Protein AF-H8GL81-F1 (afdb_monomer)

Nearest PDB structures (foldseek):
  6shm-assembly1_A  TM=5.876E-01  e=6.368E-03  Salegentibacter sp. Hel_I_6
  2o62-assembly2_B  TM=2.786E-01  e=3.727E-03  Nostoc punctiforme PCC 73102
  6tav-assembly1_D  TM=4.389E-01  e=2.339E-01  Homo sapiens
  7de8-assembly1_X  TM=1.654E-01  e=1.663E-01  Neisseria meningitidis
  3wi5-assembly1_A  TM=1.663E-01  e=6.503E-01  Neisseria meningitidis

Radius of gyration: 32.12 Å; Cα contacts (8 Å, |Δi|>4): 1514; chains: 1; bounding box: 89×90×72 Å

Mean predicted aligned error: 13.73 Å

Secondary structure (DSSP, 8-state):
----------------------------------------------------PPPPEETTEEPPB-TTS-B--SSSSTTTHHHHHHHHHHHHHHHTPPBPTTTSSBGGGT-SEE-TTT--B----B-HHHHHHHHHHHHHHHHHHH--THHHHHHHHHHHHHHHHSB--TTSSS-S-B-S-B-TT-SS-SEETHHHHHSSS-EETEE-HHHHHHHHHHHHHHHHHH--HHHHHHHHHHHHHHHHTPPPP-SS--SS-SEEETTT--EEE------HHHHHHHHHHHHHT-S-HHHHHHHHHHHHHHHHHTHHHH---B----SSPP-SS---BBSHHHHHHHHHHHH-GGG-TTHHHHHHHHHHHHHHHHB--BTTB--EEEETTEEEEEHHHHHHHHHHHHHHHHHH--HHHHHHHHHHHHHHGGGB-TTS-B-S-TTT--EEHIIIIIHHHHHHHHHHHH-GGGS-SSS-EEEEESS-EEEEEEETTEEEEEESSSSEEEEEE-SS-EEEEEETTEEEPB-SS-SSSEEEEETTTTEEEEEESS-SEEEEEE---S---S--EEEEEEEEEEEEETTTEEEEEEEEEEEEE-TTSEEEEEEEETTEEEEEEEEEEEETTTEEEEEE-HHHHHHHHHHHHHHHHHHHHTTT--EEEEEEEEEEEEE--PBPPTT-SS-SEEEEEEEEEEEEEETTEEEEEEEEEEEEEEEPP-

InterPro domains:
  IPR008928 Six-hairpin glycosidase superfamily [SSF48208] (212-461)

Foldseek 3Di:
DDDDDDDDDDDDDDDDDDDDDDDDDDDDDDDDDDDDDDDDDDDDDDPPPPPVPPQDDFLNQRFDADPVLFGAASDPDSLALLVLLQVLQVCCVQPPQDQDPLASHRQLLFAQFAQLPPSHGPQDKHQLLLLLLLLLLLLLLVCQFPVPCSSLVVSVVSLVLQQVAAFADQQALQHGFGARIAGGSDSHHQWYCVCPPFQQTFHGQKHALLSSLSNLLSLVQNCLQPVDCSSVVSSLSSLVSLLVQQDQDDQQAARQFGMARGRPRRGPGRDALRDLSSLSSLVVCLVVVHHPNVSSVVRNVSNVVRNCVHCLVPVLNADDHRGHHDDNVRQFRFLPNLLSVLVVCLVCVVVDVCSLVSNVVSLVVQLVQFFDQDSNERFGATTPVGNAGFLLVLLSSLLSLLSSCLVPVDVVSVSNNSSSNSSSSSQADSNNQGAGGRPVNISRSCRRNSRNSSSSLSSCQSPVLSHHQQDKGFSDKPFRWNGWDDDLFFIKTFGSDQWMKIKMQANADWPFKDAPNHTAAEDPDPPDAHKYADPPRSIIMGTGHGHTIMTTGGPPQPQVLVQAAKFWKWKWKKKAWPPQGMDIDIFIWMWHADSSQKIWIWGDDPVDIFIWIFGWDQDNSWWIDTDTDPRNVVSVLVVNVVRSVVSQVVVVKDKAPKDWDPKDKDKDGDTDDPPDSDGQKIKIKMKGWIWIQIVNRTDIIIMMMIMIIGTDGD

pLDDT: mean 88.29, std 18.62, range [24.94, 98.94]

Organism: NCBI:txid686340

Sequence (714 aa):
MNNAEYTLAAPRRPQKIRSRRWRLPRFSRIRTAALILGISQFLLPGLNAVEAAKADKLNGHAVVLDSGKKIIPWTPNPAHGYGEVMARAWDYFLNRVPNDPATGKPAYFSQSYLNPDTQQMANWPHNPAGLYAMLIESALKYYAYSGNLAVMQKVEELAVHQLDNGMTPSDWVWSSVPYASGDAGSLTYRGAAYGDESGRGDGTFYLEPDKVGELGYGWLQLYRFSGNVRYRDAAIHAADVLASKVRTGDSTQSPWPFRVHAQTGQIRENYCAQVVGAIALFDELIRLTLGNTADYRTARQSVWNWTMAFPMQNNVWANYFEDIPIQTDLGNINQLNPMMLARYLMEHPENDANWETHVRGLIDWAEKNFADPQYGANIIREQEEFQHPMGSHTSRYASINAMLYARTGDQVAKEKAYRAFNWATYMARPDGVVIDGPTVNSQWFTDGYGDYIRHFMTGLQAIPEWAPAGETHITGSSSIVKSVSYSAAGVDYVTADAASTEVLRVAFVPSGVSVDGQPLGQRKDLAGPGWTFSQATGVMRIRHDKGTSVKINASTGSGNNGLLGSWNAYSQSKLKVWRLGSRSGANDSTLQFNDDGAFTLTETEPLQTYVYTGHWVLVNGKKLTLELDQAGQSELMRLWTNRLEEVAAEKSLSLDDVNFSGLTFALSRPRIPKNKRVPKTVILKARGWINASANGQEIKRRFAYRNRITFLQG

Structure (mmCIF, N/CA/C/O backbone):
data_AF-H8GL81-F1
#
_entry.id   AF-H8GL81-F1
#
loop_
_atom_site.group_PDB
_atom_site.id
_atom_site.type_symbol
_atom_site.label_atom_id
_atom_site.label_alt_id
_atom_site.label_comp_id
_atom_site.label_asym_id
_atom_site.label_entity_id
_atom_site.label_seq_id
_atom_site.pdbx_PDB_ins_code
_atom_site.Cartn_x
_atom_site.Cartn_y
_atom_site.Cartn_z
_atom_site.occupancy
_atom_site.B_iso_or_equiv
_atom_site.auth_seq_id
_atom_site.auth_comp_id
_atom_site.auth_asym_id
_atom_site.auth_atom_id
_atom_site.pdbx_PDB_model_num
ATOM 1 N N . MET A 1 1 ? 24.663 48.037 -1.172 1.00 29.80 1 MET A N 1
ATOM 2 C CA . MET A 1 1 ? 24.905 49.097 -0.170 1.00 29.80 1 MET A CA 1
ATOM 3 C C . MET A 1 1 ? 23.557 49.570 0.352 1.00 29.80 1 MET A C 1
ATOM 5 O O . MET A 1 1 ? 22.644 49.661 -0.452 1.00 29.80 1 MET A O 1
ATOM 9 N N . ASN A 1 2 ? 23.471 49.778 1.667 1.00 28.22 2 ASN A N 1
ATOM 10 C CA . ASN A 1 2 ? 22.688 50.748 2.456 1.00 28.22 2 ASN A CA 1
ATOM 11 C C . ASN A 1 2 ? 21.500 51.487 1.771 1.00 28.22 2 ASN A C 1
ATOM 13 O O . ASN A 1 2 ? 21.669 52.022 0.684 1.00 28.22 2 ASN A O 1
ATOM 17 N N . ASN A 1 3 ? 20.333 51.689 2.406 1.00 28.88 3 ASN A N 1
ATOM 18 C CA . ASN A 1 3 ? 19.963 51.446 3.813 1.00 28.88 3 ASN A CA 1
ATOM 19 C C . ASN A 1 3 ? 18.425 51.421 4.036 1.00 28.88 3 ASN A C 1
ATOM 21 O O . ASN A 1 3 ? 17.718 52.167 3.371 1.00 28.88 3 ASN A O 1
ATOM 25 N N . ALA A 1 4 ? 17.975 50.588 4.990 1.00 31.34 4 ALA A N 1
ATOM 26 C CA . ALA A 1 4 ? 17.183 50.899 6.207 1.00 31.34 4 ALA A CA 1
ATOM 27 C C . ALA A 1 4 ? 16.002 51.925 6.198 1.00 31.34 4 ALA A C 1
ATOM 29 O O . ALA A 1 4 ? 16.067 52.936 5.513 1.00 31.34 4 ALA A O 1
ATOM 30 N N . GLU A 1 5 ? 14.939 51.832 7.026 1.00 31.36 5 GLU A N 1
ATOM 31 C CA . GLU A 1 5 ? 14.443 50.815 7.997 1.00 31.36 5 GLU A CA 1
ATOM 32 C C . GLU A 1 5 ? 13.048 51.213 8.574 1.00 31.36 5 GLU A C 1
ATOM 34 O O . GLU A 1 5 ? 12.759 52.402 8.631 1.00 31.36 5 GLU A O 1
ATOM 39 N N . TYR A 1 6 ? 12.279 50.230 9.093 1.00 27.55 6 TYR A N 1
ATOM 40 C CA . TYR A 1 6 ? 11.273 50.287 10.201 1.00 27.55 6 TYR A CA 1
ATOM 41 C C . TYR A 1 6 ? 10.149 51.385 10.224 1.00 27.55 6 TYR A C 1
ATOM 43 O O . TYR A 1 6 ? 10.101 52.272 9.386 1.00 27.55 6 TYR A O 1
ATOM 51 N N . THR A 1 7 ? 9.096 51.358 11.071 1.00 28.16 7 THR A N 1
ATOM 52 C CA . THR A 1 7 ? 8.699 50.484 12.210 1.00 28.16 7 THR A CA 1
ATOM 53 C C . THR A 1 7 ? 7.163 50.293 12.293 1.00 28.16 7 THR A C 1
ATOM 55 O O . THR A 1 7 ? 6.392 51.081 11.751 1.00 28.16 7 THR A O 1
ATOM 58 N N . LEU A 1 8 ? 6.702 49.281 13.043 1.00 27.58 8 LEU A N 1
ATOM 59 C CA . LEU A 1 8 ? 5.290 49.029 13.400 1.00 27.58 8 LEU A CA 1
ATOM 60 C C . LEU A 1 8 ? 4.802 49.853 14.611 1.00 27.58 8 LEU A C 1
ATOM 62 O O . LEU A 1 8 ? 5.551 50.015 15.573 1.00 27.58 8 LEU A O 1
ATOM 66 N N . ALA A 1 9 ? 3.512 50.228 14.645 1.00 27.78 9 ALA A N 1
ATOM 67 C CA . ALA A 1 9 ? 2.783 50.547 15.886 1.00 27.78 9 ALA A CA 1
ATOM 68 C C . ALA A 1 9 ? 1.243 50.439 15.754 1.00 27.78 9 ALA A C 1
ATOM 70 O O . ALA A 1 9 ? 0.659 50.796 14.734 1.00 27.78 9 ALA A O 1
ATOM 71 N N . ALA A 1 10 ? 0.583 49.999 16.830 1.00 27.05 10 ALA A N 1
ATOM 72 C CA . ALA A 1 10 ? -0.869 50.019 17.077 1.00 27.05 10 ALA A CA 1
ATOM 73 C C . ALA A 1 10 ? -1.094 49.946 18.614 1.00 27.05 10 ALA A C 1
ATOM 75 O O . ALA A 1 10 ? -0.103 49.822 19.336 1.00 27.05 10 ALA A O 1
ATOM 76 N N . PRO A 1 11 ? -2.325 49.921 19.180 1.00 42.81 11 PRO A N 1
ATOM 77 C CA . PRO A 1 11 ? -3.653 50.301 18.672 1.00 42.81 11 PRO A CA 1
ATOM 78 C C . PRO A 1 11 ? -4.342 51.361 19.583 1.00 42.81 11 PRO A C 1
ATOM 80 O O . PRO A 1 11 ? -3.793 51.728 20.621 1.00 42.81 11 PRO A O 1
ATOM 83 N N . ARG A 1 12 ? -5.601 51.763 19.302 1.00 29.83 12 ARG A N 1
ATOM 84 C CA . ARG A 1 12 ? -6.620 52.090 20.344 1.00 29.83 12 ARG A CA 1
ATOM 85 C C . ARG A 1 12 ? -8.058 52.235 19.801 1.00 29.83 12 ARG A C 1
ATOM 87 O O . ARG A 1 12 ? -8.289 52.508 18.630 1.00 29.83 12 ARG A O 1
ATOM 94 N N . ARG A 1 13 ? -9.023 52.032 20.704 1.00 27.06 13 ARG A N 1
ATOM 95 C CA . ARG A 1 13 ? -10.499 52.170 20.611 1.00 27.06 13 ARG A CA 1
ATOM 96 C C . ARG A 1 13 ? -10.948 53.027 21.822 1.00 27.06 13 ARG A C 1
ATOM 98 O O . ARG A 1 13 ? -10.130 53.186 22.728 1.00 27.06 13 ARG A O 1
ATOM 105 N N . PRO A 1 14 ? -12.240 53.374 22.010 1.00 43.66 14 PRO A N 1
ATOM 106 C CA . PRO A 1 14 ? -13.317 53.725 21.061 1.00 43.66 14 PRO A CA 1
ATOM 107 C C . PRO A 1 14 ? -14.062 55.024 21.496 1.00 43.66 14 PRO A C 1
ATOM 109 O O . PRO A 1 14 ? -13.786 55.541 22.571 1.00 43.66 14 PRO A O 1
ATOM 112 N N . GLN A 1 15 ? -15.121 55.455 20.785 1.00 28.81 15 GLN A N 1
ATOM 113 C CA . GLN A 1 15 ? -16.417 55.802 21.424 1.00 28.81 15 GLN A CA 1
ATOM 114 C C . GLN A 1 15 ? -17.578 55.972 20.417 1.00 28.81 15 GLN A C 1
ATOM 116 O O . GLN A 1 15 ? -17.393 55.845 19.210 1.00 28.81 15 GLN A O 1
ATOM 121 N N . LYS A 1 16 ? -18.803 56.159 20.935 1.00 29.17 16 LYS A N 1
ATOM 122 C CA . LYS A 1 16 ? -20.079 56.284 20.196 1.00 29.17 16 LYS A CA 1
ATOM 123 C C . LYS A 1 16 ? -20.626 57.709 20.324 1.00 29.17 16 LYS A C 1
ATOM 125 O O . LYS A 1 16 ? -20.430 58.301 21.375 1.00 29.17 16 LYS A O 1
ATOM 130 N N . ILE A 1 17 ? -21.489 58.137 19.396 1.00 30.73 17 ILE A N 1
ATOM 131 C CA . ILE A 1 17 ? -22.687 58.961 19.682 1.00 30.73 17 ILE A CA 1
ATOM 132 C C . ILE A 1 17 ? -23.706 58.824 18.528 1.00 30.73 17 ILE A C 1
ATOM 134 O O . ILE A 1 17 ? -23.359 58.408 17.425 1.00 30.73 17 ILE A O 1
ATOM 138 N N . ARG A 1 18 ? -24.990 59.103 18.796 1.00 27.98 18 ARG A N 1
ATOM 139 C CA . ARG A 1 18 ? -26.102 59.138 17.821 1.00 27.98 18 ARG A CA 1
ATOM 140 C C . ARG A 1 18 ? -26.725 60.541 17.818 1.00 27.98 18 ARG A C 1
ATOM 142 O O . ARG A 1 18 ? -26.962 61.052 18.907 1.00 27.98 18 ARG A O 1
ATOM 149 N N . SER A 1 19 ? -27.189 61.054 16.670 1.00 28.28 19 SER A N 1
ATOM 150 C CA . SER A 1 19 ? -28.633 61.298 16.408 1.00 28.28 19 SER A CA 1
ATOM 151 C C . SER A 1 19 ? -28.947 62.195 15.184 1.00 28.28 19 SER A C 1
ATOM 153 O O . SER A 1 19 ? -28.194 63.099 14.873 1.00 28.28 19 SER A O 1
ATOM 155 N N . ARG A 1 20 ? -30.086 61.879 14.525 1.00 30.11 20 ARG A N 1
ATOM 156 C CA . ARG A 1 20 ? -31.193 62.720 13.967 1.00 30.11 20 ARG A CA 1
ATOM 157 C C . ARG A 1 20 ? -30.924 64.097 13.282 1.00 30.11 20 ARG A C 1
ATOM 159 O O . ARG A 1 20 ? -30.090 64.839 13.758 1.00 30.11 20 ARG A O 1
ATOM 166 N N . ARG A 1 21 ? -31.739 64.628 12.335 1.00 28.84 21 ARG A N 1
ATOM 167 C CA . ARG A 1 21 ? -32.839 64.194 11.394 1.00 28.84 21 ARG A CA 1
ATOM 168 C C . ARG A 1 21 ? -33.386 65.482 10.666 1.00 28.84 21 ARG A C 1
ATOM 170 O O . ARG A 1 21 ? -33.030 66.563 11.112 1.00 28.84 21 ARG A O 1
ATOM 177 N N . TRP A 1 22 ? -34.347 65.379 9.714 1.00 24.94 22 TRP A N 1
ATOM 178 C CA . TRP A 1 22 ? -35.174 66.472 9.074 1.00 24.94 22 TRP A CA 1
ATOM 179 C C . TRP A 1 22 ? -34.454 67.296 7.961 1.00 24.94 22 TRP A C 1
ATOM 181 O O . TRP A 1 22 ? -33.250 67.457 8.076 1.00 24.94 22 TRP A O 1
ATOM 191 N N . ARG A 1 23 ? -35.051 67.859 6.873 1.00 25.92 23 ARG A N 1
ATOM 192 C CA . ARG A 1 23 ? -36.365 67.803 6.128 1.00 25.92 23 ARG A CA 1
ATOM 193 C C . ARG A 1 23 ? -36.132 68.350 4.668 1.00 25.92 23 ARG A C 1
ATOM 195 O O . ARG A 1 23 ? -35.189 69.107 4.510 1.00 25.92 23 ARG A O 1
ATOM 202 N N . LEU A 1 24 ? -36.768 67.891 3.563 1.00 27.78 24 LEU A N 1
ATOM 203 C CA . LEU A 1 24 ? -38.090 68.230 2.922 1.00 27.78 24 LEU A CA 1
ATOM 204 C C . LEU A 1 24 ? -38.393 69.730 2.646 1.00 27.78 24 LEU A C 1
ATOM 206 O O . LEU A 1 24 ? -37.902 70.540 3.428 1.00 27.78 24 LEU A O 1
ATOM 210 N N . PRO A 1 25 ? -39.302 70.131 1.700 1.00 46.12 25 PRO A N 1
ATOM 211 C CA . PRO A 1 25 ? -40.122 69.400 0.688 1.00 46.12 25 PRO A CA 1
ATOM 212 C C . PRO A 1 25 ? -39.562 69.619 -0.759 1.00 46.12 25 PRO A C 1
ATOM 214 O O . PRO A 1 25 ? -38.344 69.621 -0.843 1.00 46.12 25 PRO A O 1
ATOM 217 N N . ARG A 1 26 ? -40.213 69.746 -1.948 1.00 30.42 26 ARG A N 1
ATOM 218 C CA . ARG A 1 26 ? -41.570 69.956 -2.581 1.00 30.42 26 ARG A CA 1
ATOM 219 C C . ARG A 1 26 ? -41.546 69.290 -4.004 1.00 30.42 26 ARG A C 1
ATOM 221 O O . ARG A 1 26 ? -40.470 68.866 -4.394 1.00 30.42 26 ARG A O 1
ATOM 228 N N . PHE A 1 27 ? -42.530 69.272 -4.930 1.00 28.19 27 PHE A N 1
ATOM 229 C CA . PHE A 1 27 ? -44.005 69.070 -5.039 1.00 28.19 27 PHE A CA 1
ATOM 230 C C . PHE A 1 27 ? -44.499 69.566 -6.436 1.00 28.19 27 PHE A C 1
ATOM 232 O O . PHE A 1 27 ? -44.427 70.768 -6.672 1.00 28.19 27 PHE A O 1
ATOM 239 N N . SER A 1 28 ? -45.128 68.728 -7.286 1.00 28.92 28 SER A N 1
ATOM 240 C CA . SER A 1 28 ? -46.400 69.075 -7.984 1.00 28.92 28 SER A CA 1
ATOM 241 C C . SER A 1 28 ? -47.115 67.884 -8.685 1.00 28.92 28 SER A C 1
ATOM 243 O O . SER A 1 28 ? -46.506 67.122 -9.419 1.00 28.92 28 SER A O 1
ATOM 245 N N . ARG A 1 29 ? -48.416 67.742 -8.356 1.00 31.89 29 ARG A N 1
ATOM 246 C CA . ARG A 1 29 ? -49.646 67.437 -9.151 1.00 31.89 29 ARG A CA 1
ATOM 247 C C . ARG A 1 29 ? -49.567 66.468 -10.366 1.00 31.89 29 ARG A C 1
ATOM 249 O O . ARG A 1 29 ? -48.838 66.772 -11.292 1.00 31.89 29 ARG A O 1
ATOM 256 N N . ILE A 1 30 ? -50.270 65.320 -10.488 1.00 31.94 30 ILE A N 1
ATOM 257 C CA . ILE A 1 30 ? -51.605 64.767 -10.066 1.00 31.94 30 ILE A CA 1
ATOM 258 C C . ILE A 1 30 ? -52.749 64.968 -11.091 1.00 31.94 30 ILE A C 1
ATOM 260 O O . ILE A 1 30 ? -53.148 66.112 -11.294 1.00 31.94 30 ILE A O 1
ATOM 264 N N . ARG A 1 31 ? -53.329 63.846 -11.591 1.00 32.19 31 ARG A N 1
ATOM 265 C CA . ARG A 1 31 ? -54.757 63.523 -11.938 1.00 32.19 31 ARG A CA 1
ATOM 266 C C . ARG A 1 31 ? -54.814 62.322 -12.926 1.00 32.19 31 ARG A C 1
ATOM 268 O O . ARG A 1 31 ? -53.978 62.290 -13.814 1.00 32.19 31 ARG A O 1
ATOM 275 N N . THR A 1 32 ? -55.724 61.330 -12.899 1.00 31.30 32 THR A N 1
ATOM 276 C CA . THR A 1 32 ? -56.646 60.802 -11.857 1.00 31.30 32 THR A CA 1
ATOM 277 C C . THR A 1 32 ? -57.057 59.352 -12.198 1.00 31.30 32 THR A C 1
ATOM 279 O O . THR A 1 32 ? -57.587 59.134 -13.280 1.00 31.30 32 THR A O 1
ATOM 282 N N . ALA A 1 33 ? -56.929 58.403 -11.262 1.00 28.64 33 ALA A N 1
ATOM 283 C CA . ALA A 1 33 ? -57.778 57.202 -11.113 1.00 28.64 33 ALA A CA 1
ATOM 284 C C . ALA A 1 33 ? -57.480 56.561 -9.738 1.00 28.64 33 ALA A C 1
ATOM 286 O O . ALA A 1 33 ? -56.351 56.654 -9.260 1.00 28.64 33 ALA A O 1
ATOM 287 N N . ALA A 1 34 ? -58.472 55.963 -9.075 1.00 29.00 34 ALA A N 1
ATOM 288 C CA . ALA A 1 34 ? -58.363 55.407 -7.715 1.00 29.00 34 ALA A CA 1
ATOM 289 C C . ALA A 1 34 ? -59.166 54.082 -7.621 1.00 29.00 34 ALA A C 1
ATOM 291 O O . ALA A 1 34 ? -59.902 53.778 -8.553 1.00 29.00 34 ALA A O 1
ATOM 292 N N . LEU A 1 35 ? -59.091 53.245 -6.574 1.00 26.06 35 LEU A N 1
ATOM 293 C CA . LEU A 1 35 ? -58.708 53.474 -5.169 1.00 26.06 35 LEU A CA 1
ATOM 294 C C . LEU A 1 35 ? -58.258 52.143 -4.491 1.00 26.06 35 LEU A C 1
ATOM 296 O O . LEU A 1 35 ? -58.450 51.073 -5.052 1.00 26.06 35 LEU A O 1
ATOM 300 N N . ILE A 1 36 ? -57.776 52.228 -3.239 1.00 29.56 36 ILE A N 1
ATOM 301 C CA . ILE A 1 36 ? -57.609 51.141 -2.235 1.00 29.56 36 ILE A CA 1
ATOM 302 C C . ILE A 1 36 ? -56.294 50.317 -2.289 1.00 29.56 36 ILE A C 1
ATOM 304 O O . ILE A 1 36 ? -56.231 49.210 -2.800 1.00 29.56 36 ILE A O 1
ATOM 308 N N . LEU A 1 37 ? -55.283 50.884 -1.606 1.00 27.91 37 LEU A N 1
ATOM 309 C CA . LEU A 1 37 ? -54.371 50.256 -0.618 1.00 27.91 37 LEU A CA 1
ATOM 310 C C . LEU A 1 37 ? -53.548 48.995 -0.977 1.00 27.91 37 LEU A C 1
ATOM 312 O O . LEU A 1 37 ? -54.093 47.911 -1.135 1.00 27.91 37 LEU A O 1
ATOM 316 N N . GLY A 1 38 ? -52.208 49.096 -0.859 1.00 25.94 38 GLY A N 1
ATOM 317 C CA . GLY A 1 38 ? -51.355 47.907 -0.639 1.00 25.94 38 GLY A CA 1
ATOM 318 C C . GLY A 1 38 ? -49.918 47.890 -1.190 1.00 25.94 38 GLY A C 1
ATOM 319 O O . GLY A 1 38 ? -49.366 46.807 -1.347 1.00 25.94 38 GLY A O 1
ATOM 320 N N . ILE A 1 39 ? -49.288 49.026 -1.524 1.00 31.12 39 ILE A N 1
ATOM 321 C CA . ILE A 1 39 ? -47.970 49.020 -2.200 1.00 31.12 39 ILE A CA 1
ATOM 322 C C . ILE A 1 39 ? -46.843 48.429 -1.332 1.00 31.12 39 ILE A C 1
ATOM 324 O O . ILE A 1 39 ? -46.495 48.984 -0.290 1.00 31.12 39 ILE A O 1
ATOM 328 N N . SER A 1 40 ? -46.171 47.404 -1.866 1.00 26.47 40 SER A N 1
ATOM 329 C CA . SER A 1 40 ? -44.717 47.180 -1.753 1.00 26.47 40 SER A CA 1
ATOM 330 C C . SER A 1 40 ? -44.221 46.281 -2.892 1.00 26.47 40 SER A C 1
ATOM 332 O O . SER A 1 40 ? -44.029 45.082 -2.721 1.00 26.47 40 SER A O 1
ATOM 334 N N . GLN A 1 41 ? -44.003 46.877 -4.069 1.00 30.66 41 GLN A N 1
ATOM 335 C CA . GLN A 1 41 ? -43.059 46.320 -5.049 1.00 30.66 41 GLN A CA 1
ATOM 336 C C . GLN A 1 41 ? -41.636 46.385 -4.447 1.00 30.66 41 GLN A C 1
ATOM 338 O O . GLN A 1 41 ? -41.370 47.214 -3.577 1.00 30.66 41 GLN A O 1
ATOM 343 N N . PHE A 1 42 ? -40.711 45.504 -4.829 1.00 28.45 42 PHE A N 1
ATOM 344 C CA . PHE A 1 42 ? -39.844 45.738 -5.991 1.00 28.45 42 PHE A CA 1
ATOM 345 C C . PHE A 1 42 ? -39.179 44.449 -6.510 1.00 28.45 42 PHE A C 1
ATOM 347 O O . PHE A 1 42 ? -38.998 43.500 -5.757 1.00 28.45 42 PHE A O 1
ATOM 354 N N . LEU A 1 43 ? -38.739 44.499 -7.775 1.00 25.30 43 LEU A N 1
ATOM 355 C CA . LEU A 1 43 ? -37.854 43.537 -8.457 1.00 25.30 43 LEU A CA 1
ATOM 356 C C . LEU A 1 43 ? -38.425 42.128 -8.722 1.00 25.30 43 LEU A C 1
ATOM 358 O O . LEU A 1 43 ? -38.024 41.141 -8.116 1.00 25.30 43 LEU A O 1
ATOM 362 N N . LEU A 1 44 ? -39.238 42.035 -9.779 1.00 39.53 44 LEU A N 1
ATOM 363 C CA . LEU A 1 44 ? -38.974 41.029 -10.817 1.00 39.53 44 LEU A CA 1
ATOM 364 C C . LEU A 1 44 ? -37.921 41.622 -11.767 1.00 39.53 44 LEU A C 1
ATOM 366 O O . LEU A 1 44 ? -38.050 42.785 -12.160 1.00 39.53 44 LEU A O 1
ATOM 370 N N . PRO A 1 45 ? -36.876 40.858 -12.106 1.00 30.80 45 PRO A N 1
ATOM 371 C CA . PRO A 1 45 ? -36.777 40.406 -13.494 1.00 30.80 45 PRO A CA 1
ATOM 372 C C . PRO A 1 45 ? -36.400 38.921 -13.610 1.00 30.80 45 PRO A C 1
ATOM 374 O O . PRO A 1 45 ? -35.725 38.373 -12.746 1.00 30.80 45 PRO A O 1
ATOM 377 N N . GLY A 1 46 ? -36.776 38.306 -14.735 1.00 29.33 46 GLY A N 1
ATOM 378 C CA . GLY A 1 46 ? -36.293 36.984 -15.139 1.00 29.33 46 GLY A CA 1
ATOM 379 C C . GLY A 1 46 ? -36.999 35.803 -14.468 1.00 29.33 46 GLY A C 1
ATOM 380 O O . GLY A 1 46 ? -36.690 35.428 -13.341 1.00 29.33 46 GLY A O 1
ATOM 381 N N . LEU A 1 47 ? -37.852 35.119 -15.236 1.00 41.19 47 LEU A N 1
ATOM 382 C CA . LEU A 1 47 ? -38.076 33.682 -15.058 1.00 41.19 47 LEU A CA 1
ATOM 383 C C . LEU A 1 47 ? -36.828 32.935 -15.554 1.00 41.19 47 LEU A C 1
ATOM 385 O O . LEU A 1 47 ? -36.859 32.255 -16.577 1.00 41.19 47 LEU A O 1
ATOM 389 N N . ASN A 1 48 ? -35.715 33.080 -14.833 1.00 27.69 48 ASN A N 1
ATOM 390 C CA . ASN A 1 48 ? -34.633 32.117 -14.963 1.00 27.69 48 ASN A CA 1
ATOM 391 C C . ASN A 1 48 ? -35.175 30.799 -14.418 1.00 27.69 48 ASN A C 1
ATOM 393 O O . ASN A 1 48 ? -35.566 30.725 -13.250 1.00 27.69 48 ASN A O 1
ATOM 397 N N . ALA A 1 49 ? -35.201 29.764 -15.256 1.00 32.75 49 ALA A N 1
ATOM 398 C CA . ALA A 1 49 ? -35.334 28.413 -14.747 1.00 32.75 49 ALA A CA 1
ATOM 399 C C . ALA A 1 49 ? -34.236 28.212 -13.696 1.00 32.75 49 ALA A C 1
ATOM 401 O O . ALA A 1 49 ? -33.068 28.514 -13.954 1.00 32.75 49 ALA A O 1
ATOM 402 N N . VAL A 1 50 ? -34.602 27.719 -12.511 1.00 32.50 50 VAL A N 1
ATOM 403 C CA . VAL A 1 50 ? -33.605 27.164 -11.596 1.00 32.50 50 VAL A CA 1
ATOM 404 C C . VAL A 1 50 ? -33.186 25.844 -12.219 1.00 32.50 50 VAL A C 1
ATOM 406 O O . VAL A 1 50 ? -33.747 24.792 -11.921 1.00 32.50 50 VAL A O 1
ATOM 409 N N . GLU A 1 51 ? -32.243 25.934 -13.154 1.00 27.70 51 GLU A N 1
ATOM 410 C CA . GLU A 1 51 ? -31.503 24.790 -13.647 1.00 27.70 51 GLU A CA 1
ATOM 411 C C . GLU A 1 51 ? -30.905 24.117 -12.414 1.00 27.70 51 GLU A C 1
ATOM 413 O O . GLU A 1 51 ? -30.065 24.687 -11.712 1.00 27.70 51 GLU A O 1
ATOM 418 N N . ALA A 1 52 ? -31.446 22.946 -12.075 1.00 31.14 52 ALA A N 1
ATOM 419 C CA . ALA A 1 52 ? -30.989 22.172 -10.940 1.00 31.14 52 ALA A CA 1
ATOM 420 C C . ALA A 1 52 ? -29.582 21.692 -11.284 1.00 31.14 52 ALA A C 1
ATOM 422 O O . ALA A 1 52 ? -29.427 20.680 -11.969 1.00 31.14 52 ALA A O 1
ATOM 423 N N . ALA A 1 53 ? -28.584 22.484 -10.876 1.00 31.98 53 ALA A N 1
ATOM 424 C CA . ALA A 1 53 ? -27.185 22.268 -11.200 1.00 31.98 53 ALA A CA 1
ATOM 425 C C . ALA A 1 53 ? -26.854 20.796 -10.963 1.00 31.98 53 ALA A C 1
ATOM 427 O O . ALA A 1 53 ? -26.997 20.303 -9.837 1.00 31.98 53 ALA A O 1
ATOM 428 N N . LYS A 1 54 ? -26.485 20.088 -12.041 1.00 41.62 54 LYS A N 1
ATOM 429 C CA . LYS A 1 54 ? -26.064 18.691 -11.948 1.00 41.62 54 LYS A CA 1
ATOM 430 C C . LYS A 1 54 ? -24.992 18.637 -10.870 1.00 41.62 54 LYS A C 1
ATOM 432 O O . LYS A 1 54 ? -24.007 19.361 -10.971 1.00 41.62 54 LYS A O 1
ATOM 437 N N . ALA A 1 55 ? -25.202 17.816 -9.844 1.00 62.28 55 ALA A N 1
ATOM 438 C CA . ALA A 1 55 ? -24.148 17.557 -8.881 1.00 62.28 55 ALA A CA 1
ATOM 439 C C . ALA A 1 55 ? -22.938 17.036 -9.663 1.00 62.28 55 ALA A C 1
ATOM 441 O O . ALA A 1 55 ? -23.088 16.075 -10.427 1.00 62.28 55 ALA A O 1
ATOM 442 N N . ASP A 1 56 ? -21.792 17.704 -9.505 1.00 85.25 56 ASP A N 1
ATOM 443 C CA . ASP A 1 56 ? -20.544 17.323 -10.162 1.00 85.25 56 ASP A CA 1
ATOM 444 C C . ASP A 1 56 ? -20.299 15.826 -9.970 1.00 85.25 56 ASP A C 1
ATOM 446 O O . ASP A 1 56 ? -20.606 15.264 -8.911 1.00 85.25 56 ASP A O 1
ATOM 450 N N . LYS A 1 57 ? -19.760 15.173 -11.000 1.00 90.88 57 LYS A N 1
ATOM 451 C CA . LYS A 1 57 ? -19.459 13.745 -10.958 1.00 90.88 57 LYS A CA 1
ATOM 452 C C . LYS A 1 57 ? -17.974 13.479 -11.096 1.00 90.88 57 LYS A C 1
ATOM 454 O O . LYS A 1 57 ? -17.308 14.079 -11.931 1.00 90.88 57 LYS A O 1
ATOM 459 N N . LEU A 1 58 ? -17.500 12.513 -10.319 1.00 92.81 58 LEU A N 1
ATOM 460 C CA . LEU A 1 58 ? -16.129 12.019 -10.334 1.00 92.81 58 LEU A CA 1
ATOM 461 C C . LEU A 1 58 ? -16.207 10.486 -10.362 1.00 92.81 58 LEU A C 1
ATOM 463 O O . LEU A 1 58 ? -16.765 9.895 -9.440 1.00 92.81 58 LEU A O 1
ATOM 467 N N . ASN A 1 59 ? -15.755 9.860 -11.459 1.00 92.00 59 ASN A N 1
ATOM 468 C CA . ASN A 1 59 ? -15.943 8.423 -11.742 1.00 92.00 59 ASN A CA 1
ATOM 469 C C . ASN A 1 59 ? -17.406 7.948 -11.559 1.00 92.00 59 ASN A C 1
ATOM 471 O O . ASN A 1 59 ? -17.707 6.982 -10.863 1.00 92.00 59 ASN A O 1
ATOM 475 N N . GLY A 1 60 ? -18.362 8.699 -12.115 1.00 88.12 60 GLY A N 1
ATOM 476 C CA . GLY A 1 60 ? -19.795 8.388 -12.033 1.00 88.12 60 GLY A CA 1
ATOM 477 C C . GLY A 1 60 ? -20.475 8.692 -10.686 1.00 88.12 60 GLY A C 1
ATOM 478 O O . GLY A 1 60 ? -21.681 8.969 -10.685 1.00 88.12 60 GLY A O 1
ATOM 479 N N . HIS A 1 61 ? -19.738 8.718 -9.573 1.00 91.44 61 HIS A N 1
ATOM 480 C CA . HIS A 1 61 ? -20.225 9.125 -8.247 1.00 91.44 61 HIS A CA 1
ATOM 481 C C . HIS A 1 61 ? -20.559 10.616 -8.203 1.00 91.44 61 HIS A C 1
ATOM 483 O O . HIS A 1 61 ? -19.903 11.411 -8.871 1.00 91.44 61 HIS A O 1
ATOM 489 N N . ALA A 1 62 ? -21.541 11.017 -7.393 1.00 91.94 62 ALA A N 1
ATOM 490 C CA . ALA A 1 62 ? -21.798 12.432 -7.117 1.00 91.94 62 ALA A CA 1
ATOM 491 C C . ALA A 1 62 ? -20.786 12.970 -6.089 1.00 91.94 62 ALA A C 1
ATOM 493 O O . ALA A 1 62 ? -20.574 12.344 -5.052 1.00 91.94 62 ALA A O 1
ATOM 494 N N . VAL A 1 63 ? -20.187 14.132 -6.357 1.00 92.06 63 VAL A N 1
ATOM 495 C CA . VAL A 1 63 ? -19.202 14.771 -5.473 1.00 92.06 63 VAL A CA 1
ATOM 496 C C . VAL A 1 63 ? -19.872 15.260 -4.188 1.00 92.06 63 VAL A C 1
ATOM 498 O O . VAL A 1 63 ? -20.770 16.105 -4.208 1.00 92.06 63 VAL A O 1
ATOM 501 N N . VAL A 1 64 ? -19.404 14.744 -3.049 1.00 89.38 64 VAL A N 1
ATOM 502 C CA . VAL A 1 64 ? -19.886 15.110 -1.714 1.00 89.38 64 VAL A CA 1
ATOM 503 C C . VAL A 1 64 ? -18.894 16.069 -1.055 1.00 89.38 64 VAL A C 1
ATOM 505 O O . VAL A 1 64 ? -17.711 15.764 -0.897 1.00 89.38 64 VAL A O 1
ATOM 508 N N . LEU A 1 65 ? -19.391 17.240 -0.649 1.00 88.81 65 LEU A N 1
ATOM 509 C CA . LEU A 1 65 ? -18.608 18.298 -0.007 1.00 88.81 65 LEU A CA 1
ATOM 510 C C . LEU A 1 65 ? -19.121 18.591 1.408 1.00 88.81 65 LEU A C 1
ATOM 512 O O . LEU A 1 65 ? -20.327 18.565 1.662 1.00 88.81 65 LEU A O 1
ATOM 516 N N . ASP A 1 66 ? -18.209 18.944 2.309 1.00 85.56 66 ASP A N 1
ATOM 517 C CA . ASP A 1 66 ? -18.535 19.417 3.654 1.00 85.56 66 ASP A CA 1
ATOM 518 C C . ASP A 1 66 ? -19.038 20.879 3.684 1.00 85.56 66 ASP A C 1
ATOM 520 O O . ASP A 1 66 ? -19.188 21.563 2.664 1.00 85.56 66 ASP A O 1
ATOM 524 N N . SER A 1 67 ? -19.311 21.388 4.889 1.00 86.38 67 SER A N 1
ATOM 525 C CA . SER A 1 67 ? -19.750 22.773 5.111 1.00 86.38 67 SER A CA 1
ATOM 526 C C . SER A 1 67 ? -18.706 23.832 4.729 1.00 86.38 67 SER A C 1
ATOM 528 O O . SER A 1 67 ? -19.080 24.981 4.501 1.00 86.38 67 SER A O 1
ATOM 530 N N . GLY A 1 68 ? -17.427 23.457 4.626 1.00 85.00 68 GLY A N 1
ATOM 531 C CA . GLY A 1 68 ? -16.329 24.276 4.111 1.00 85.00 68 GLY A CA 1
ATOM 532 C C . GLY A 1 68 ? -16.111 24.139 2.600 1.00 85.00 68 GLY A C 1
ATOM 533 O O . GLY A 1 68 ? -15.139 24.691 2.092 1.00 85.00 68 GLY A O 1
ATOM 534 N N . LYS A 1 69 ? -17.000 23.428 1.887 1.00 88.81 69 LYS A N 1
ATOM 535 C CA . LYS A 1 69 ? -16.902 23.103 0.452 1.00 88.81 69 LYS A CA 1
ATOM 536 C C . LYS A 1 69 ? -15.693 22.237 0.081 1.00 88.81 69 LYS A C 1
ATOM 538 O O . LYS A 1 69 ? -15.279 22.237 -1.075 1.00 88.81 69 LYS A O 1
ATOM 543 N N . LYS A 1 70 ? -15.166 21.463 1.035 1.00 91.56 70 LYS A N 1
ATOM 544 C CA . LYS A 1 70 ? -14.079 20.508 0.798 1.00 91.56 70 LYS A CA 1
ATOM 545 C C . LYS A 1 70 ? -14.587 19.076 0.660 1.00 91.56 70 LYS A C 1
ATOM 547 O O . LYS A 1 70 ? -15.558 18.699 1.313 1.00 91.56 70 LYS A O 1
ATOM 552 N N . ILE A 1 71 ? -13.902 18.271 -0.146 1.00 92.88 71 ILE A N 1
ATOM 553 C CA . ILE A 1 71 ? -14.294 16.891 -0.450 1.00 92.88 71 ILE A CA 1
ATOM 554 C C . ILE A 1 71 ? -14.274 15.964 0.774 1.00 92.88 71 ILE A C 1
ATOM 556 O O . ILE A 1 71 ? -13.383 16.030 1.635 1.00 92.88 71 ILE A O 1
ATOM 560 N N . ILE A 1 72 ? -15.281 15.092 0.827 1.00 90.50 72 ILE A N 1
ATOM 561 C CA . ILE A 1 72 ? -15.397 13.935 1.723 1.00 90.50 72 ILE A CA 1
ATOM 562 C C . ILE A 1 72 ? -15.694 12.672 0.884 1.00 90.50 72 ILE A C 1
ATOM 564 O O . ILE A 1 72 ? -16.080 12.818 -0.280 1.00 90.50 72 ILE A O 1
ATOM 568 N N . PRO A 1 73 ? -15.489 11.447 1.409 1.00 84.19 73 PRO A N 1
ATOM 569 C CA . PRO A 1 73 ? -15.698 10.213 0.648 1.00 84.19 73 PRO A CA 1
ATOM 570 C C . PRO A 1 73 ? -17.120 10.098 0.087 1.00 84.19 73 PRO A C 1
ATOM 572 O O . PRO A 1 73 ? -18.079 10.515 0.738 1.00 84.19 73 PRO A O 1
ATOM 575 N N . TRP A 1 74 ? -17.258 9.491 -1.094 1.00 83.81 74 TRP A N 1
ATOM 576 C CA . TRP A 1 74 ? -18.562 9.218 -1.720 1.00 83.81 74 TRP A CA 1
ATOM 577 C C . TRP A 1 74 ? -19.363 8.118 -1.008 1.00 83.81 74 TRP A C 1
ATOM 579 O O . TRP A 1 74 ? -20.582 8.033 -1.156 1.00 83.81 74 TRP A O 1
ATOM 589 N N . THR A 1 75 ? -18.669 7.252 -0.267 1.00 76.25 75 THR A N 1
ATOM 590 C CA . THR A 1 75 ? -19.224 6.074 0.407 1.00 76.25 75 THR A CA 1
ATOM 591 C C . THR A 1 75 ? -20.334 6.459 1.394 1.00 76.25 75 THR A C 1
ATOM 593 O O . THR A 1 75 ? -20.134 7.414 2.153 1.00 76.25 75 THR A O 1
ATOM 596 N N . PRO A 1 76 ? -21.456 5.710 1.476 1.00 62.69 76 PRO A N 1
ATOM 597 C CA . PRO A 1 76 ? -22.619 6.077 2.298 1.00 62.69 76 PRO A CA 1
ATOM 598 C C . PRO A 1 76 ? -22.313 6.355 3.775 1.00 62.69 76 PRO A C 1
ATOM 600 O O . PRO A 1 76 ? -23.010 7.148 4.409 1.00 62.69 76 PRO A O 1
ATOM 603 N N . ASN A 1 77 ? -21.258 5.737 4.315 1.00 64.75 77 ASN A N 1
ATOM 604 C CA . ASN A 1 77 ? -20.707 6.045 5.628 1.00 64.75 77 ASN A CA 1
ATOM 605 C C . ASN A 1 77 ? -19.249 6.543 5.506 1.00 64.75 77 ASN A C 1
ATOM 607 O O . ASN A 1 77 ? -18.317 5.735 5.511 1.00 64.75 77 ASN A O 1
ATOM 611 N N . PRO A 1 78 ? -19.017 7.871 5.461 1.00 59.81 78 PRO A N 1
ATOM 612 C CA . PRO A 1 78 ? -17.678 8.463 5.389 1.00 59.81 78 PRO A CA 1
ATOM 613 C C . PRO A 1 78 ? -16.681 8.024 6.473 1.00 59.81 78 PRO A C 1
ATOM 615 O O . PRO A 1 78 ? -15.482 8.196 6.281 1.00 59.81 78 PRO A O 1
ATOM 618 N N . ALA A 1 79 ? -17.141 7.467 7.602 1.00 60.59 79 ALA A N 1
ATOM 619 C CA . ALA A 1 79 ? -16.272 6.963 8.670 1.00 60.59 79 ALA A CA 1
ATOM 620 C C . ALA A 1 79 ? -15.786 5.512 8.456 1.00 60.59 79 ALA A C 1
ATOM 622 O O . ALA A 1 79 ? -14.999 5.020 9.260 1.00 60.59 79 ALA A O 1
ATOM 623 N N . HIS A 1 80 ? -16.266 4.823 7.412 1.00 69.56 80 HIS A N 1
ATOM 624 C CA . HIS A 1 80 ? -15.834 3.470 7.024 1.00 69.56 80 HIS A CA 1
ATOM 625 C C . HIS A 1 80 ? -15.226 3.433 5.607 1.00 69.56 80 HIS A C 1
ATOM 627 O O . HIS A 1 80 ? -14.617 2.434 5.222 1.00 69.56 80 HIS A O 1
ATOM 633 N N . GLY A 1 81 ? -15.357 4.523 4.839 1.00 75.75 81 GLY A N 1
ATOM 634 C CA . GLY A 1 81 ? -15.150 4.537 3.390 1.00 75.75 81 GLY A CA 1
ATOM 635 C C . GLY A 1 81 ? -13.796 4.033 2.891 1.00 75.75 81 GLY A C 1
ATOM 636 O O . GLY A 1 81 ? -13.739 3.428 1.826 1.00 75.75 81 GLY A O 1
ATOM 637 N N . TYR A 1 82 ? -12.712 4.219 3.652 1.00 93.25 82 TYR A N 1
ATOM 638 C CA . TYR A 1 82 ? -11.392 3.703 3.271 1.00 93.25 82 TYR A CA 1
ATOM 639 C C . TYR A 1 82 ? -11.364 2.166 3.318 1.00 93.25 82 TYR A C 1
ATOM 641 O O . TYR A 1 82 ? -11.050 1.535 2.313 1.00 93.25 82 TYR A O 1
ATOM 649 N N . GLY A 1 83 ? -11.764 1.554 4.439 1.00 89.88 83 GLY A N 1
ATOM 650 C CA . GLY A 1 83 ? -11.836 0.092 4.573 1.00 89.88 83 GLY A CA 1
ATOM 651 C C . GLY A 1 83 ? -12.842 -0.541 3.605 1.00 89.88 83 GLY A C 1
ATOM 652 O O . GLY A 1 83 ? -12.545 -1.565 2.992 1.00 89.88 83 GLY A O 1
ATOM 653 N N . GLU A 1 84 ? -13.988 0.117 3.396 1.00 89.56 84 GLU A N 1
ATOM 654 C CA . GLU A 1 84 ? -15.022 -0.284 2.430 1.00 89.56 84 GLU A CA 1
ATOM 655 C C . GLU A 1 84 ? -14.481 -0.316 0.986 1.00 89.56 84 GLU A C 1
ATOM 657 O O . GLU A 1 84 ? -14.716 -1.274 0.248 1.00 89.56 84 GLU A O 1
ATOM 662 N N . VAL A 1 85 ? -13.711 0.702 0.586 1.00 94.31 85 VAL A N 1
ATOM 663 C CA . VAL A 1 85 ? -13.079 0.783 -0.740 1.00 94.31 85 VAL A CA 1
ATOM 664 C C . VAL A 1 85 ? -11.954 -0.243 -0.906 1.00 94.31 85 VAL A C 1
ATOM 666 O O . VAL A 1 85 ? -11.900 -0.902 -1.944 1.00 94.31 85 VAL A O 1
ATOM 669 N N . MET A 1 86 ? -11.110 -0.454 0.111 1.00 96.75 86 MET A N 1
ATOM 670 C CA . MET A 1 86 ? -10.079 -1.505 0.083 1.00 96.75 86 MET A CA 1
ATOM 671 C C . MET A 1 86 ? -10.691 -2.907 -0.048 1.00 96.75 86 MET A C 1
ATOM 673 O O . MET A 1 86 ? -10.199 -3.726 -0.822 1.00 96.75 86 MET A O 1
ATOM 677 N N . ALA A 1 87 ? -11.787 -3.179 0.669 1.00 95.31 87 ALA A N 1
ATOM 678 C CA . ALA A 1 87 ? -12.494 -4.456 0.592 1.00 95.31 87 ALA A CA 1
ATOM 679 C C . ALA A 1 87 ? -13.102 -4.706 -0.797 1.00 95.31 87 ALA A C 1
ATOM 681 O O . ALA A 1 87 ? -12.987 -5.813 -1.319 1.00 95.31 87 ALA A O 1
ATOM 682 N N . ARG A 1 88 ? -13.692 -3.678 -1.426 1.00 95.50 88 ARG A N 1
ATOM 683 C CA . ARG A 1 88 ? -14.196 -3.772 -2.807 1.00 95.50 88 ARG A CA 1
ATOM 684 C C . ARG A 1 88 ? -13.081 -4.031 -3.821 1.00 95.50 88 ARG A C 1
ATOM 686 O O . ARG A 1 88 ? -13.238 -4.913 -4.660 1.00 95.50 88 ARG A O 1
ATOM 693 N N . ALA A 1 89 ? -11.969 -3.300 -3.731 1.00 98.19 89 ALA A N 1
ATOM 694 C CA . ALA A 1 89 ? -10.833 -3.465 -4.638 1.00 98.19 89 ALA A CA 1
ATOM 695 C C . ALA A 1 89 ? -10.250 -4.890 -4.563 1.00 98.19 89 ALA A C 1
ATOM 697 O O . ALA A 1 89 ? -10.014 -5.518 -5.595 1.00 98.19 89 ALA A O 1
ATOM 698 N N . TRP A 1 90 ? -10.100 -5.443 -3.351 1.00 98.44 90 TRP A N 1
ATOM 699 C CA . TRP A 1 90 ? -9.666 -6.831 -3.168 1.00 98.44 90 TRP A CA 1
ATOM 700 C C . TRP A 1 90 ? -10.696 -7.868 -3.620 1.00 98.44 90 TRP A C 1
ATOM 702 O O . TRP A 1 90 ? -10.297 -8.851 -4.235 1.00 98.44 90 TRP A O 1
ATOM 712 N N . ASP A 1 91 ? -11.995 -7.680 -3.362 1.00 98.19 91 ASP A N 1
ATOM 713 C CA . ASP A 1 91 ? -13.024 -8.610 -3.853 1.00 98.19 91 ASP A CA 1
ATOM 714 C C . ASP A 1 91 ? -13.038 -8.675 -5.386 1.00 98.19 91 ASP A C 1
ATOM 716 O O . ASP A 1 91 ? -13.064 -9.762 -5.962 1.00 98.19 91 ASP A O 1
ATOM 720 N N . TYR A 1 92 ? -12.935 -7.525 -6.059 1.00 98.44 92 TYR A N 1
ATOM 721 C CA . TYR A 1 92 ? -12.801 -7.496 -7.510 1.00 98.44 92 TYR A CA 1
ATOM 722 C C . TYR A 1 92 ? -11.517 -8.204 -7.980 1.00 98.44 92 TYR A C 1
ATOM 724 O O . TYR A 1 92 ? -11.590 -9.100 -8.826 1.00 98.44 92 TYR A O 1
ATOM 732 N N . PHE A 1 93 ? -10.358 -7.873 -7.397 1.00 98.38 93 PHE A N 1
ATOM 733 C CA . PHE A 1 93 ? -9.068 -8.450 -7.795 1.00 98.38 93 PHE A CA 1
ATOM 734 C C . PHE A 1 93 ? -8.991 -9.972 -7.567 1.00 98.38 93 PHE A C 1
ATOM 736 O O . PHE A 1 93 ? -8.417 -10.700 -8.378 1.00 98.38 93 PHE A O 1
ATOM 743 N N . LEU A 1 94 ? -9.590 -10.474 -6.484 1.00 97.81 94 LEU A N 1
ATOM 744 C CA . LEU A 1 94 ? -9.644 -11.905 -6.181 1.00 97.81 94 LEU A CA 1
ATOM 745 C C . LEU A 1 94 ? -10.647 -12.658 -7.065 1.00 97.81 94 LEU A C 1
ATOM 747 O O . LEU A 1 94 ? -10.313 -13.732 -7.566 1.00 97.81 94 LEU A O 1
ATOM 751 N N . ASN A 1 95 ? -11.860 -12.116 -7.234 1.00 96.81 95 ASN A N 1
ATOM 752 C CA . ASN A 1 95 ? -13.035 -12.902 -7.629 1.00 96.81 95 ASN A CA 1
ATOM 753 C C . ASN A 1 95 ? -13.689 -12.479 -8.957 1.00 96.81 95 ASN A C 1
ATOM 755 O O . ASN A 1 95 ? -14.574 -13.191 -9.432 1.00 96.81 95 ASN A O 1
ATOM 759 N N . ARG A 1 96 ? -13.326 -11.323 -9.535 1.00 97.50 96 ARG A N 1
ATOM 760 C CA . ARG A 1 96 ? -14.078 -10.703 -10.651 1.00 97.50 96 ARG A CA 1
ATOM 761 C C . ARG A 1 96 ? -13.247 -10.327 -11.878 1.00 97.50 96 ARG A C 1
ATOM 763 O O . ARG A 1 96 ? -13.838 -10.091 -12.928 1.00 97.50 96 ARG A O 1
ATOM 770 N N . VAL A 1 97 ? -11.917 -10.273 -11.768 1.00 98.25 97 VAL A N 1
ATOM 771 C CA . VAL A 1 97 ? -11.036 -10.005 -12.918 1.00 98.25 97 VAL A CA 1
ATOM 772 C C . VAL A 1 97 ? -11.280 -11.047 -14.018 1.00 98.25 97 VAL A C 1
ATOM 774 O O . VAL A 1 97 ? -11.153 -12.242 -13.739 1.00 98.25 97 VAL A O 1
ATOM 777 N N . PRO A 1 98 ? -11.603 -10.637 -15.259 1.00 98.00 98 PRO A N 1
ATOM 778 C CA . PRO A 1 98 ? -11.795 -11.573 -16.360 1.00 98.00 98 PRO A CA 1
ATOM 779 C C . PRO A 1 98 ? -10.494 -12.302 -16.707 1.00 98.00 98 PRO A C 1
ATOM 781 O O . PRO A 1 98 ? -9.393 -11.758 -16.570 1.00 98.00 98 PRO A O 1
ATOM 784 N N . ASN A 1 99 ? -10.626 -13.522 -17.227 1.00 98.31 99 ASN A N 1
ATOM 785 C CA . ASN A 1 99 ? -9.503 -14.193 -17.869 1.00 98.31 99 ASN A CA 1
ATOM 786 C C . ASN A 1 99 ? -9.174 -13.506 -19.201 1.00 98.31 99 ASN A C 1
ATOM 788 O O . ASN A 1 99 ? -10.073 -13.212 -19.990 1.00 98.31 99 ASN A O 1
ATOM 792 N N . ASP A 1 100 ? -7.887 -13.306 -19.461 1.00 97.81 100 ASP A N 1
ATOM 793 C CA . ASP A 1 100 ? -7.373 -12.911 -20.768 1.00 97.81 100 ASP A CA 1
ATOM 794 C C . ASP A 1 100 ? -7.596 -14.071 -21.766 1.00 97.81 100 ASP A C 1
ATOM 796 O O . ASP A 1 100 ? -7.113 -15.185 -21.523 1.00 97.81 100 ASP A O 1
ATOM 800 N N . PRO A 1 101 ? -8.325 -13.859 -22.882 1.00 96.38 101 PRO A N 1
ATOM 801 C CA . PRO A 1 101 ? -8.563 -14.894 -23.886 1.00 96.38 101 PRO A CA 1
ATOM 802 C C . PRO A 1 101 ? -7.292 -15.477 -24.517 1.00 96.38 101 PRO A C 1
ATOM 804 O O . PRO A 1 101 ? -7.349 -16.593 -25.030 1.00 96.38 101 PRO A O 1
ATOM 807 N N . ALA A 1 102 ? -6.162 -14.759 -24.487 1.00 96.56 102 ALA A N 1
ATOM 808 C CA . ALA A 1 102 ? -4.887 -15.247 -25.013 1.00 96.56 102 ALA A CA 1
ATOM 809 C C . ALA A 1 102 ? -4.222 -16.297 -24.103 1.00 96.56 102 ALA A C 1
ATOM 811 O O . ALA A 1 102 ? -3.502 -17.166 -24.595 1.00 96.56 102 ALA A O 1
ATOM 812 N N . THR A 1 103 ? -4.467 -16.241 -22.788 1.00 97.00 103 THR A N 1
ATOM 813 C CA . THR A 1 103 ? -3.738 -17.043 -21.785 1.00 97.00 103 THR A CA 1
ATOM 814 C C . THR A 1 103 ? -4.620 -17.991 -20.976 1.00 97.00 103 THR A C 1
ATOM 816 O O . THR A 1 103 ? -4.121 -18.947 -20.382 1.00 97.00 103 THR A O 1
ATOM 819 N N . GLY A 1 104 ? -5.929 -17.728 -20.900 1.00 97.69 104 GLY A N 1
ATOM 820 C CA . GLY A 1 104 ? -6.854 -18.442 -20.016 1.00 97.69 104 GLY A CA 1
ATOM 821 C C . GLY A 1 104 ? -6.645 -18.156 -18.520 1.00 97.69 104 GLY A C 1
ATOM 822 O O . GLY A 1 104 ? -7.303 -18.784 -17.689 1.00 97.69 104 GLY A O 1
ATOM 823 N N . LYS A 1 105 ? -5.756 -17.219 -18.166 1.00 98.19 105 LYS A N 1
ATOM 824 C CA . LYS A 1 105 ? -5.483 -16.750 -16.798 1.00 98.19 105 LYS A CA 1
ATOM 825 C C . LYS A 1 105 ? -6.143 -15.385 -16.551 1.00 98.19 105 LYS A C 1
ATOM 827 O O . LYS A 1 105 ? -6.354 -14.651 -17.514 1.00 98.19 105 LYS A O 1
ATOM 832 N N . PRO A 1 106 ? -6.437 -15.003 -15.291 1.00 98.25 106 PRO A N 1
ATOM 833 C CA . PRO A 1 106 ? -6.892 -13.652 -14.954 1.00 98.25 106 PRO A CA 1
ATOM 834 C C . PRO A 1 106 ? -5.953 -12.576 -15.513 1.00 98.25 106 PRO A C 1
ATOM 836 O O . PRO A 1 106 ? -4.736 -12.732 -15.445 1.00 98.25 106 PRO A O 1
ATOM 839 N N . ALA A 1 107 ? -6.495 -11.477 -16.038 1.00 98.12 107 ALA A N 1
ATOM 840 C CA . ALA A 1 107 ? -5.730 -10.515 -16.839 1.00 98.12 107 ALA A CA 1
ATOM 841 C C . ALA A 1 107 ? -4.471 -9.913 -16.168 1.00 98.12 107 ALA A C 1
ATOM 843 O O . ALA A 1 107 ? -3.520 -9.582 -16.866 1.00 98.12 107 ALA A O 1
ATOM 844 N N . TYR A 1 108 ? -4.392 -9.849 -14.832 1.00 97.19 108 TYR A N 1
ATOM 845 C CA . TYR A 1 108 ? -3.188 -9.411 -14.094 1.00 97.19 108 TYR A CA 1
ATOM 846 C C . TYR A 1 108 ? -1.973 -10.369 -14.199 1.00 97.19 108 TYR A C 1
ATOM 848 O O . TYR A 1 108 ? -0.920 -10.126 -13.598 1.00 97.19 108 TYR A O 1
ATOM 856 N N . PHE A 1 109 ? -2.101 -11.470 -14.943 1.00 98.25 109 PHE A N 1
ATOM 857 C CA . PHE A 1 109 ? -0.990 -12.321 -15.380 1.00 98.25 109 PHE A CA 1
ATOM 858 C C . PHE A 1 109 ? -0.401 -11.920 -16.747 1.00 98.25 109 PHE A C 1
ATOM 860 O O . PHE A 1 109 ? 0.651 -12.432 -17.101 1.00 98.25 109 PHE A O 1
ATOM 867 N N . SER A 1 110 ? -1.057 -11.062 -17.537 1.00 97.12 110 SER A N 1
ATOM 868 C CA . SER A 1 110 ? -0.658 -10.840 -18.941 1.00 97.12 110 SER A CA 1
ATOM 869 C C . SER A 1 110 ? -1.002 -9.465 -19.532 1.00 97.12 110 SER A C 1
ATOM 871 O O . SER A 1 110 ? -0.724 -9.223 -20.706 1.00 97.12 110 SER A O 1
ATOM 873 N N . GLN A 1 111 ? -1.602 -8.559 -18.757 1.00 96.69 111 GLN A N 1
ATOM 874 C CA . GLN A 1 111 ? -2.035 -7.226 -19.189 1.00 96.69 111 GLN A CA 1
ATOM 875 C C . GLN A 1 111 ? -1.797 -6.213 -18.062 1.00 96.69 111 GLN A C 1
ATOM 877 O O . GLN A 1 111 ? -2.159 -6.488 -16.917 1.00 96.69 111 GLN A O 1
ATOM 882 N N . SER A 1 112 ? -1.305 -5.012 -18.385 1.00 95.69 112 SER A N 1
ATOM 883 C CA . SER A 1 112 ? -1.203 -3.924 -17.393 1.00 95.69 112 SER A CA 1
ATOM 884 C C . SER A 1 112 ? -2.552 -3.286 -17.045 1.00 95.69 112 SER A C 1
ATOM 886 O O . SER A 1 112 ? -2.742 -2.851 -15.909 1.00 95.69 112 SER A O 1
ATOM 888 N N . TYR A 1 113 ? -3.507 -3.232 -17.984 1.00 96.94 113 TYR A N 1
ATOM 889 C CA . TYR A 1 113 ? -4.813 -2.609 -17.748 1.00 96.94 113 TYR A CA 1
ATOM 890 C C . TYR A 1 113 ? -5.964 -3.193 -18.576 1.00 96.94 113 TYR A C 1
ATOM 892 O O . TYR A 1 113 ? -5.764 -3.835 -19.611 1.00 96.94 113 TYR A O 1
ATOM 900 N N . LEU A 1 114 ? -7.188 -2.938 -18.103 1.00 97.94 114 LEU A N 1
ATOM 901 C CA . LEU A 1 114 ? -8.446 -3.199 -18.811 1.00 97.94 114 LEU A CA 1
ATOM 902 C C . LEU A 1 114 ? -9.194 -1.891 -19.100 1.00 97.94 114 LEU A C 1
ATOM 904 O O . LEU A 1 114 ? -8.995 -0.880 -18.420 1.00 97.94 114 LEU A O 1
ATOM 908 N N . ASN A 1 115 ? -10.134 -1.924 -20.044 1.00 97.31 115 ASN A N 1
ATOM 909 C CA . ASN A 1 115 ? -11.198 -0.921 -20.081 1.00 97.31 115 ASN A CA 1
ATOM 910 C C . ASN A 1 115 ? -12.151 -1.140 -18.881 1.00 97.31 115 ASN A C 1
ATOM 912 O O . ASN A 1 115 ? -12.687 -2.243 -18.750 1.00 97.31 115 ASN A O 1
ATOM 916 N N . PRO A 1 116 ? -12.411 -0.135 -18.020 1.00 95.94 116 PRO A N 1
ATOM 917 C CA . PRO A 1 116 ? -13.186 -0.336 -16.790 1.00 95.94 116 PRO A CA 1
ATOM 918 C C . PRO A 1 116 ? -14.678 -0.604 -17.030 1.00 95.94 116 PRO A C 1
ATOM 920 O O . PRO A 1 116 ? -15.336 -1.186 -16.169 1.00 95.94 116 PRO A O 1
ATOM 923 N N . ASP A 1 117 ? -15.223 -0.183 -18.176 1.00 94.94 117 ASP A N 1
ATOM 924 C CA . ASP A 1 117 ? -16.654 -0.257 -18.492 1.00 94.94 117 ASP A CA 1
ATOM 925 C C . ASP A 1 117 ? -17.018 -1.542 -19.254 1.00 94.94 117 ASP A C 1
ATOM 927 O O . ASP A 1 117 ? -18.091 -2.107 -19.042 1.00 94.94 117 ASP A O 1
ATOM 931 N N . THR A 1 118 ? -16.130 -2.017 -20.136 1.00 96.56 118 THR A N 1
ATOM 932 C CA . THR A 1 118 ? -16.339 -3.213 -20.974 1.00 96.56 118 THR A CA 1
ATOM 933 C C . THR A 1 118 ? -15.528 -4.429 -20.533 1.00 96.56 118 THR A C 1
ATOM 935 O O . THR A 1 118 ? -15.761 -5.520 -21.054 1.00 96.56 118 THR A O 1
ATOM 938 N N . GLN A 1 119 ? -14.582 -4.261 -19.600 1.00 96.69 119 GLN A N 1
ATOM 939 C CA . GLN A 1 119 ? -13.681 -5.309 -19.098 1.00 96.69 119 GLN A CA 1
ATOM 940 C C . GLN A 1 119 ? -12.816 -5.972 -20.193 1.00 96.69 119 GLN A C 1
ATOM 942 O O . GLN A 1 119 ? -12.319 -7.087 -20.039 1.00 96.69 119 GLN A O 1
ATOM 947 N N . GLN A 1 120 ? -12.618 -5.270 -21.314 1.00 96.81 120 GLN A N 1
ATOM 948 C CA . GLN A 1 120 ? -11.780 -5.709 -22.429 1.00 96.81 120 GLN A CA 1
ATOM 949 C C . GLN A 1 120 ? -10.290 -5.482 -22.140 1.00 96.81 120 GLN A C 1
ATOM 951 O O . GLN A 1 120 ? -9.913 -4.476 -21.534 1.00 96.81 120 GLN A O 1
ATOM 956 N N . MET A 1 121 ? -9.454 -6.413 -22.611 1.00 96.25 121 MET A N 1
ATOM 957 C CA . MET A 1 121 ? -7.990 -6.339 -22.535 1.00 96.25 121 MET A CA 1
ATOM 958 C C . MET A 1 121 ? -7.478 -5.140 -23.341 1.00 96.25 121 MET A C 1
ATOM 960 O O . MET A 1 121 ? -7.885 -4.963 -24.489 1.00 96.25 121 MET A O 1
ATOM 964 N N . ALA A 1 122 ? -6.571 -4.343 -22.773 1.00 91.12 122 ALA A N 1
ATOM 965 C CA . ALA A 1 122 ? -6.008 -3.189 -23.473 1.00 91.12 122 ALA A CA 1
ATOM 966 C C . ALA A 1 122 ? -4.919 -3.541 -24.502 1.00 91.12 122 ALA A C 1
ATOM 968 O O . ALA A 1 122 ? -4.620 -2.726 -25.373 1.00 91.12 122 ALA A O 1
ATOM 969 N N . ASN A 1 123 ? -4.332 -4.742 -24.415 1.00 91.25 123 ASN A N 1
ATOM 970 C CA . ASN A 1 123 ? -3.232 -5.196 -25.269 1.00 91.25 123 ASN A CA 1
ATOM 971 C C . ASN A 1 123 ? -1.991 -4.276 -25.200 1.00 91.25 123 ASN A C 1
ATOM 973 O O . ASN A 1 123 ? -1.341 -3.991 -26.208 1.00 91.25 123 ASN A O 1
ATOM 977 N N . TRP A 1 124 ? -1.673 -3.816 -23.987 1.00 93.88 124 TRP A N 1
ATOM 978 C CA . TRP A 1 124 ? -0.478 -3.037 -23.649 1.00 93.88 124 TRP A CA 1
ATOM 979 C C . TRP A 1 124 ? 0.507 -3.907 -22.847 1.00 93.88 124 TRP A C 1
ATOM 981 O O . TRP A 1 124 ? 0.034 -4.734 -22.059 1.00 93.88 124 TRP A O 1
ATOM 991 N N . PRO A 1 125 ? 1.839 -3.747 -23.019 1.00 94.75 125 PRO A N 1
ATOM 992 C CA . PRO A 1 125 ? 2.859 -4.443 -22.232 1.00 94.75 125 PRO A CA 1
ATOM 993 C C . PRO A 1 125 ? 2.534 -4.566 -20.744 1.00 94.75 125 PRO A C 1
ATOM 995 O O . PRO A 1 125 ? 2.079 -3.610 -20.115 1.00 94.75 125 PRO A O 1
ATOM 998 N N . HIS A 1 126 ? 2.771 -5.750 -20.184 1.00 96.44 126 HIS A N 1
ATOM 999 C CA . HIS A 1 126 ? 2.564 -6.036 -18.766 1.00 96.44 126 HIS A CA 1
ATOM 1000 C C . HIS A 1 126 ? 3.783 -5.591 -17.952 1.00 96.44 126 HIS A C 1
ATOM 1002 O O . HIS A 1 126 ? 4.902 -5.836 -18.400 1.00 96.44 126 HIS A O 1
ATOM 1008 N N . ASN A 1 127 ? 3.597 -5.010 -16.760 1.00 96.69 127 ASN A N 1
ATOM 1009 C CA . ASN A 1 127 ? 4.684 -4.633 -15.838 1.00 96.69 127 ASN A CA 1
ATOM 1010 C C . ASN A 1 127 ? 4.663 -5.421 -14.502 1.00 96.69 127 ASN A C 1
ATOM 1012 O O . ASN A 1 127 ? 4.552 -4.849 -13.409 1.00 96.69 127 ASN A O 1
ATOM 1016 N N . PRO A 1 128 ? 4.763 -6.767 -14.563 1.00 97.56 128 PRO A N 1
ATOM 1017 C CA . PRO A 1 128 ? 4.508 -7.657 -13.436 1.00 97.56 128 PRO A CA 1
ATOM 1018 C C . PRO A 1 128 ? 5.435 -7.439 -12.238 1.00 97.56 128 PRO A C 1
ATOM 1020 O O . PRO A 1 128 ? 4.967 -7.583 -11.113 1.00 97.56 128 PRO A O 1
ATOM 1023 N N . ALA A 1 129 ? 6.711 -7.070 -12.413 1.00 98.06 129 ALA A N 1
ATOM 1024 C CA . ALA A 1 129 ? 7.616 -6.982 -11.262 1.00 98.06 129 ALA A CA 1
ATOM 1025 C C . ALA A 1 129 ? 7.228 -5.853 -10.292 1.00 98.06 129 ALA A C 1
ATOM 1027 O O . ALA A 1 129 ? 7.127 -6.085 -9.085 1.00 98.06 129 ALA A O 1
ATOM 1028 N N . GLY A 1 130 ? 6.947 -4.658 -10.826 1.00 97.81 130 GLY A N 1
ATOM 1029 C CA . GLY A 1 130 ? 6.438 -3.528 -10.047 1.00 97.81 130 GLY A CA 1
ATOM 1030 C C . GLY A 1 130 ? 5.057 -3.831 -9.467 1.00 97.81 130 GLY A C 1
ATOM 1031 O O . GLY A 1 130 ? 4.851 -3.714 -8.257 1.00 97.81 130 GLY A O 1
ATOM 1032 N N . LEU A 1 131 ? 4.132 -4.326 -10.300 1.00 98.44 131 LEU A N 1
ATOM 1033 C CA . LEU A 1 131 ? 2.788 -4.713 -9.866 1.00 98.44 131 LEU A CA 1
ATOM 1034 C C . LEU A 1 131 ? 2.819 -5.708 -8.695 1.00 98.44 131 LEU A C 1
ATOM 1036 O O . LEU A 1 131 ? 2.129 -5.509 -7.695 1.00 98.44 131 LEU A O 1
ATOM 1040 N N . TYR A 1 132 ? 3.616 -6.773 -8.791 1.00 98.81 132 TYR A N 1
ATOM 1041 C CA . TYR A 1 132 ? 3.664 -7.831 -7.782 1.00 98.81 132 TYR A CA 1
ATOM 1042 C C . TYR A 1 132 ? 4.371 -7.364 -6.509 1.00 98.81 132 TYR A C 1
ATOM 1044 O O . TYR A 1 132 ? 3.891 -7.678 -5.421 1.00 98.81 132 TYR A O 1
ATOM 1052 N N . ALA A 1 133 ? 5.426 -6.548 -6.604 1.00 98.81 133 ALA A N 1
ATOM 1053 C CA . ALA A 1 133 ? 6.058 -5.934 -5.435 1.00 98.81 133 ALA A CA 1
ATOM 1054 C C . ALA A 1 133 ? 5.059 -5.083 -4.626 1.00 98.81 133 ALA A C 1
ATOM 1056 O O . ALA A 1 133 ? 4.942 -5.236 -3.406 1.00 98.81 133 ALA A O 1
ATOM 1057 N N . MET A 1 134 ? 4.281 -4.234 -5.307 1.00 98.75 134 MET A N 1
ATOM 1058 C CA . MET A 1 134 ? 3.281 -3.383 -4.656 1.00 98.75 134 MET A CA 1
ATOM 1059 C C . MET A 1 134 ? 2.070 -4.179 -4.150 1.00 98.75 134 MET A C 1
ATOM 1061 O O . MET A 1 134 ? 1.591 -3.921 -3.045 1.00 98.75 134 MET A O 1
ATOM 1065 N N . LEU A 1 135 ? 1.602 -5.185 -4.900 1.00 98.88 135 LEU A N 1
ATOM 1066 C CA . LEU A 1 135 ? 0.535 -6.083 -4.449 1.00 98.88 135 LEU A CA 1
ATOM 1067 C C . LEU A 1 135 ? 0.945 -6.879 -3.207 1.00 98.88 135 LEU A C 1
ATOM 1069 O O . LEU A 1 135 ? 0.121 -7.012 -2.307 1.00 98.88 135 LEU A O 1
ATOM 1073 N N . ILE A 1 136 ? 2.189 -7.366 -3.110 1.00 98.94 136 ILE A N 1
ATOM 1074 C CA . ILE A 1 136 ? 2.705 -8.038 -1.904 1.00 98.94 136 ILE A CA 1
ATOM 1075 C C . ILE A 1 136 ? 2.616 -7.100 -0.695 1.00 98.94 136 ILE A C 1
ATOM 1077 O O . ILE A 1 136 ? 2.094 -7.488 0.350 1.00 98.94 136 ILE A O 1
ATOM 1081 N N . GLU A 1 137 ? 3.067 -5.852 -0.835 1.00 98.69 137 GLU A N 1
ATOM 1082 C CA . GLU A 1 137 ? 3.002 -4.861 0.243 1.00 98.69 137 GLU A CA 1
ATOM 1083 C C . GLU A 1 137 ? 1.549 -4.552 0.660 1.00 98.69 137 GLU A C 1
ATOM 1085 O O . GLU A 1 137 ? 1.213 -4.538 1.850 1.00 98.69 137 GLU A O 1
ATOM 1090 N N . SER A 1 138 ? 0.675 -4.363 -0.330 1.00 98.69 138 SER A N 1
ATOM 1091 C CA . SER A 1 138 ? -0.766 -4.163 -0.165 1.00 98.69 138 SER A CA 1
ATOM 1092 C C . SER A 1 138 ? -1.442 -5.348 0.530 1.00 98.69 138 SER A C 1
ATOM 1094 O O . SER A 1 138 ? -2.248 -5.148 1.441 1.00 98.69 138 SER A O 1
ATOM 1096 N N . ALA A 1 139 ? -1.097 -6.578 0.145 1.00 98.88 139 ALA A N 1
ATOM 1097 C CA . ALA A 1 139 ? -1.649 -7.810 0.695 1.00 98.88 139 ALA A CA 1
ATOM 1098 C C . ALA A 1 139 ? -1.212 -8.020 2.146 1.00 98.88 139 ALA A C 1
ATOM 1100 O O . ALA A 1 139 ? -2.059 -8.298 2.986 1.00 98.88 139 ALA A O 1
ATOM 1101 N N . LEU A 1 140 ? 0.065 -7.804 2.477 1.00 98.81 140 LEU A N 1
ATOM 1102 C CA . LEU A 1 140 ? 0.577 -7.941 3.847 1.00 98.81 140 LEU A CA 1
ATOM 1103 C C . LEU A 1 140 ? -0.114 -6.966 4.811 1.00 98.81 140 LEU A C 1
ATOM 1105 O O . LEU A 1 140 ? -0.572 -7.364 5.886 1.00 98.81 140 LEU A O 1
ATOM 1109 N N . LYS A 1 141 ? -0.250 -5.693 4.411 1.00 98.56 141 LYS A N 1
ATOM 1110 C CA . LYS A 1 141 ? -0.943 -4.676 5.219 1.00 98.56 141 LYS A CA 1
ATOM 1111 C C . LYS A 1 141 ? -2.451 -4.945 5.314 1.00 98.56 141 LYS A C 1
ATOM 1113 O O . LYS A 1 141 ? -3.024 -4.827 6.397 1.00 98.56 141 LYS A O 1
ATOM 1118 N N . TYR A 1 142 ? -3.105 -5.329 4.215 1.00 98.69 142 TYR A N 1
ATOM 1119 C CA . TYR A 1 142 ? -4.543 -5.617 4.220 1.00 98.69 142 TYR A CA 1
ATOM 1120 C C . TYR A 1 142 ? -4.887 -6.941 4.922 1.00 98.69 142 TYR A C 1
ATOM 1122 O O . TYR A 1 142 ? -5.935 -7.032 5.561 1.00 98.69 142 TYR A O 1
ATOM 1130 N N . TYR A 1 143 ? -4.011 -7.948 4.881 1.00 98.75 143 TYR A N 1
ATOM 1131 C CA . TYR A 1 143 ? -4.165 -9.192 5.636 1.00 98.75 143 TYR A CA 1
ATOM 1132 C C . TYR A 1 143 ? -4.112 -8.930 7.140 1.00 98.75 143 TYR A C 1
ATOM 1134 O O . TYR A 1 143 ? -5.020 -9.352 7.855 1.00 98.75 143 TYR A O 1
ATOM 1142 N N . ALA A 1 144 ? -3.123 -8.159 7.610 1.00 98.50 144 ALA A N 1
ATOM 1143 C CA . ALA A 1 144 ? -3.064 -7.728 9.005 1.00 98.50 144 ALA A CA 1
ATOM 1144 C C . ALA A 1 144 ? -4.364 -7.019 9.429 1.00 98.50 144 ALA A C 1
ATOM 1146 O O . ALA A 1 144 ? -4.919 -7.334 10.477 1.00 98.50 144 ALA A O 1
ATOM 1147 N N . TYR A 1 145 ? -4.898 -6.130 8.588 1.00 98.38 145 TYR A N 1
ATOM 1148 C CA . TYR A 1 145 ? -6.124 -5.370 8.856 1.00 98.38 145 TYR A CA 1
ATOM 1149 C C . TYR A 1 145 ? -7.422 -6.200 8.834 1.00 98.38 145 TYR A C 1
ATOM 1151 O O . TYR A 1 145 ? -8.294 -5.991 9.675 1.00 98.38 145 TYR A O 1
ATOM 1159 N N . SER A 1 146 ? -7.572 -7.129 7.886 1.00 96.38 146 SER A N 1
ATOM 1160 C CA . SER A 1 146 ? -8.843 -7.825 7.609 1.00 96.38 146 SER A CA 1
ATOM 1161 C C . SER A 1 146 ? -8.904 -9.281 8.080 1.00 96.38 146 SER A C 1
ATOM 1163 O O . SER A 1 146 ? -9.993 -9.824 8.241 1.00 96.38 146 SER A O 1
ATOM 1165 N N . GLY A 1 147 ? -7.757 -9.946 8.243 1.00 94.62 147 GLY A N 1
ATOM 1166 C CA . GLY A 1 147 ? -7.668 -11.399 8.407 1.00 94.62 147 GLY A CA 1
ATOM 1167 C C . GLY A 1 147 ? -7.992 -12.216 7.146 1.00 94.62 147 GLY A C 1
ATOM 1168 O O . GLY A 1 147 ? -7.978 -13.446 7.207 1.00 94.62 147 GLY A O 1
ATOM 1169 N N . ASN A 1 148 ? -8.258 -11.585 5.994 1.00 95.50 148 ASN A N 1
ATOM 1170 C CA . ASN A 1 148 ? -8.581 -12.295 4.753 1.00 95.50 148 ASN A CA 1
ATOM 1171 C C . ASN A 1 148 ? -7.328 -12.931 4.122 1.00 95.50 148 ASN A C 1
ATOM 1173 O O . ASN A 1 148 ? -6.633 -12.300 3.328 1.00 95.50 148 ASN A O 1
ATOM 1177 N N . LEU A 1 149 ? -7.051 -14.196 4.448 1.00 94.50 149 LEU A N 1
ATOM 1178 C CA . LEU A 1 149 ? -5.870 -14.927 3.967 1.00 94.50 149 LEU A CA 1
ATOM 1179 C C . LEU A 1 149 ? -5.796 -15.057 2.430 1.00 94.50 149 LEU A C 1
ATOM 1181 O O . LEU A 1 149 ? -4.703 -15.235 1.891 1.00 94.50 149 LEU A O 1
ATOM 1185 N N . ALA A 1 150 ? -6.916 -14.918 1.711 1.00 97.25 150 ALA A N 1
ATOM 1186 C CA . ALA A 1 150 ? -6.948 -15.054 0.254 1.00 97.25 150 ALA A CA 1
ATOM 1187 C C . ALA A 1 150 ? -6.086 -14.002 -0.472 1.00 97.25 150 ALA A C 1
ATOM 1189 O O . ALA A 1 150 ? -5.529 -14.307 -1.527 1.00 97.25 150 ALA A O 1
ATOM 1190 N N . VAL A 1 151 ? -5.904 -12.797 0.096 1.00 98.56 151 VAL A N 1
ATOM 1191 C CA . VAL A 1 151 ? -5.018 -11.781 -0.512 1.00 98.56 151 VAL A CA 1
ATOM 1192 C C . VAL A 1 151 ? -3.557 -12.230 -0.496 1.00 98.56 151 VAL A C 1
ATOM 1194 O O . VAL A 1 151 ? -2.850 -12.034 -1.479 1.00 98.56 151 VAL A O 1
ATOM 1197 N N . MET A 1 152 ? -3.127 -12.915 0.572 1.00 98.62 152 MET A N 1
ATOM 1198 C CA . MET A 1 152 ? -1.775 -13.471 0.672 1.00 98.62 152 MET A CA 1
ATOM 1199 C C . MET A 1 152 ? -1.583 -14.635 -0.297 1.00 98.62 152 MET A C 1
ATOM 1201 O O . MET A 1 152 ? -0.631 -14.638 -1.071 1.00 98.62 152 MET A O 1
ATOM 1205 N N . GLN A 1 153 ? -2.537 -15.569 -0.335 1.00 98.00 153 GLN A N 1
ATOM 1206 C CA . GLN A 1 153 ? -2.516 -16.700 -1.270 1.00 98.00 153 GLN A CA 1
ATOM 1207 C C . GLN A 1 153 ? -2.433 -16.239 -2.735 1.00 98.00 153 GLN A C 1
ATOM 1209 O O . GLN A 1 153 ? -1.719 -16.842 -3.534 1.00 98.00 153 GLN A O 1
ATOM 1214 N N . LYS A 1 154 ? -3.117 -15.140 -3.086 1.00 98.69 154 LYS A N 1
ATOM 1215 C CA . LYS A 1 154 ? -3.068 -14.554 -4.429 1.00 98.69 154 LYS A CA 1
ATOM 1216 C C . LYS A 1 154 ? -1.701 -13.954 -4.771 1.00 98.69 154 LYS A C 1
ATOM 1218 O O . LYS A 1 154 ? -1.209 -14.191 -5.871 1.00 98.69 154 LYS A O 1
ATOM 1223 N N . VAL A 1 155 ? -1.070 -13.204 -3.865 1.00 98.81 155 VAL A N 1
ATOM 1224 C CA . VAL A 1 155 ? 0.260 -12.632 -4.152 1.00 98.81 155 VAL A CA 1
ATOM 1225 C C . VAL A 1 155 ? 1.373 -13.676 -4.119 1.00 98.81 155 VAL A C 1
ATOM 1227 O O . VAL A 1 155 ? 2.350 -13.529 -4.844 1.00 98.81 155 VAL A O 1
ATOM 1230 N N . GLU A 1 156 ? 1.202 -14.768 -3.371 1.00 98.75 156 GLU A N 1
ATOM 1231 C CA . GLU A 1 156 ? 2.078 -15.938 -3.467 1.00 98.75 156 GLU A CA 1
ATOM 1232 C C . GLU A 1 156 ? 1.940 -16.657 -4.823 1.00 98.75 156 GLU A C 1
ATOM 1234 O O . GLU A 1 156 ? 2.959 -16.999 -5.420 1.00 98.75 156 GLU A O 1
ATOM 1239 N N . GLU A 1 157 ? 0.725 -16.810 -5.378 1.00 98.62 157 GLU A N 1
ATOM 1240 C CA . GLU A 1 157 ? 0.531 -17.344 -6.744 1.00 98.62 157 GLU A CA 1
ATOM 1241 C C . GLU A 1 157 ? 1.281 -16.496 -7.791 1.00 98.62 157 GLU A C 1
ATOM 1243 O O . GLU A 1 157 ? 1.976 -17.038 -8.652 1.00 98.62 157 GLU A O 1
ATOM 1248 N N . LEU A 1 158 ? 1.184 -15.166 -7.694 1.00 98.75 158 LEU A N 1
ATOM 1249 C CA . LEU A 1 158 ? 1.837 -14.227 -8.616 1.00 98.75 158 LEU A CA 1
ATOM 1250 C C . LEU A 1 158 ? 3.365 -14.216 -8.452 1.00 98.75 158 LEU A C 1
ATOM 1252 O O . LEU A 1 158 ? 4.098 -14.262 -9.441 1.00 98.75 158 LEU A O 1
ATOM 1256 N N . ALA A 1 159 ? 3.859 -14.234 -7.211 1.00 98.69 159 ALA A N 1
ATOM 1257 C CA . ALA A 1 159 ? 5.289 -14.291 -6.920 1.00 98.69 159 ALA A CA 1
ATOM 1258 C C . ALA A 1 159 ? 5.935 -15.604 -7.391 1.00 98.69 159 ALA A C 1
ATOM 1260 O O . ALA A 1 159 ? 7.045 -15.574 -7.923 1.00 98.69 159 ALA A O 1
ATOM 1261 N N . VAL A 1 160 ? 5.248 -16.743 -7.239 1.00 98.62 160 VAL A N 1
ATOM 1262 C CA . VAL A 1 160 ? 5.684 -18.029 -7.809 1.00 98.62 160 VAL A CA 1
ATOM 1263 C C . VAL A 1 160 ? 5.659 -17.980 -9.336 1.00 98.62 160 VAL A C 1
ATOM 1265 O O . VAL A 1 160 ? 6.621 -18.412 -9.964 1.00 98.62 160 VAL A O 1
ATOM 1268 N N . HIS A 1 161 ? 4.627 -17.389 -9.947 1.00 98.75 161 HIS A N 1
ATOM 1269 C CA . HIS A 1 161 ? 4.552 -17.280 -11.403 1.00 98.75 161 HIS A CA 1
ATOM 1270 C C . HIS A 1 161 ? 5.717 -16.473 -12.003 1.00 98.75 161 HIS A C 1
ATOM 1272 O O . HIS A 1 161 ? 6.304 -16.931 -12.985 1.00 98.75 161 HIS A O 1
ATOM 1278 N N . GLN A 1 162 ? 6.121 -15.352 -11.387 1.00 98.69 162 GLN A N 1
ATOM 1279 C CA . GLN A 1 162 ? 7.341 -14.633 -11.787 1.00 98.69 162 GL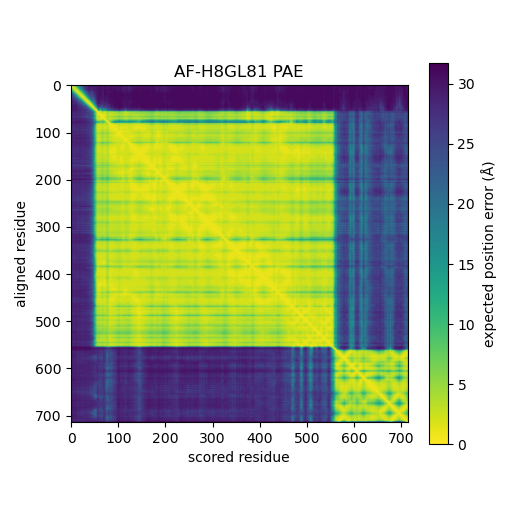N A CA 1
ATOM 1280 C C . GLN A 1 162 ? 8.588 -15.519 -11.644 1.00 98.69 162 GLN A C 1
ATOM 1282 O O . GLN A 1 162 ? 9.381 -15.595 -12.578 1.00 98.69 162 GLN A O 1
ATOM 1287 N N . LEU A 1 163 ? 8.761 -16.210 -10.510 1.00 98.75 163 LEU A N 1
ATOM 1288 C CA . LEU A 1 163 ? 9.925 -17.077 -10.278 1.00 98.75 163 LEU A CA 1
ATOM 1289 C C . LEU A 1 163 ? 10.022 -18.247 -11.269 1.00 98.75 163 LEU A C 1
ATOM 1291 O O . LEU A 1 163 ? 11.124 -18.720 -11.536 1.00 98.75 163 LEU A O 1
ATOM 1295 N N . ASP A 1 164 ? 8.887 -18.715 -11.790 1.00 98.56 164 ASP A N 1
ATOM 1296 C CA . ASP A 1 164 ? 8.816 -19.829 -12.738 1.00 98.56 164 ASP A CA 1
ATOM 1297 C C . ASP A 1 164 ? 8.877 -19.377 -14.216 1.00 98.56 164 ASP A C 1
ATOM 1299 O O . ASP A 1 164 ? 9.280 -20.172 -15.062 1.00 98.56 164 ASP A O 1
ATOM 1303 N N . ASN A 1 165 ? 8.488 -18.133 -14.550 1.00 98.31 165 ASN A N 1
ATOM 1304 C CA . ASN A 1 165 ? 8.265 -17.697 -15.947 1.00 98.31 165 ASN A CA 1
ATOM 1305 C C . ASN A 1 165 ? 8.821 -16.301 -16.310 1.00 98.31 165 ASN A C 1
ATOM 1307 O O . ASN A 1 165 ? 8.658 -15.857 -17.446 1.00 98.31 165 ASN A O 1
ATOM 1311 N N . GLY A 1 166 ? 9.444 -15.582 -15.373 1.00 97.81 166 GLY A N 1
ATOM 1312 C CA . GLY A 1 166 ? 9.822 -14.170 -15.528 1.00 97.81 166 GLY A CA 1
ATOM 1313 C C . GL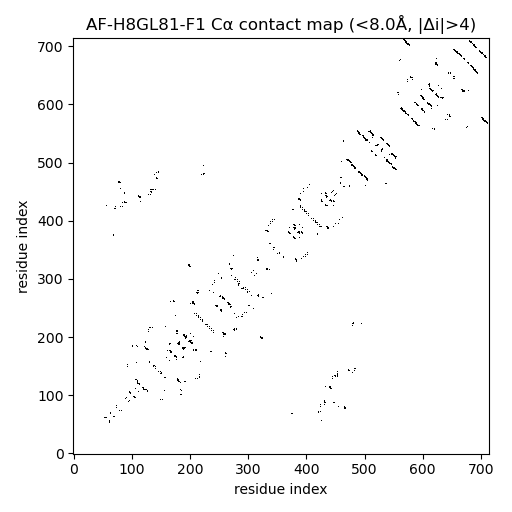Y A 1 166 ? 11.203 -13.818 -14.982 1.00 97.81 166 GLY A C 1
ATOM 1314 O O . GLY A 1 166 ? 11.401 -12.699 -14.506 1.00 97.81 166 GLY A O 1
ATOM 1315 N N . MET A 1 167 ? 12.142 -14.765 -15.023 1.00 98.56 167 MET A N 1
ATOM 1316 C CA . MET A 1 167 ? 13.516 -14.618 -14.529 1.00 98.56 167 MET A CA 1
ATOM 1317 C C . MET A 1 167 ? 14.526 -14.638 -15.684 1.00 98.56 167 MET A C 1
ATOM 1319 O O . MET A 1 167 ? 14.344 -15.362 -16.665 1.00 98.56 167 MET A O 1
ATOM 1323 N N . THR A 1 168 ? 15.616 -13.881 -15.567 1.00 98.62 168 THR A N 1
ATOM 1324 C CA . THR A 1 168 ? 16.727 -13.926 -16.528 1.00 98.62 168 THR A CA 1
ATOM 1325 C C . THR A 1 168 ? 17.513 -15.247 -16.421 1.00 98.62 168 THR A C 1
ATOM 1327 O O . THR A 1 168 ? 17.648 -15.793 -15.322 1.00 98.62 168 THR A O 1
ATOM 1330 N N . PRO A 1 169 ? 18.066 -15.785 -17.527 1.00 98.06 169 PRO A N 1
ATOM 1331 C CA . PRO A 1 169 ? 18.923 -16.974 -17.488 1.00 98.06 169 PRO A CA 1
ATOM 1332 C C . PRO A 1 169 ? 20.150 -16.819 -16.577 1.00 98.06 169 PRO A C 1
ATOM 1334 O O . PRO A 1 169 ? 20.677 -15.722 -16.387 1.00 98.06 169 PRO A O 1
ATOM 1337 N N . SER A 1 170 ? 20.621 -17.927 -16.002 1.00 97.62 170 SER A N 1
ATOM 1338 C CA . SER A 1 170 ? 21.664 -17.926 -14.966 1.00 97.62 170 SER A CA 1
ATOM 1339 C C . SER A 1 170 ? 23.082 -17.621 -15.475 1.00 97.62 170 SER A C 1
ATOM 1341 O O . SER A 1 170 ? 23.965 -17.321 -14.673 1.00 97.62 170 SER A O 1
ATOM 1343 N N . ASP A 1 171 ? 23.301 -17.673 -16.788 1.00 97.69 171 ASP A N 1
ATOM 1344 C CA . ASP A 1 171 ? 24.567 -17.424 -17.487 1.00 97.69 171 ASP A CA 1
ATOM 1345 C C . ASP A 1 171 ? 24.712 -15.982 -18.022 1.00 97.69 171 ASP A C 1
ATOM 1347 O O . ASP A 1 171 ? 25.731 -15.636 -18.620 1.00 97.69 171 ASP A O 1
ATOM 1351 N N . TRP A 1 172 ? 23.703 -15.130 -17.819 1.00 98.31 172 TRP A N 1
ATOM 1352 C CA . TRP A 1 172 ? 23.651 -13.764 -18.354 1.00 98.31 172 TRP A CA 1
ATOM 1353 C C . TRP A 1 172 ? 24.348 -12.730 -17.452 1.00 98.31 172 TRP A C 1
ATOM 1355 O O . TRP A 1 172 ? 24.535 -12.948 -16.256 1.00 98.31 172 TRP A O 1
ATOM 1365 N N . VAL A 1 173 ? 24.716 -11.563 -18.007 1.00 98.25 173 VAL A N 1
ATOM 1366 C CA . VAL A 1 173 ? 25.396 -10.489 -17.248 1.00 98.25 173 VAL A CA 1
ATOM 1367 C C . VAL A 1 173 ? 24.562 -10.010 -16.053 1.00 98.25 173 VAL A C 1
ATOM 1369 O O . VAL A 1 173 ? 25.131 -9.720 -14.998 1.00 98.25 173 VAL A O 1
ATOM 1372 N N . TRP A 1 174 ? 23.237 -9.965 -16.196 1.00 98.44 174 TRP A N 1
ATOM 1373 C CA . TRP A 1 174 ? 22.275 -9.889 -15.096 1.00 98.44 174 TRP A CA 1
ATOM 1374 C C . TRP A 1 174 ? 21.551 -11.234 -14.981 1.00 98.44 174 TRP A C 1
ATOM 1376 O O . TRP A 1 174 ? 20.509 -11.435 -15.603 1.00 98.44 174 TRP A O 1
ATOM 1386 N N . SER A 1 175 ? 22.123 -12.170 -14.229 1.00 98.06 175 SER A N 1
ATOM 1387 C CA . SER A 1 175 ? 21.620 -13.540 -14.093 1.00 98.06 175 SER A CA 1
ATOM 1388 C C . SER A 1 175 ? 20.547 -13.692 -13.014 1.00 98.06 175 SER A C 1
ATOM 1390 O O . SER A 1 175 ? 20.607 -13.016 -11.991 1.00 98.06 175 SER A O 1
ATOM 1392 N N . SER A 1 176 ? 19.592 -14.604 -13.224 1.00 98.31 176 SER A N 1
ATOM 1393 C CA . SER A 1 176 ? 18.545 -15.029 -12.272 1.00 98.31 176 SER A CA 1
ATOM 1394 C C . SER A 1 176 ? 17.819 -13.902 -11.509 1.00 98.31 176 SER A C 1
ATOM 1396 O O . SER A 1 176 ? 17.454 -14.071 -10.345 1.00 98.31 176 SER A O 1
ATOM 1398 N N . VAL A 1 177 ? 17.579 -12.758 -12.156 1.00 98.75 177 VAL A N 1
ATOM 1399 C CA . VAL A 1 177 ? 16.811 -11.611 -11.627 1.00 98.75 177 VAL A CA 1
ATOM 1400 C C . VAL A 1 177 ? 15.484 -11.453 -12.380 1.00 98.75 177 VAL A C 1
ATOM 1402 O O . VAL A 1 177 ? 15.380 -11.933 -13.510 1.00 98.75 177 VAL A O 1
ATOM 1405 N N . PRO A 1 178 ? 14.442 -10.834 -11.792 1.00 98.56 178 PRO A N 1
ATOM 1406 C CA . PRO A 1 178 ? 13.167 -10.674 -12.478 1.00 98.56 178 PRO A CA 1
ATOM 1407 C C . PRO A 1 178 ? 13.277 -9.714 -13.666 1.00 98.56 178 PRO A C 1
ATOM 1409 O O . PRO A 1 178 ? 13.895 -8.653 -13.569 1.00 98.56 178 PRO A O 1
ATOM 1412 N N . TYR A 1 179 ? 12.604 -10.054 -14.763 1.00 98.44 179 TYR A N 1
ATOM 1413 C CA . TYR A 1 179 ? 12.246 -9.077 -15.786 1.00 98.44 179 TYR A CA 1
ATOM 1414 C C . TYR A 1 179 ? 11.154 -8.148 -15.270 1.00 98.44 179 TYR A C 1
ATOM 1416 O O . TYR A 1 179 ? 10.189 -8.605 -14.654 1.00 98.44 179 TYR A O 1
ATOM 1424 N N . ALA A 1 180 ? 11.299 -6.857 -15.559 1.00 97.06 180 ALA A N 1
ATOM 1425 C CA . ALA A 1 180 ? 10.340 -5.851 -15.137 1.00 97.06 180 ALA A CA 1
ATOM 1426 C C . ALA A 1 180 ? 9.023 -5.934 -15.921 1.00 97.06 180 ALA A C 1
ATOM 1428 O O . ALA A 1 180 ? 7.950 -5.989 -15.312 1.00 97.06 180 ALA A O 1
ATOM 1429 N N . SER A 1 181 ? 9.133 -6.042 -17.251 1.00 97.12 181 SER A N 1
ATOM 1430 C CA . SER A 1 181 ? 8.016 -6.105 -18.194 1.00 97.12 181 SER A CA 1
ATOM 1431 C C . SER A 1 181 ? 7.919 -7.419 -18.992 1.00 97.12 181 SER A C 1
ATOM 1433 O O . SER A 1 181 ? 8.839 -8.249 -19.027 1.00 97.12 181 SER A O 1
ATOM 1435 N N . GLY A 1 182 ? 6.771 -7.611 -19.647 1.00 96.50 182 GLY A N 1
ATOM 1436 C CA . GLY A 1 182 ? 6.477 -8.708 -20.569 1.00 96.50 182 GLY A CA 1
ATOM 1437 C C . GLY A 1 182 ? 5.530 -8.288 -21.700 1.00 96.50 182 GLY A C 1
ATOM 1438 O O . GLY A 1 182 ? 4.769 -7.328 -21.570 1.00 96.50 182 GLY A O 1
ATOM 1439 N N . ASP A 1 183 ? 5.568 -9.020 -22.816 1.00 97.12 183 ASP A N 1
ATOM 1440 C CA . ASP A 1 183 ? 4.651 -8.822 -23.948 1.00 97.12 183 ASP A CA 1
ATOM 1441 C C . ASP A 1 183 ? 3.173 -8.961 -23.513 1.00 97.12 183 ASP A C 1
ATOM 1443 O O . ASP A 1 183 ? 2.830 -9.830 -22.707 1.00 97.12 183 ASP A O 1
ATOM 1447 N N . ALA A 1 184 ? 2.282 -8.133 -24.071 1.00 96.12 184 ALA A N 1
ATOM 1448 C CA . ALA A 1 184 ? 0.843 -8.224 -23.806 1.00 96.12 184 ALA A CA 1
ATOM 1449 C C . ALA A 1 184 ? 0.290 -9.599 -24.228 1.00 96.12 184 ALA A C 1
ATOM 1451 O O . ALA A 1 184 ? 0.597 -10.091 -25.315 1.00 96.12 184 ALA A O 1
ATOM 1452 N N . GLY A 1 185 ? -0.524 -10.225 -23.378 1.00 96.94 185 GLY A N 1
ATOM 1453 C CA . GLY A 1 185 ? -1.030 -11.582 -23.611 1.00 96.94 185 GLY A CA 1
ATOM 1454 C C . GLY A 1 185 ? 0.001 -12.698 -23.379 1.00 96.94 185 GLY A C 1
ATOM 1455 O O . GLY A 1 185 ? -0.280 -13.849 -23.706 1.00 96.94 185 GLY A O 1
ATOM 1456 N N . SER A 1 186 ? 1.180 -12.399 -22.819 1.00 97.44 186 SER A N 1
ATOM 1457 C CA . SER A 1 186 ? 2.199 -13.400 -22.475 1.00 97.44 186 SER A CA 1
ATOM 1458 C C . SER A 1 186 ? 2.099 -13.868 -21.019 1.00 97.44 186 SER A C 1
ATOM 1460 O O . SER A 1 186 ? 1.865 -13.069 -20.119 1.00 97.44 186 SER A O 1
ATOM 1462 N N . LEU A 1 187 ? 2.368 -15.160 -20.788 1.00 98.06 187 LEU A N 1
ATOM 1463 C CA . LEU A 1 187 ? 2.658 -15.748 -19.466 1.00 98.06 187 LEU A CA 1
ATOM 1464 C C . LEU A 1 187 ? 4.164 -16.000 -19.258 1.00 98.06 187 LEU A C 1
ATOM 1466 O O . LEU A 1 187 ? 4.561 -16.808 -18.423 1.00 98.06 187 LEU A O 1
ATOM 1470 N N . THR A 1 188 ? 5.019 -15.385 -20.074 1.00 97.69 188 THR A N 1
ATOM 1471 C CA . THR A 1 188 ? 6.480 -15.466 -19.967 1.00 97.69 188 THR A CA 1
ATOM 1472 C C . THR A 1 188 ? 7.059 -14.071 -20.135 1.00 97.69 188 THR A C 1
ATOM 1474 O O . THR A 1 188 ? 6.846 -13.423 -21.165 1.00 97.69 188 THR A O 1
ATOM 1477 N N . TYR A 1 189 ? 7.770 -13.596 -19.117 1.00 97.94 189 TYR A N 1
ATOM 1478 C CA . TYR A 1 189 ? 8.258 -12.220 -19.046 1.00 97.94 189 TYR A CA 1
ATOM 1479 C C . TYR A 1 189 ? 9.738 -12.181 -19.413 1.00 97.94 189 TYR A C 1
ATOM 1481 O O . TYR A 1 189 ? 10.522 -13.009 -18.949 1.00 97.94 189 TYR A O 1
ATOM 1489 N N . ARG A 1 190 ? 10.107 -11.252 -20.297 1.00 96.88 190 ARG A N 1
ATOM 1490 C CA . ARG A 1 190 ? 11.437 -11.189 -20.925 1.00 96.88 190 ARG A CA 1
ATOM 1491 C C . ARG A 1 190 ? 11.794 -9.775 -21.390 1.00 96.88 190 ARG A C 1
ATOM 1493 O O . ARG A 1 190 ? 12.498 -9.627 -22.386 1.00 96.88 190 ARG A O 1
ATOM 1500 N N . GLY A 1 191 ? 11.242 -8.754 -20.735 1.00 96.00 191 GLY A N 1
ATOM 1501 C CA . GLY A 1 191 ? 11.017 -7.453 -21.360 1.00 96.00 191 GLY A CA 1
ATOM 1502 C C . GLY A 1 191 ? 9.838 -7.512 -22.342 1.00 96.00 191 GLY A C 1
ATOM 1503 O O . GLY A 1 191 ? 9.266 -8.584 -22.575 1.00 96.00 191 GLY A O 1
ATOM 1504 N N . ALA A 1 192 ? 9.478 -6.367 -22.920 1.00 95.62 192 ALA A N 1
ATOM 1505 C CA . ALA A 1 192 ? 8.374 -6.238 -23.871 1.00 95.62 192 ALA A CA 1
ATOM 1506 C C . ALA A 1 192 ? 8.854 -5.676 -25.218 1.00 95.62 192 ALA A C 1
ATOM 1508 O O . ALA A 1 192 ? 9.395 -4.569 -25.277 1.00 95.62 192 ALA A O 1
ATOM 1509 N N . ALA A 1 193 ? 8.598 -6.403 -26.308 1.00 96.00 193 ALA A N 1
ATOM 1510 C CA . ALA A 1 193 ? 9.091 -6.082 -27.652 1.00 96.00 193 ALA A CA 1
ATOM 1511 C C . ALA A 1 193 ? 8.545 -4.755 -28.213 1.00 96.00 193 ALA A C 1
ATOM 1513 O O . ALA A 1 193 ? 9.173 -4.123 -29.060 1.00 96.00 193 ALA A O 1
ATOM 1514 N N . TYR A 1 194 ? 7.408 -4.280 -27.692 1.00 94.44 194 TYR A N 1
ATOM 1515 C CA . TYR A 1 194 ? 6.852 -2.957 -28.002 1.00 94.44 194 TYR A CA 1
ATOM 1516 C C . TYR A 1 194 ? 7.867 -1.816 -27.770 1.00 94.44 194 TYR A C 1
ATOM 1518 O O . TYR A 1 194 ? 7.875 -0.832 -28.514 1.00 94.44 194 TYR A O 1
ATOM 1526 N N . GLY A 1 195 ? 8.771 -1.979 -26.798 1.00 93.75 195 GLY A N 1
ATOM 1527 C CA . GLY A 1 195 ? 9.817 -1.010 -26.472 1.00 93.75 195 GLY A CA 1
ATOM 1528 C C . GLY A 1 195 ? 11.062 -1.051 -27.353 1.00 93.75 195 GLY A C 1
ATOM 1529 O O . GLY A 1 195 ? 11.929 -0.196 -27.188 1.00 93.75 195 GLY A O 1
ATOM 1530 N N . ASP A 1 196 ? 11.196 -1.997 -28.287 1.00 94.12 196 ASP A N 1
ATOM 1531 C CA . ASP A 1 196 ? 12.388 -2.065 -29.147 1.00 94.12 196 ASP A CA 1
ATOM 1532 C C . ASP A 1 196 ? 12.388 -1.012 -30.256 1.00 94.12 196 ASP A C 1
ATOM 1534 O O . ASP A 1 196 ? 13.431 -0.422 -30.528 1.00 94.12 196 ASP A O 1
ATOM 1538 N N . GLU A 1 197 ? 11.226 -0.730 -30.849 1.00 89.62 197 GLU A N 1
ATOM 1539 C CA . GLU A 1 197 ? 11.081 0.312 -31.877 1.00 89.62 197 GLU A CA 1
ATOM 1540 C C . GLU A 1 197 ? 10.539 1.635 -31.316 1.00 89.62 197 GLU A C 1
ATOM 1542 O O . GLU A 1 197 ? 10.908 2.704 -31.799 1.00 89.62 197 GLU A O 1
ATOM 1547 N N . SER A 1 198 ? 9.667 1.592 -30.299 1.00 89.50 198 SER A N 1
ATOM 1548 C CA . SER A 1 198 ? 8.974 2.793 -29.799 1.00 89.50 198 SER A CA 1
ATOM 1549 C C . SER A 1 198 ? 9.696 3.526 -28.662 1.00 89.50 198 SER A C 1
ATOM 1551 O O . SER A 1 198 ? 9.383 4.685 -28.386 1.00 89.50 198 SER A O 1
ATOM 1553 N N . GLY A 1 199 ? 10.606 2.844 -27.955 1.00 87.88 199 GLY A N 1
ATOM 1554 C CA . GLY A 1 199 ? 11.189 3.314 -26.693 1.00 87.88 199 GLY A CA 1
ATOM 1555 C C . GLY A 1 199 ? 10.212 3.386 -25.506 1.00 87.88 199 GLY A C 1
ATOM 1556 O O . GLY A 1 199 ? 10.640 3.789 -24.427 1.00 87.88 199 GLY A O 1
ATOM 1557 N N . ARG A 1 200 ? 8.934 3.017 -25.698 1.00 90.88 200 ARG A N 1
ATOM 1558 C CA . ARG A 1 200 ? 7.890 2.889 -24.668 1.00 90.88 200 ARG A CA 1
ATOM 1559 C C . ARG A 1 200 ? 7.776 1.420 -24.254 1.00 90.88 200 ARG A C 1
ATOM 1561 O O . ARG A 1 200 ? 7.589 0.553 -25.103 1.00 90.88 200 ARG A O 1
ATOM 1568 N N . GLY A 1 201 ? 7.866 1.124 -22.965 1.00 89.62 201 GLY A N 1
ATOM 1569 C CA . GLY A 1 201 ? 8.232 -0.204 -22.471 1.00 89.62 201 GLY A CA 1
ATOM 1570 C C . GLY A 1 201 ? 9.722 -0.502 -22.697 1.00 89.62 201 GLY A C 1
ATOM 1571 O O . GLY A 1 201 ? 10.419 0.213 -23.418 1.00 89.62 201 GLY A O 1
ATOM 1572 N N . ASP A 1 202 ? 10.239 -1.554 -22.064 1.00 92.19 202 ASP A N 1
ATOM 1573 C CA . ASP A 1 202 ? 11.697 -1.692 -21.913 1.00 92.19 202 ASP A CA 1
ATOM 1574 C C . ASP A 1 202 ? 12.452 -2.125 -23.167 1.00 92.19 202 ASP A C 1
ATOM 1576 O O . ASP A 1 202 ? 13.629 -1.790 -23.312 1.00 92.19 202 ASP A O 1
ATOM 1580 N N . GLY A 1 203 ? 11.784 -2.852 -24.065 1.00 96.00 203 GLY A N 1
ATOM 1581 C CA . GLY A 1 203 ? 12.410 -3.617 -25.141 1.00 96.00 203 GLY A CA 1
ATOM 1582 C C . GLY A 1 203 ? 12.669 -5.076 -24.753 1.00 96.00 203 GLY A C 1
ATOM 1583 O O . GLY A 1 203 ? 12.662 -5.448 -23.576 1.00 96.00 203 GLY A O 1
ATOM 1584 N N . THR A 1 204 ? 12.908 -5.926 -25.748 1.00 97.25 204 THR A N 1
ATOM 1585 C CA . THR A 1 204 ? 13.181 -7.353 -25.548 1.00 97.25 204 THR A CA 1
ATOM 1586 C C . THR A 1 204 ? 14.515 -7.539 -24.827 1.00 97.25 204 THR A C 1
ATOM 1588 O O . THR A 1 204 ? 15.537 -6.968 -25.200 1.00 97.25 204 THR A O 1
ATOM 1591 N N . PHE A 1 205 ? 14.507 -8.372 -23.790 1.00 97.94 205 PHE A N 1
ATOM 1592 C CA . PHE A 1 205 ? 15.625 -8.676 -22.895 1.00 97.94 205 PHE A CA 1
ATOM 1593 C C . PHE A 1 205 ? 16.173 -7.499 -22.072 1.00 97.94 205 PHE A C 1
ATOM 1595 O O . PHE A 1 205 ? 17.224 -7.650 -21.443 1.00 97.94 205 PHE A O 1
ATOM 1602 N N . TYR A 1 206 ? 15.474 -6.365 -22.007 1.00 97.44 206 TYR A N 1
ATOM 1603 C CA . TYR A 1 206 ? 15.791 -5.288 -21.066 1.00 97.44 206 TYR A CA 1
ATOM 1604 C C . TYR A 1 206 ? 15.136 -5.523 -19.698 1.00 97.44 206 TYR A C 1
ATOM 1606 O O . TYR A 1 206 ? 14.110 -6.194 -19.584 1.00 97.44 206 TYR A O 1
ATOM 1614 N N . LEU A 1 207 ? 15.768 -4.991 -18.651 1.00 95.69 207 LEU A N 1
ATOM 1615 C CA . LEU A 1 207 ? 15.246 -4.961 -17.286 1.00 95.69 207 LEU A CA 1
ATOM 1616 C C . LEU A 1 207 ? 15.466 -3.596 -16.634 1.00 95.69 207 LEU A C 1
ATOM 1618 O O . LEU A 1 207 ? 16.348 -2.832 -17.046 1.00 95.69 207 LEU A O 1
ATOM 1622 N N . GLU A 1 208 ? 14.703 -3.371 -15.568 1.00 97.94 208 GLU A N 1
ATOM 1623 C CA . GLU A 1 208 ? 14.772 -2.209 -14.687 1.00 97.94 208 GLU A CA 1
ATOM 1624 C C . GLU A 1 208 ? 15.373 -2.608 -13.319 1.00 97.94 208 GLU A C 1
ATOM 1626 O O . GLU A 1 208 ? 14.753 -3.375 -12.571 1.00 97.94 208 GLU A O 1
ATOM 1631 N N . PRO A 1 209 ? 16.587 -2.148 -12.956 1.00 98.62 209 PRO A N 1
ATOM 1632 C CA . PRO A 1 209 ? 17.241 -2.526 -11.700 1.00 98.62 209 PRO A CA 1
ATOM 1633 C C . PRO A 1 209 ? 16.498 -2.090 -10.429 1.00 98.62 209 PRO A C 1
ATOM 1635 O O . PRO A 1 209 ? 16.605 -2.761 -9.401 1.00 98.62 209 PRO A O 1
ATOM 1638 N N . ASP A 1 210 ? 15.722 -1.007 -10.467 1.00 98.69 210 ASP A N 1
ATOM 1639 C CA . ASP A 1 210 ? 14.875 -0.603 -9.343 1.00 98.69 210 ASP A CA 1
ATOM 1640 C C . ASP A 1 210 ? 13.759 -1.628 -9.083 1.00 98.69 210 ASP A C 1
ATOM 1642 O O . ASP A 1 210 ? 13.560 -2.022 -7.931 1.00 98.69 210 ASP A O 1
ATOM 1646 N N . LYS A 1 211 ? 13.128 -2.171 -10.135 1.00 98.62 211 LYS A N 1
ATOM 1647 C CA . LYS A 1 211 ? 12.117 -3.237 -10.023 1.00 98.62 211 LYS A CA 1
ATOM 1648 C C . LYS A 1 211 ? 12.711 -4.558 -9.515 1.00 98.62 211 LYS A C 1
ATOM 1650 O O . LYS A 1 211 ? 12.043 -5.280 -8.773 1.00 98.62 211 LYS A O 1
ATOM 1655 N N . VAL A 1 212 ? 13.983 -4.850 -9.824 1.00 98.88 212 VAL A N 1
ATOM 1656 C CA . VAL A 1 212 ? 14.740 -5.963 -9.203 1.00 98.88 212 VAL A CA 1
ATOM 1657 C C . VAL A 1 212 ? 14.853 -5.770 -7.685 1.00 98.88 212 VAL A C 1
ATOM 1659 O O . VAL A 1 212 ? 14.679 -6.728 -6.930 1.00 98.88 212 VAL A O 1
ATOM 1662 N N . GLY A 1 213 ? 15.082 -4.537 -7.223 1.00 98.81 213 GLY A N 1
ATOM 1663 C CA . GLY A 1 213 ? 15.098 -4.196 -5.798 1.00 98.81 213 GLY A CA 1
ATOM 1664 C C . GLY A 1 213 ? 13.716 -4.272 -5.145 1.00 98.81 213 GLY A C 1
ATOM 1665 O O . GLY A 1 213 ? 13.569 -4.884 -4.089 1.00 98.81 213 GLY A O 1
ATOM 1666 N N . GLU A 1 214 ? 12.694 -3.688 -5.778 1.00 98.88 214 GLU A N 1
ATOM 1667 C CA . GLU A 1 214 ? 11.317 -3.670 -5.264 1.00 98.88 214 GLU A CA 1
ATOM 1668 C C . GLU A 1 214 ? 10.729 -5.086 -5.132 1.00 98.88 214 GLU A C 1
ATOM 1670 O O . GLU A 1 214 ? 10.222 -5.436 -4.060 1.00 98.88 214 GLU A O 1
ATOM 1675 N N . LEU A 1 215 ? 10.849 -5.941 -6.157 1.00 98.88 215 LEU A N 1
ATOM 1676 C CA . LEU A 1 215 ? 10.353 -7.318 -6.064 1.00 98.88 215 LEU A CA 1
ATOM 1677 C C . LEU A 1 215 ? 11.258 -8.216 -5.209 1.00 98.88 215 LEU A C 1
ATOM 1679 O O . LEU A 1 215 ? 10.742 -9.069 -4.486 1.00 98.88 215 LEU A O 1
ATOM 1683 N N . GLY A 1 216 ? 12.577 -7.991 -5.204 1.00 98.94 216 GLY A N 1
ATOM 1684 C CA . GLY A 1 216 ? 13.495 -8.665 -4.281 1.00 98.94 216 GLY A CA 1
ATOM 1685 C C . GLY A 1 216 ? 13.105 -8.439 -2.816 1.00 98.94 216 GLY A C 1
ATOM 1686 O O . GLY A 1 216 ? 13.034 -9.390 -2.033 1.00 98.94 216 GLY A O 1
ATOM 1687 N N . TYR A 1 217 ? 12.751 -7.201 -2.455 1.00 98.94 217 TYR A N 1
ATOM 1688 C CA . TYR A 1 217 ? 12.199 -6.878 -1.138 1.00 98.94 217 TYR A CA 1
ATOM 1689 C C . TYR A 1 217 ? 10.836 -7.550 -0.908 1.00 98.94 217 TYR A C 1
ATOM 1691 O O . TYR A 1 217 ? 10.624 -8.153 0.145 1.00 98.94 217 TYR A O 1
ATOM 1699 N N . GLY A 1 218 ? 9.938 -7.533 -1.901 1.00 98.88 218 GLY A N 1
ATOM 1700 C CA . GLY A 1 218 ? 8.651 -8.238 -1.850 1.00 98.88 218 GLY A CA 1
ATOM 1701 C C . GLY A 1 218 ? 8.793 -9.734 -1.535 1.00 98.88 218 GLY A C 1
ATOM 1702 O O . GLY A 1 218 ? 8.154 -10.241 -0.610 1.00 98.88 218 GLY A O 1
ATOM 1703 N N . TRP A 1 219 ? 9.691 -10.439 -2.225 1.00 98.94 219 TRP A N 1
ATOM 1704 C CA . TRP A 1 219 ? 10.013 -11.839 -1.939 1.00 98.94 219 TRP A CA 1
ATOM 1705 C C . TRP A 1 219 ? 10.558 -12.039 -0.518 1.00 98.94 219 TRP A C 1
ATOM 1707 O O . TRP A 1 219 ? 10.135 -12.969 0.172 1.00 98.94 219 TRP A O 1
ATOM 1717 N N . LEU A 1 220 ? 11.424 -11.154 -0.017 1.00 98.94 220 LEU A N 1
ATOM 1718 C CA . LEU A 1 220 ? 11.915 -11.251 1.361 1.00 98.94 220 LEU A CA 1
ATOM 1719 C C . LEU A 1 220 ? 10.779 -11.133 2.395 1.00 98.94 220 LEU A C 1
ATOM 1721 O O . LEU A 1 220 ? 10.770 -11.861 3.392 1.00 98.94 220 LEU A O 1
ATOM 1725 N N . GLN A 1 221 ? 9.775 -10.291 2.132 1.00 98.88 221 GLN A N 1
ATOM 1726 C CA . GLN A 1 221 ? 8.578 -10.212 2.974 1.00 98.88 221 GLN A CA 1
ATOM 1727 C C . GLN A 1 221 ? 7.696 -11.465 2.864 1.00 98.88 221 GLN A C 1
ATOM 1729 O O . GLN A 1 221 ? 7.228 -11.970 3.889 1.00 98.88 221 GLN A O 1
ATOM 1734 N N . LEU A 1 222 ? 7.525 -12.032 1.663 1.00 98.88 222 LEU A N 1
ATOM 1735 C CA . LEU A 1 222 ? 6.831 -13.315 1.496 1.00 98.88 222 LEU A CA 1
ATOM 1736 C C . LEU A 1 222 ? 7.564 -14.473 2.186 1.00 98.88 222 LEU A C 1
ATOM 1738 O O . LEU A 1 222 ? 6.904 -15.364 2.717 1.00 98.88 222 LEU A O 1
ATOM 1742 N N . TYR A 1 223 ? 8.899 -14.462 2.259 1.00 98.88 223 TYR A N 1
ATOM 1743 C CA . TYR A 1 223 ? 9.658 -15.423 3.066 1.00 98.88 223 TYR A CA 1
ATOM 1744 C C . TYR A 1 223 ? 9.379 -15.257 4.568 1.00 98.88 223 TYR A C 1
ATOM 1746 O O . TYR A 1 223 ? 9.106 -16.249 5.246 1.00 98.88 223 TYR A O 1
ATOM 1754 N N . ARG A 1 224 ? 9.369 -14.025 5.100 1.00 98.56 224 ARG A N 1
ATOM 1755 C CA . ARG A 1 224 ? 9.008 -13.766 6.512 1.00 98.56 224 ARG A CA 1
ATOM 1756 C C . ARG A 1 224 ? 7.586 -14.246 6.835 1.00 98.56 224 ARG A C 1
ATOM 1758 O O . ARG A 1 224 ? 7.366 -14.832 7.902 1.00 98.56 224 ARG A O 1
ATOM 1765 N N . PHE A 1 225 ? 6.653 -14.065 5.897 1.00 98.69 225 PHE A N 1
ATOM 1766 C CA . PHE A 1 225 ? 5.267 -14.531 5.987 1.00 98.69 225 PHE A CA 1
ATOM 1767 C C . PHE A 1 225 ? 5.133 -16.066 5.922 1.00 98.69 225 PHE A C 1
ATOM 1769 O O . PHE A 1 225 ? 4.672 -16.692 6.872 1.00 98.69 225 PHE A O 1
ATOM 1776 N N . SER A 1 226 ? 5.565 -16.694 4.831 1.00 97.25 226 SER A N 1
ATOM 1777 C CA . SER A 1 226 ? 5.301 -18.116 4.541 1.00 97.25 226 SER A CA 1
ATOM 1778 C C . SER A 1 226 ? 6.354 -19.080 5.104 1.00 97.25 226 SER A C 1
ATOM 1780 O O . SER A 1 226 ? 6.053 -20.233 5.400 1.00 97.25 226 SER A O 1
ATOM 1782 N N . GLY A 1 227 ? 7.605 -18.631 5.247 1.00 97.00 227 GLY A N 1
ATOM 1783 C CA . GLY A 1 227 ? 8.777 -19.494 5.431 1.00 97.00 227 GLY A CA 1
ATOM 1784 C C . GLY A 1 227 ? 9.290 -20.161 4.143 1.00 97.00 227 GLY A C 1
ATOM 1785 O O . GLY A 1 227 ? 10.262 -20.912 4.203 1.00 97.00 227 GLY A O 1
ATOM 1786 N N . ASN A 1 228 ? 8.682 -19.899 2.979 1.00 97.69 228 ASN A N 1
ATOM 1787 C CA . ASN A 1 228 ? 9.075 -20.500 1.703 1.00 97.69 228 ASN A CA 1
ATOM 1788 C C . ASN A 1 228 ? 10.453 -19.989 1.246 1.00 97.69 228 ASN A C 1
ATOM 1790 O O . ASN A 1 228 ? 10.622 -18.832 0.853 1.00 97.69 228 ASN A O 1
ATOM 1794 N N . VAL A 1 229 ? 11.442 -20.885 1.272 1.00 98.44 229 VAL A N 1
ATOM 1795 C CA . VAL A 1 229 ? 12.841 -20.575 0.949 1.00 98.44 229 VAL A CA 1
ATOM 1796 C C . VAL A 1 229 ? 13.062 -20.134 -0.499 1.00 98.44 229 VAL A C 1
ATOM 1798 O O . VAL A 1 229 ? 14.015 -19.400 -0.737 1.00 98.44 229 VAL A O 1
ATOM 1801 N N . ARG A 1 230 ? 12.163 -20.460 -1.448 1.00 98.38 230 ARG A N 1
ATOM 1802 C CA . ARG A 1 230 ? 12.268 -19.959 -2.834 1.00 98.38 230 ARG A CA 1
ATOM 1803 C C . ARG A 1 230 ? 12.323 -18.430 -2.881 1.00 98.38 230 ARG A C 1
ATOM 1805 O O . ARG A 1 230 ? 13.127 -17.876 -3.622 1.00 98.38 230 ARG A O 1
ATOM 1812 N N . TYR A 1 231 ? 11.505 -17.757 -2.068 1.00 98.81 231 TYR A N 1
ATOM 1813 C CA . TYR A 1 231 ? 11.494 -16.297 -2.011 1.00 98.81 231 TYR A CA 1
ATOM 1814 C C . TYR A 1 231 ? 12.746 -15.739 -1.312 1.00 98.81 231 TYR A C 1
ATOM 1816 O O . TYR A 1 231 ? 13.291 -14.730 -1.748 1.00 98.81 231 TYR A O 1
ATOM 1824 N N . ARG A 1 232 ? 13.245 -16.411 -0.261 1.00 98.81 232 ARG A N 1
ATOM 1825 C CA . ARG A 1 232 ? 14.507 -16.043 0.412 1.00 98.81 232 ARG A CA 1
ATOM 1826 C C . ARG A 1 232 ? 15.673 -16.059 -0.570 1.00 98.81 232 ARG A C 1
ATOM 1828 O O . ARG A 1 232 ? 16.444 -15.108 -0.620 1.00 98.81 232 ARG A O 1
ATOM 1835 N N . ASP A 1 233 ? 15.794 -17.143 -1.325 1.00 98.81 233 ASP A N 1
ATOM 1836 C CA . ASP A 1 233 ? 16.942 -17.383 -2.196 1.00 98.81 233 ASP A CA 1
ATOM 1837 C C . ASP A 1 233 ? 16.907 -16.450 -3.416 1.00 98.81 233 ASP A C 1
ATOM 1839 O O . ASP A 1 233 ? 17.939 -15.901 -3.794 1.00 98.81 233 ASP A O 1
ATOM 1843 N N . ALA A 1 234 ? 15.715 -16.151 -3.945 1.00 98.88 234 ALA A N 1
ATOM 1844 C CA . ALA A 1 234 ? 15.531 -15.121 -4.966 1.00 98.88 234 ALA A CA 1
ATOM 1845 C C . ALA A 1 234 ? 15.828 -13.696 -4.455 1.00 98.88 234 ALA A C 1
ATOM 1847 O O . ALA A 1 234 ? 16.445 -12.909 -5.169 1.00 98.88 234 ALA A O 1
ATOM 1848 N N . ALA A 1 235 ? 15.441 -13.361 -3.217 1.00 98.94 235 ALA A N 1
ATOM 1849 C CA . ALA A 1 235 ? 15.743 -12.063 -2.608 1.00 98.94 235 ALA A CA 1
ATOM 1850 C C . ALA A 1 235 ? 17.248 -11.869 -2.341 1.00 98.94 235 ALA A C 1
ATOM 1852 O O . ALA A 1 235 ? 17.785 -10.794 -2.606 1.00 98.94 235 ALA A O 1
ATOM 1853 N N . ILE A 1 236 ? 17.936 -12.915 -1.863 1.00 98.94 236 ILE A N 1
ATOM 1854 C CA . ILE A 1 236 ? 19.400 -12.928 -1.703 1.00 98.94 236 ILE A CA 1
ATOM 1855 C C . ILE A 1 236 ? 20.078 -12.760 -3.066 1.00 98.94 236 ILE A C 1
ATOM 1857 O O . ILE A 1 236 ? 20.920 -11.879 -3.212 1.00 98.94 236 ILE A O 1
ATOM 1861 N N . HIS A 1 237 ? 19.671 -13.526 -4.085 1.00 98.81 237 HIS A N 1
ATOM 1862 C CA . HIS A 1 237 ? 20.273 -13.431 -5.419 1.00 98.81 237 HIS A CA 1
ATOM 1863 C C . HIS A 1 237 ? 20.045 -12.056 -6.070 1.00 98.81 237 HIS A C 1
ATOM 1865 O O . HIS A 1 237 ? 20.968 -11.487 -6.650 1.00 98.81 237 HIS A O 1
ATOM 1871 N N . ALA A 1 238 ? 18.851 -11.471 -5.921 1.00 98.94 238 ALA A N 1
ATOM 1872 C CA . ALA A 1 238 ? 18.574 -10.105 -6.368 1.00 98.94 238 ALA A CA 1
ATOM 1873 C C . ALA A 1 238 ? 19.499 -9.078 -5.687 1.00 98.94 238 ALA A C 1
ATOM 1875 O O . ALA A 1 238 ? 20.029 -8.192 -6.359 1.00 98.94 238 ALA A O 1
ATOM 1876 N N . ALA A 1 239 ? 19.748 -9.223 -4.382 1.00 98.94 239 ALA A N 1
ATOM 1877 C CA . ALA A 1 239 ? 20.674 -8.371 -3.640 1.00 98.94 239 ALA A CA 1
ATOM 1878 C C . ALA A 1 239 ? 22.144 -8.587 -4.047 1.00 98.94 239 ALA A C 1
ATOM 1880 O O . ALA A 1 239 ? 22.865 -7.608 -4.229 1.00 98.94 239 ALA A O 1
ATOM 1881 N N . ASP A 1 240 ? 22.587 -9.832 -4.242 1.00 98.94 240 ASP A N 1
ATOM 1882 C CA . ASP A 1 240 ? 23.943 -10.157 -4.709 1.00 98.94 240 ASP A CA 1
ATOM 1883 C C . ASP A 1 240 ? 24.210 -9.554 -6.096 1.00 98.94 240 ASP A C 1
ATOM 1885 O O . ASP A 1 240 ? 25.234 -8.894 -6.307 1.00 98.94 240 ASP A O 1
ATOM 1889 N N . VAL A 1 241 ? 23.259 -9.694 -7.029 1.00 98.88 241 VAL A N 1
ATOM 1890 C CA . VAL A 1 241 ? 23.353 -9.061 -8.350 1.00 98.88 241 VAL A CA 1
ATOM 1891 C C . VAL A 1 241 ? 23.368 -7.543 -8.206 1.00 98.88 241 VAL A C 1
ATOM 1893 O O . VAL A 1 241 ? 24.321 -6.927 -8.679 1.00 98.88 241 VAL A O 1
ATOM 1896 N N . LEU A 1 242 ? 22.405 -6.927 -7.513 1.00 98.88 242 LEU A N 1
ATOM 1897 C CA . LEU A 1 242 ? 22.371 -5.470 -7.329 1.00 98.88 242 LEU A CA 1
ATOM 1898 C C . LEU A 1 242 ? 23.675 -4.930 -6.727 1.00 98.88 242 LEU A C 1
ATOM 1900 O O . LEU A 1 242 ? 24.250 -3.993 -7.281 1.00 98.88 242 LEU A O 1
ATOM 1904 N N . ALA A 1 243 ? 24.194 -5.545 -5.661 1.00 98.88 243 ALA A N 1
ATOM 1905 C CA . ALA A 1 243 ? 25.459 -5.151 -5.044 1.00 98.88 243 ALA A CA 1
ATOM 1906 C C . ALA A 1 243 ? 26.635 -5.247 -6.034 1.00 98.88 243 ALA A C 1
ATOM 1908 O O . ALA A 1 243 ? 27.428 -4.311 -6.132 1.00 98.88 243 ALA A O 1
ATOM 1909 N N . SER A 1 244 ? 26.696 -6.313 -6.844 1.00 98.56 244 SER A N 1
ATOM 1910 C CA . SER A 1 244 ? 27.732 -6.494 -7.876 1.00 98.56 244 SER A CA 1
ATOM 1911 C C . SER A 1 244 ? 27.675 -5.484 -9.034 1.00 98.56 244 SER A C 1
ATOM 1913 O O . SER A 1 244 ? 28.652 -5.354 -9.774 1.00 98.56 244 SER A O 1
ATOM 1915 N N . LYS A 1 245 ? 26.543 -4.786 -9.227 1.00 98.31 245 LYS A N 1
ATOM 1916 C CA . LYS A 1 245 ? 26.324 -3.826 -10.329 1.00 98.31 245 LYS A CA 1
ATOM 1917 C C . LYS A 1 245 ? 26.319 -2.356 -9.894 1.00 98.31 245 LYS A C 1
ATOM 1919 O O . LYS A 1 245 ? 26.057 -1.497 -10.735 1.00 98.31 245 LYS A O 1
ATOM 1924 N N . VAL A 1 246 ? 26.600 -2.044 -8.625 1.00 98.06 246 VAL A N 1
ATOM 1925 C CA . VAL A 1 246 ? 26.692 -0.651 -8.148 1.00 98.06 246 VAL A CA 1
ATOM 1926 C C . VAL A 1 246 ? 27.840 0.079 -8.850 1.00 98.06 246 VAL A C 1
ATOM 1928 O O . VAL A 1 246 ? 29.011 -0.250 -8.669 1.00 98.06 246 VAL A O 1
ATOM 1931 N N . ARG A 1 247 ? 27.505 1.117 -9.617 1.00 97.12 247 ARG A N 1
ATOM 1932 C CA . ARG A 1 247 ? 28.457 2.072 -10.200 1.00 97.12 247 ARG A CA 1
ATOM 1933 C C . ARG A 1 247 ? 28.676 3.263 -9.267 1.00 97.12 247 ARG A C 1
ATOM 1935 O O . ARG A 1 247 ? 27.812 3.606 -8.460 1.00 97.12 247 ARG A O 1
ATOM 1942 N N . THR A 1 248 ? 29.788 3.970 -9.455 1.00 96.56 248 THR A N 1
ATOM 1943 C CA . THR A 1 248 ? 29.907 5.360 -8.993 1.00 96.56 248 THR A CA 1
ATOM 1944 C C . THR A 1 248 ? 28.918 6.220 -9.780 1.00 96.56 248 THR A C 1
ATOM 1946 O O . THR A 1 248 ? 29.026 6.315 -11.003 1.00 96.56 248 THR A O 1
ATOM 1949 N N . GLY A 1 249 ? 27.949 6.821 -9.093 1.00 96.81 249 GLY A N 1
ATOM 1950 C CA . GLY A 1 249 ? 27.002 7.754 -9.698 1.00 96.81 249 GLY A CA 1
ATOM 1951 C C . GLY A 1 249 ? 27.442 9.217 -9.588 1.00 96.81 249 GLY A C 1
ATOM 1952 O O . GLY A 1 249 ? 28.237 9.577 -8.718 1.00 96.81 249 GLY A O 1
ATOM 1953 N N . ASP A 1 250 ? 26.866 10.055 -10.441 1.00 97.56 250 ASP A N 1
ATOM 1954 C CA . ASP A 1 250 ? 26.997 11.511 -10.473 1.00 97.56 250 ASP A CA 1
ATOM 1955 C C . ASP A 1 250 ? 25.621 12.166 -10.758 1.00 97.56 250 ASP A C 1
ATOM 1957 O O . ASP A 1 250 ? 24.574 11.568 -10.497 1.00 97.56 250 ASP A O 1
ATOM 1961 N N . SER A 1 251 ? 25.590 13.403 -11.261 1.00 96.75 251 SER A N 1
ATOM 1962 C CA . SER A 1 251 ? 24.350 14.126 -11.575 1.00 96.75 251 SER A CA 1
ATOM 1963 C C . SER A 1 251 ? 23.587 13.614 -12.804 1.00 96.75 251 SER A C 1
ATOM 1965 O O . SER A 1 251 ? 22.428 13.987 -12.961 1.00 96.75 251 SER A O 1
ATOM 1967 N N . THR A 1 252 ? 24.209 12.812 -13.674 1.00 95.88 252 THR A N 1
ATOM 1968 C CA . THR A 1 252 ? 23.612 12.262 -14.909 1.00 95.88 252 THR A CA 1
ATOM 1969 C C . THR A 1 252 ? 23.744 10.738 -15.035 1.00 95.88 252 THR A C 1
ATOM 1971 O O . THR A 1 252 ? 23.104 10.137 -15.898 1.00 95.88 252 THR A O 1
ATOM 1974 N N . GLN A 1 253 ? 24.488 10.087 -14.137 1.00 96.69 253 GLN A N 1
ATOM 1975 C CA . GLN A 1 253 ? 24.576 8.634 -13.990 1.00 96.69 253 GLN A CA 1
ATOM 1976 C C . GLN A 1 253 ? 24.157 8.199 -12.576 1.00 96.69 253 GLN A C 1
ATOM 1978 O O . GLN A 1 253 ? 24.780 8.597 -11.597 1.00 96.69 253 GLN A O 1
ATOM 1983 N N . SER A 1 254 ? 23.159 7.323 -12.440 1.00 98.19 254 SER A N 1
ATOM 1984 C CA . SER A 1 254 ? 22.785 6.723 -11.144 1.00 98.19 254 SER A CA 1
ATOM 1985 C C . SER A 1 254 ? 23.559 5.420 -10.859 1.00 98.19 254 SER A C 1
ATOM 1987 O O . SER A 1 254 ? 24.080 4.798 -11.793 1.00 98.19 254 SER A O 1
ATOM 1989 N N . PRO A 1 255 ? 23.640 4.952 -9.595 1.00 98.50 255 PRO A N 1
ATOM 1990 C CA . PRO A 1 255 ? 24.369 3.738 -9.218 1.00 98.50 255 PRO A CA 1
ATOM 1991 C C . PRO A 1 255 ? 24.001 2.507 -10.055 1.00 98.50 255 PRO A C 1
ATOM 1993 O O . PRO A 1 255 ? 24.891 1.804 -10.529 1.00 98.50 255 PRO A O 1
ATOM 1996 N N . TRP A 1 256 ? 22.714 2.317 -10.345 1.00 98.56 256 TRP A N 1
ATOM 1997 C CA . TRP A 1 256 ? 22.229 1.410 -11.388 1.00 98.56 256 TRP A CA 1
ATOM 1998 C C . TRP A 1 256 ? 21.527 2.219 -12.484 1.00 98.56 256 TRP A C 1
ATOM 2000 O O . TRP A 1 256 ? 20.937 3.245 -12.153 1.00 98.56 256 TRP A O 1
ATOM 2010 N N . PRO A 1 257 ? 21.595 1.816 -13.765 1.00 97.62 257 PRO A N 1
ATOM 2011 C CA . PRO A 1 257 ? 20.827 2.450 -14.845 1.00 97.62 257 PRO A CA 1
ATOM 2012 C C . PRO A 1 257 ? 19.312 2.306 -14.634 1.00 97.62 257 PRO A C 1
ATOM 2014 O O . PRO A 1 257 ? 18.892 1.491 -13.822 1.00 97.62 257 PRO A O 1
ATOM 2017 N N . PHE A 1 258 ? 18.504 3.041 -15.405 1.00 97.50 258 PHE A N 1
ATOM 2018 C CA . PHE A 1 258 ? 17.060 2.788 -15.487 1.00 97.50 258 PHE A CA 1
ATOM 2019 C C . PHE A 1 258 ? 16.773 1.544 -16.326 1.00 97.50 258 PHE A C 1
ATOM 2021 O O . PHE A 1 258 ? 16.163 0.608 -15.836 1.00 97.50 258 PHE A O 1
ATOM 2028 N N . ARG A 1 259 ? 17.305 1.479 -17.554 1.00 96.88 259 ARG A N 1
ATOM 2029 C CA . ARG A 1 259 ? 17.144 0.315 -18.439 1.00 96.88 259 ARG A CA 1
ATOM 2030 C C . ARG A 1 259 ? 18.475 -0.278 -18.866 1.00 96.88 259 ARG A C 1
ATOM 2032 O O . ARG A 1 259 ? 19.371 0.441 -19.323 1.00 96.88 259 ARG A O 1
ATOM 2039 N N . VAL A 1 260 ? 18.589 -1.602 -18.780 1.00 97.75 260 VAL A N 1
ATOM 2040 C CA . VAL A 1 260 ? 19.787 -2.359 -19.174 1.00 97.75 260 VAL A CA 1
ATOM 2041 C C . VAL A 1 260 ? 19.431 -3.716 -19.781 1.00 97.75 260 VAL A C 1
ATOM 2043 O O . VAL A 1 260 ? 18.552 -4.417 -19.290 1.00 97.75 260 VAL A O 1
ATOM 2046 N N . HIS A 1 261 ? 20.118 -4.098 -20.857 1.00 98.25 261 HIS A N 1
ATOM 2047 C CA . HIS A 1 261 ? 19.945 -5.389 -21.515 1.00 98.25 261 HIS A CA 1
ATOM 2048 C C . HIS A 1 261 ? 20.533 -6.496 -20.632 1.00 98.25 261 HIS A C 1
ATOM 2050 O O . HIS A 1 261 ? 21.739 -6.527 -20.376 1.00 98.25 261 HIS A O 1
ATOM 2056 N N . ALA A 1 262 ? 19.704 -7.445 -20.204 1.00 98.38 262 ALA A N 1
ATOM 2057 C CA . ALA A 1 262 ? 20.058 -8.460 -19.218 1.00 98.38 262 ALA A CA 1
ATOM 2058 C C . ALA A 1 262 ? 21.232 -9.352 -19.664 1.00 98.38 262 ALA A C 1
ATOM 2060 O O . ALA A 1 262 ? 22.172 -9.574 -18.899 1.00 98.38 262 ALA A O 1
ATOM 2061 N N . GLN A 1 263 ? 21.211 -9.819 -20.921 1.00 98.50 263 GLN A N 1
ATOM 2062 C CA . GLN A 1 263 ? 22.265 -10.677 -21.475 1.00 98.50 263 GLN A CA 1
ATOM 2063 C C . GLN A 1 263 ? 23.626 -9.983 -21.589 1.00 98.50 263 GLN A C 1
ATOM 2065 O O . GLN A 1 263 ? 24.630 -10.550 -21.169 1.00 98.50 263 GLN A O 1
ATOM 2070 N N . THR A 1 264 ? 23.669 -8.782 -22.175 1.00 98.38 264 THR A N 1
ATOM 2071 C CA . THR A 1 264 ? 24.915 -8.115 -22.595 1.00 98.38 264 THR A CA 1
ATOM 2072 C C . THR A 1 264 ? 25.427 -7.077 -21.599 1.00 98.38 264 THR A C 1
ATOM 2074 O O . THR A 1 264 ? 26.584 -6.672 -21.679 1.00 98.38 264 THR A O 1
ATOM 2077 N N . GLY A 1 265 ? 24.578 -6.610 -20.679 1.00 98.00 265 GLY A N 1
ATOM 2078 C CA . GLY A 1 265 ? 24.860 -5.457 -19.824 1.00 98.00 265 GLY A CA 1
ATOM 2079 C C . GLY A 1 265 ? 24.790 -4.105 -20.544 1.00 98.00 265 GLY A C 1
ATOM 2080 O O . GLY A 1 265 ? 25.161 -3.096 -19.944 1.00 98.00 265 GLY A O 1
ATOM 2081 N N . GLN A 1 266 ? 24.331 -4.049 -21.802 1.00 97.88 266 GLN A N 1
ATOM 2082 C CA . GLN A 1 266 ? 24.205 -2.793 -22.546 1.00 97.88 266 GLN A CA 1
ATOM 2083 C C . GLN A 1 266 ? 23.171 -1.873 -21.887 1.00 97.88 266 GLN A C 1
ATOM 2085 O O . GLN A 1 266 ? 21.990 -2.203 -21.805 1.00 97.88 266 GLN A O 1
ATOM 2090 N N . ILE A 1 267 ? 23.614 -0.700 -21.444 1.00 96.94 267 ILE A N 1
ATOM 2091 C CA . ILE A 1 267 ? 22.746 0.316 -20.846 1.00 96.94 267 ILE A CA 1
ATOM 2092 C C . ILE A 1 267 ? 21.995 1.066 -21.951 1.00 96.94 267 ILE A C 1
ATOM 2094 O O . ILE A 1 267 ? 22.598 1.479 -22.942 1.00 96.94 267 ILE A O 1
ATOM 2098 N N . ARG A 1 268 ? 20.685 1.240 -21.755 1.00 94.69 268 ARG A N 1
ATOM 2099 C CA . ARG A 1 268 ? 19.778 2.015 -22.614 1.00 94.69 268 ARG A CA 1
ATOM 2100 C C . ARG A 1 268 ? 19.530 3.403 -22.014 1.00 94.69 268 ARG A C 1
ATOM 2102 O O . ARG A 1 268 ? 19.703 4.393 -22.714 1.00 94.69 268 ARG A O 1
ATOM 2109 N N . GLU A 1 269 ? 19.273 3.485 -20.706 1.00 96.00 269 GLU A N 1
ATOM 2110 C CA . GLU A 1 269 ? 19.090 4.752 -19.975 1.00 96.00 269 GLU A CA 1
ATOM 2111 C C . GLU A 1 269 ? 19.918 4.781 -18.686 1.00 96.00 269 GLU A C 1
ATOM 2113 O O . GLU A 1 269 ? 19.817 3.895 -17.840 1.00 96.00 269 GLU A O 1
ATOM 2118 N N . ASN A 1 270 ? 20.765 5.803 -18.532 1.00 96.00 270 ASN A N 1
ATOM 2119 C CA . ASN A 1 270 ? 21.838 5.823 -17.529 1.00 96.00 270 ASN A CA 1
ATOM 2120 C C . ASN A 1 270 ? 21.423 6.229 -16.108 1.00 96.00 270 ASN A C 1
ATOM 2122 O O . ASN A 1 270 ? 22.242 6.072 -15.195 1.00 96.00 270 ASN A O 1
ATOM 2126 N N . TYR A 1 271 ? 20.207 6.750 -15.933 1.00 97.88 271 TYR A N 1
ATOM 2127 C CA . TYR A 1 271 ? 19.760 7.430 -14.720 1.00 97.88 271 TYR A CA 1
ATOM 2128 C C . TYR A 1 271 ? 18.379 6.945 -14.265 1.00 97.88 271 TYR A C 1
ATOM 2130 O O . TYR A 1 271 ? 17.436 7.030 -15.043 1.00 97.88 271 TYR A O 1
ATOM 2138 N N . CYS A 1 272 ? 18.245 6.529 -13.008 1.00 97.38 272 CYS A N 1
ATOM 2139 C CA . CYS A 1 272 ? 16.983 6.350 -12.293 1.00 97.38 272 CYS A CA 1
ATOM 2140 C C . CYS A 1 272 ? 17.133 6.923 -10.878 1.00 97.38 272 CYS A C 1
ATOM 2142 O O . CYS A 1 272 ? 18.126 6.638 -10.202 1.00 97.38 272 CYS A O 1
ATOM 2144 N N . ALA A 1 273 ? 16.163 7.719 -10.422 1.00 98.12 273 ALA A N 1
ATOM 2145 C CA . ALA A 1 273 ? 16.135 8.212 -9.045 1.00 98.12 273 ALA A CA 1
ATOM 2146 C C . ALA A 1 273 ? 15.479 7.233 -8.050 1.00 98.12 273 ALA A C 1
ATOM 2148 O O . ALA A 1 273 ? 15.643 7.422 -6.841 1.00 98.12 273 ALA A O 1
ATOM 2149 N N . GLN A 1 274 ? 14.782 6.181 -8.509 1.00 98.00 274 GLN A N 1
ATOM 2150 C CA . GLN A 1 274 ? 14.273 5.150 -7.603 1.00 98.00 274 GLN A CA 1
ATOM 2151 C C . GLN A 1 274 ? 15.412 4.252 -7.115 1.00 98.00 274 GLN A C 1
ATOM 2153 O O . GLN A 1 274 ? 16.064 3.541 -7.875 1.00 98.00 274 GLN A O 1
ATOM 2158 N N . VAL A 1 275 ? 15.605 4.244 -5.801 1.00 98.19 275 VAL A N 1
ATOM 2159 C CA . VAL A 1 275 ? 16.590 3.399 -5.107 1.00 98.19 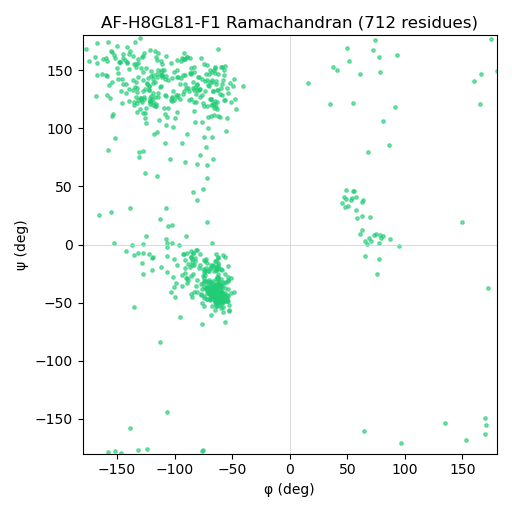275 VAL A CA 1
ATOM 2160 C C . VAL A 1 275 ? 16.016 2.726 -3.858 1.00 98.19 275 VAL A C 1
ATOM 2162 O O . VAL A 1 275 ? 16.665 1.864 -3.264 1.00 98.19 275 VAL A O 1
ATOM 2165 N N . VAL A 1 276 ? 14.801 3.102 -3.441 1.00 98.50 276 VAL A N 1
ATOM 2166 C CA . VAL A 1 276 ? 14.254 2.763 -2.118 1.00 98.50 276 VAL A CA 1
ATOM 2167 C C . VAL A 1 276 ? 14.017 1.261 -1.962 1.00 98.50 276 VAL A C 1
ATOM 2169 O O . VAL A 1 276 ? 14.353 0.711 -0.916 1.00 98.50 276 VAL A O 1
ATOM 2172 N N . GLY A 1 277 ? 13.522 0.576 -3.001 1.00 98.50 277 GLY A N 1
ATOM 2173 C CA . GLY A 1 277 ? 13.322 -0.880 -2.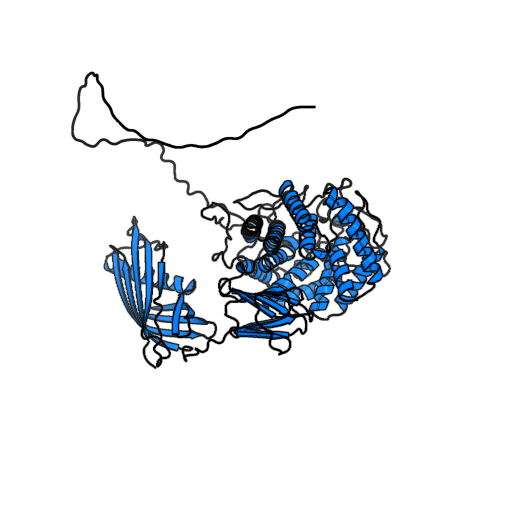975 1.00 98.50 277 GLY A CA 1
ATOM 2174 C C . GLY A 1 277 ? 14.620 -1.656 -2.726 1.00 98.50 277 GLY A C 1
ATOM 2175 O O . GLY A 1 277 ? 14.674 -2.514 -1.848 1.00 98.50 277 GLY A O 1
ATOM 2176 N N . ALA A 1 278 ? 15.697 -1.298 -3.432 1.00 98.81 278 ALA A N 1
ATOM 2177 C CA . ALA A 1 278 ? 17.008 -1.923 -3.261 1.00 98.81 278 ALA A CA 1
ATOM 2178 C C . ALA A 1 278 ? 17.651 -1.592 -1.900 1.00 98.81 278 ALA A C 1
ATOM 2180 O O . ALA A 1 278 ? 18.255 -2.465 -1.278 1.00 98.81 278 ALA A O 1
ATOM 2181 N N . ILE A 1 279 ? 17.488 -0.360 -1.397 1.00 98.81 279 ILE A N 1
ATOM 2182 C CA . ILE A 1 279 ? 17.936 0.016 -0.046 1.00 98.81 279 ILE A CA 1
ATOM 2183 C C . ILE A 1 279 ? 17.201 -0.813 1.018 1.00 98.81 279 ILE A C 1
ATOM 2185 O O . ILE A 1 279 ? 17.855 -1.400 1.876 1.00 98.81 279 ILE A O 1
ATOM 2189 N N . ALA A 1 280 ? 15.871 -0.920 0.935 1.00 98.81 280 ALA A N 1
ATOM 2190 C CA . ALA A 1 280 ? 15.064 -1.685 1.885 1.00 98.81 280 ALA A CA 1
ATOM 2191 C C . ALA A 1 280 ? 15.373 -3.196 1.844 1.00 98.81 280 ALA A C 1
ATOM 2193 O O . ALA A 1 280 ? 15.428 -3.843 2.891 1.00 98.81 280 ALA A O 1
ATOM 2194 N N . LEU A 1 281 ? 15.647 -3.748 0.653 1.00 98.94 281 LEU A N 1
ATOM 2195 C CA . LEU A 1 281 ? 16.153 -5.112 0.482 1.00 98.94 281 LEU A CA 1
ATOM 2196 C C . LEU A 1 281 ? 17.486 -5.318 1.216 1.00 98.94 281 LEU A C 1
ATOM 2198 O O . LEU A 1 281 ? 17.614 -6.265 1.993 1.00 98.94 281 LEU A O 1
ATOM 2202 N N . PHE A 1 282 ? 18.462 -4.428 1.011 1.00 98.94 282 PHE A N 1
ATOM 2203 C CA . PHE A 1 282 ? 19.748 -4.517 1.702 1.00 98.94 282 PHE A CA 1
ATOM 2204 C C . PHE A 1 282 ? 19.600 -4.370 3.218 1.00 98.94 282 PHE A C 1
ATOM 2206 O O . PHE A 1 282 ? 20.111 -5.218 3.946 1.00 98.94 282 PHE A O 1
ATOM 2213 N N . ASP A 1 283 ? 18.897 -3.342 3.701 1.00 98.81 283 ASP A N 1
ATOM 2214 C CA . ASP A 1 283 ? 18.730 -3.075 5.134 1.00 98.81 283 ASP A CA 1
ATOM 2215 C C . ASP A 1 283 ? 18.081 -4.273 5.859 1.00 98.81 283 ASP A C 1
ATOM 2217 O O . ASP A 1 283 ? 18.561 -4.691 6.916 1.00 98.81 283 ASP A O 1
ATOM 2221 N N . GLU A 1 284 ? 17.054 -4.896 5.268 1.00 98.75 284 GLU A N 1
ATOM 2222 C CA . GLU A 1 284 ? 16.378 -6.061 5.853 1.00 98.75 284 GLU A CA 1
ATOM 2223 C C . GLU A 1 284 ? 17.227 -7.346 5.775 1.00 98.75 284 GLU A C 1
ATOM 2225 O O . GLU A 1 284 ? 17.278 -8.096 6.753 1.00 98.75 284 GLU A O 1
ATOM 2230 N N . LEU A 1 285 ? 17.967 -7.596 4.684 1.00 98.94 285 LEU A N 1
ATOM 2231 C CA . LEU A 1 285 ? 18.922 -8.719 4.620 1.00 98.94 285 LEU A CA 1
ATOM 2232 C C . LEU A 1 285 ? 20.071 -8.553 5.627 1.00 98.94 285 LEU A C 1
ATOM 2234 O O . LEU A 1 285 ? 20.463 -9.518 6.288 1.00 98.94 285 LEU A O 1
ATOM 2238 N N . ILE A 1 286 ? 20.575 -7.326 5.799 1.00 98.88 286 ILE A N 1
ATOM 2239 C 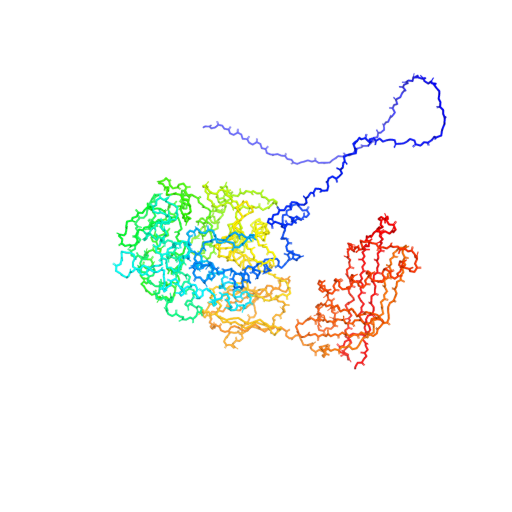CA . ILE A 1 286 ? 21.587 -6.979 6.806 1.00 98.88 286 ILE A CA 1
ATOM 2240 C C . ILE A 1 286 ? 21.035 -7.210 8.219 1.00 98.88 286 ILE A C 1
ATOM 2242 O O . ILE A 1 286 ? 21.730 -7.807 9.044 1.00 98.88 286 ILE A O 1
ATOM 2246 N N . ARG A 1 287 ? 19.790 -6.794 8.496 1.00 98.06 287 ARG A N 1
ATOM 2247 C CA . ARG A 1 287 ? 19.113 -6.997 9.790 1.00 98.06 287 ARG A CA 1
ATOM 2248 C C . ARG A 1 287 ? 18.899 -8.479 10.104 1.00 98.06 287 ARG A C 1
ATOM 2250 O O . ARG A 1 287 ? 19.142 -8.907 11.230 1.00 98.06 287 ARG A O 1
ATOM 2257 N N . LEU A 1 288 ? 18.479 -9.265 9.113 1.00 98.25 288 LEU A N 1
ATOM 2258 C CA . LEU A 1 288 ? 18.252 -10.709 9.238 1.00 98.25 288 LEU A CA 1
ATOM 2259 C C . LEU A 1 288 ? 19.548 -11.542 9.200 1.00 98.25 288 LEU A C 1
ATOM 2261 O O . LEU A 1 288 ? 19.504 -12.738 9.474 1.00 98.25 288 LEU A O 1
ATOM 2265 N N . THR A 1 289 ? 20.698 -10.928 8.894 1.00 98.44 289 THR A N 1
ATOM 2266 C CA . THR A 1 289 ? 21.991 -11.609 8.681 1.00 98.44 289 THR A CA 1
ATOM 2267 C C . THR A 1 289 ? 21.905 -12.695 7.593 1.00 98.44 289 THR A C 1
ATOM 2269 O O . THR A 1 289 ? 22.365 -13.823 7.761 1.00 98.44 289 THR A O 1
ATOM 2272 N N . LEU A 1 290 ? 21.283 -12.347 6.464 1.00 98.56 290 LEU A N 1
ATOM 2273 C CA . LEU A 1 290 ? 21.111 -13.209 5.292 1.00 98.56 290 LEU A CA 1
ATOM 2274 C C . LEU A 1 290 ? 21.955 -12.703 4.117 1.00 98.56 290 LEU A C 1
ATOM 2276 O O . LEU A 1 290 ? 22.084 -11.498 3.922 1.00 98.56 290 LEU A O 1
ATOM 2280 N N . GLY A 1 291 ? 22.498 -13.628 3.321 1.00 98.38 291 GLY A N 1
ATOM 2281 C CA . GLY A 1 291 ? 23.309 -13.301 2.145 1.00 98.38 291 GLY A CA 1
ATOM 2282 C C . GLY A 1 291 ? 24.626 -12.580 2.469 1.00 98.38 291 GLY A C 1
ATOM 2283 O O . GLY A 1 291 ? 25.135 -12.625 3.595 1.00 98.38 291 GLY A O 1
ATOM 2284 N N . ASN A 1 292 ? 25.199 -11.908 1.472 1.00 98.38 292 ASN A N 1
ATOM 2285 C CA . ASN A 1 292 ? 26.473 -11.201 1.581 1.00 98.38 292 ASN A CA 1
ATOM 2286 C C . ASN A 1 292 ? 26.329 -9.815 2.250 1.00 98.38 292 ASN A C 1
ATOM 2288 O O . ASN A 1 292 ? 26.513 -8.760 1.643 1.00 98.38 292 ASN A O 1
ATOM 2292 N N . THR A 1 293 ? 26.032 -9.810 3.553 1.00 98.69 293 THR A N 1
ATOM 2293 C CA . THR A 1 293 ? 25.802 -8.569 4.324 1.00 98.69 293 THR A CA 1
ATOM 2294 C C . THR A 1 293 ? 27.001 -7.611 4.409 1.00 98.69 293 THR A C 1
ATOM 2296 O O . THR A 1 293 ? 26.841 -6.485 4.882 1.00 98.69 293 THR A O 1
ATOM 2299 N N . ALA A 1 294 ? 28.205 -8.017 3.994 1.00 98.69 294 ALA A N 1
ATOM 2300 C CA . ALA A 1 294 ? 29.353 -7.116 3.881 1.00 98.69 294 ALA A CA 1
ATOM 2301 C C . ALA A 1 294 ? 29.232 -6.238 2.625 1.00 98.69 294 ALA A C 1
ATOM 2303 O O . ALA A 1 294 ? 29.276 -5.007 2.718 1.00 98.69 294 ALA A O 1
ATOM 2304 N N . ASP A 1 295 ? 28.974 -6.860 1.476 1.00 98.75 295 ASP A N 1
ATOM 2305 C CA . ASP A 1 295 ? 28.824 -6.144 0.210 1.00 98.75 295 ASP A CA 1
ATOM 2306 C C . ASP A 1 295 ? 27.493 -5.384 0.154 1.00 98.75 295 ASP A C 1
ATOM 2308 O O . ASP A 1 295 ? 27.465 -4.259 -0.341 1.00 98.75 295 ASP A O 1
ATOM 2312 N N . TYR A 1 296 ? 26.423 -5.895 0.779 1.00 98.81 296 TYR A N 1
ATOM 2313 C CA . TYR A 1 296 ? 25.152 -5.162 0.903 1.00 98.81 296 TYR A CA 1
ATOM 2314 C C . TYR A 1 296 ? 25.312 -3.846 1.674 1.00 98.81 296 TYR A C 1
ATOM 2316 O O . TYR A 1 296 ? 24.753 -2.832 1.264 1.00 98.81 296 TYR A O 1
ATOM 2324 N N . ARG A 1 297 ? 26.107 -3.816 2.759 1.00 98.81 297 ARG A N 1
ATOM 2325 C CA . ARG A 1 297 ? 26.405 -2.566 3.491 1.00 98.81 297 ARG A CA 1
ATOM 2326 C C . ARG A 1 297 ? 27.158 -1.578 2.602 1.00 98.81 297 ARG A C 1
ATOM 2328 O O . ARG A 1 297 ? 26.815 -0.399 2.573 1.00 98.81 297 ARG A O 1
ATOM 2335 N N . THR A 1 298 ? 28.147 -2.064 1.853 1.00 98.75 298 THR A N 1
ATOM 2336 C CA . THR A 1 298 ? 28.951 -1.254 0.925 1.00 98.75 298 THR A CA 1
ATOM 2337 C C . THR A 1 298 ? 28.087 -0.663 -0.194 1.00 98.75 298 THR A C 1
ATOM 2339 O O . THR A 1 298 ? 28.120 0.546 -0.432 1.00 98.75 298 THR A O 1
ATOM 2342 N N . ALA A 1 299 ? 27.244 -1.489 -0.820 1.00 98.81 299 ALA A N 1
ATOM 2343 C CA . ALA A 1 299 ? 26.279 -1.086 -1.837 1.00 98.81 299 ALA A CA 1
ATOM 2344 C C . ALA A 1 299 ? 25.275 -0.058 -1.292 1.00 98.81 299 ALA A C 1
ATOM 2346 O O . ALA A 1 299 ? 25.176 1.053 -1.816 1.00 98.81 299 ALA A O 1
ATOM 2347 N N . ARG A 1 300 ? 24.588 -0.382 -0.188 1.00 98.69 300 ARG A N 1
ATOM 2348 C CA . ARG A 1 300 ? 23.573 0.473 0.447 1.00 98.69 300 ARG A CA 1
ATOM 2349 C C . ARG A 1 300 ? 24.132 1.824 0.894 1.00 98.69 300 ARG A C 1
ATOM 2351 O O . ARG A 1 300 ? 23.424 2.824 0.778 1.00 98.69 300 ARG A O 1
ATOM 2358 N N . GLN A 1 301 ? 25.380 1.881 1.367 1.00 98.62 301 GLN A N 1
ATOM 2359 C CA . GLN A 1 301 ? 26.049 3.137 1.725 1.00 98.62 301 GLN A CA 1
ATOM 2360 C C . GLN A 1 301 ? 26.433 3.963 0.489 1.00 98.62 301 GLN A C 1
ATOM 2362 O O . GLN A 1 301 ? 26.232 5.176 0.489 1.00 98.62 301 GLN A O 1
ATOM 2367 N N . SER A 1 302 ? 26.951 3.332 -0.570 1.00 98.56 302 SER A N 1
ATOM 2368 C CA . SER A 1 302 ? 27.299 4.020 -1.823 1.00 98.56 302 SER A CA 1
ATOM 2369 C C . SER A 1 302 ? 26.066 4.667 -2.470 1.00 98.56 302 SER A C 1
ATOM 2371 O O . SER A 1 302 ? 26.068 5.857 -2.791 1.00 98.56 302 SER A O 1
ATOM 2373 N N . VAL A 1 303 ? 24.965 3.912 -2.550 1.00 98.69 303 VAL A N 1
ATOM 2374 C CA . VAL A 1 303 ? 23.673 4.381 -3.072 1.00 98.69 303 VAL A CA 1
ATOM 2375 C C . VAL A 1 303 ? 23.082 5.493 -2.193 1.00 98.69 303 VAL A C 1
ATOM 2377 O O . VAL A 1 303 ? 22.570 6.476 -2.726 1.00 98.69 303 VAL A O 1
ATOM 2380 N N . TRP A 1 304 ? 23.214 5.415 -0.861 1.00 98.69 304 TRP A N 1
ATOM 2381 C CA . TRP A 1 304 ? 22.809 6.507 0.042 1.00 98.69 304 TRP A CA 1
ATOM 2382 C C . TRP A 1 304 ? 23.580 7.794 -0.221 1.00 98.69 304 TRP A C 1
ATOM 2384 O O . TRP A 1 304 ? 22.979 8.852 -0.390 1.00 98.69 304 TRP A O 1
ATOM 2394 N N . ASN A 1 305 ? 24.908 7.692 -0.292 1.00 98.62 305 ASN A N 1
ATOM 2395 C CA . ASN A 1 305 ? 25.786 8.836 -0.496 1.00 98.62 305 ASN A CA 1
ATOM 2396 C C . ASN A 1 305 ? 25.460 9.534 -1.821 1.00 98.62 305 ASN A C 1
ATOM 2398 O O . ASN A 1 305 ? 25.374 10.757 -1.851 1.00 98.62 305 ASN A O 1
ATOM 2402 N N . TRP A 1 306 ? 25.206 8.767 -2.886 1.00 98.75 306 TRP A N 1
ATOM 2403 C CA . TRP A 1 306 ? 24.727 9.310 -4.156 1.00 98.75 306 TRP A CA 1
ATOM 2404 C C . TRP A 1 306 ? 23.360 9.999 -4.018 1.00 98.75 306 TRP A C 1
ATOM 2406 O O . TRP A 1 306 ? 23.216 11.147 -4.430 1.00 98.75 306 TRP A O 1
ATOM 2416 N N . THR A 1 307 ? 22.382 9.345 -3.384 1.00 98.56 307 THR A N 1
ATOM 2417 C CA . THR A 1 307 ? 21.015 9.878 -3.215 1.00 98.56 307 THR A CA 1
ATOM 2418 C C . THR A 1 307 ? 21.023 11.221 -2.480 1.00 98.56 307 THR A C 1
ATOM 2420 O O . THR A 1 307 ? 20.390 12.183 -2.917 1.00 98.56 307 THR A O 1
ATOM 2423 N N . MET A 1 308 ? 21.797 11.313 -1.394 1.00 98.25 308 MET A N 1
ATOM 2424 C CA . MET A 1 308 ? 21.925 12.529 -0.589 1.00 98.25 308 MET A CA 1
ATOM 2425 C C . MET A 1 308 ? 22.772 13.619 -1.267 1.00 98.25 308 MET A C 1
ATOM 2427 O O . MET A 1 308 ? 22.581 14.796 -0.960 1.00 98.25 308 MET A O 1
ATOM 2431 N N . ALA A 1 309 ? 23.684 13.261 -2.180 1.00 98.50 309 ALA A N 1
ATOM 2432 C CA . ALA A 1 309 ? 24.553 14.204 -2.892 1.00 98.50 309 ALA A CA 1
ATOM 2433 C C . ALA A 1 309 ? 23.964 14.741 -4.208 1.00 98.50 309 ALA A C 1
ATOM 2435 O O . ALA A 1 309 ? 24.299 15.861 -4.592 1.00 98.50 309 ALA A O 1
ATOM 2436 N N . PHE A 1 310 ? 23.106 13.975 -4.894 1.00 98.62 310 PHE A N 1
ATOM 2437 C CA . PHE A 1 310 ? 22.579 14.332 -6.215 1.00 98.62 310 PHE A CA 1
ATOM 2438 C C . PHE A 1 310 ? 21.073 14.639 -6.198 1.00 98.62 310 PHE A C 1
ATOM 2440 O O . PHE A 1 310 ? 20.766 15.826 -6.068 1.00 98.62 310 PHE A O 1
ATOM 2447 N N . PRO A 1 311 ? 20.123 13.678 -6.270 1.00 98.00 311 PRO A N 1
ATOM 2448 C CA . PRO A 1 311 ? 18.698 14.006 -6.390 1.00 98.00 311 PRO A CA 1
ATOM 2449 C C . PRO A 1 311 ? 18.160 14.826 -5.204 1.00 98.00 311 PRO A C 1
ATOM 2451 O O . PRO A 1 311 ? 17.399 15.766 -5.417 1.00 98.00 311 PRO A O 1
ATOM 2454 N N . MET A 1 312 ? 18.647 14.601 -3.975 1.00 98.19 312 MET A N 1
ATOM 2455 C CA . MET A 1 312 ? 18.308 15.447 -2.814 1.00 98.19 312 MET A CA 1
ATOM 2456 C C . MET A 1 312 ? 18.792 16.906 -2.909 1.00 98.19 312 MET A C 1
ATOM 2458 O O . MET A 1 312 ? 18.266 17.759 -2.198 1.00 98.19 312 MET A O 1
ATOM 2462 N N . GLN A 1 313 ? 19.785 17.205 -3.754 1.00 98.00 313 GLN A N 1
ATOM 2463 C CA . GLN A 1 313 ? 20.358 18.550 -3.915 1.00 98.00 313 GLN A CA 1
ATOM 2464 C C . GLN A 1 313 ? 19.859 19.246 -5.189 1.00 98.00 313 GLN A C 1
ATOM 2466 O O . GLN A 1 313 ? 19.569 20.441 -5.171 1.00 98.00 313 GLN A O 1
ATOM 2471 N N . ASN A 1 314 ? 19.752 18.510 -6.302 1.00 97.50 314 ASN A N 1
ATOM 2472 C CA . ASN A 1 314 ? 19.384 19.052 -7.614 1.00 97.50 314 ASN A CA 1
ATOM 2473 C C . ASN A 1 314 ? 17.908 18.823 -7.999 1.00 97.50 314 ASN A C 1
ATOM 2475 O O . ASN A 1 314 ? 17.429 19.467 -8.927 1.00 97.50 314 ASN A O 1
ATOM 2479 N N . ASN A 1 315 ? 17.182 17.968 -7.269 1.00 97.56 315 ASN A N 1
ATOM 2480 C CA . ASN A 1 315 ? 15.802 17.552 -7.541 1.00 97.56 315 ASN A CA 1
ATOM 2481 C C . ASN A 1 315 ? 15.564 16.910 -8.923 1.00 97.56 315 ASN A C 1
ATOM 2483 O O . ASN A 1 315 ? 14.459 16.986 -9.462 1.00 97.56 315 ASN A O 1
ATOM 2487 N N . VAL A 1 316 ? 16.575 16.241 -9.486 1.00 97.69 316 VAL A N 1
ATOM 2488 C CA . VAL A 1 316 ? 16.429 15.412 -10.693 1.00 97.69 316 VAL A CA 1
ATOM 2489 C C . VAL A 1 316 ? 15.787 14.078 -10.301 1.00 97.69 316 VAL A C 1
ATOM 2491 O O . VAL A 1 316 ? 16.436 13.048 -10.157 1.00 97.69 316 VAL A O 1
ATOM 2494 N N . TRP A 1 317 ? 14.475 14.103 -10.087 1.00 97.94 317 TRP A N 1
ATOM 2495 C CA . TRP A 1 317 ? 13.673 12.941 -9.695 1.00 97.94 317 TRP A CA 1
ATOM 2496 C C . TRP A 1 317 ? 13.243 12.097 -10.911 1.00 97.94 317 TRP A C 1
ATOM 2498 O O . TRP A 1 317 ? 12.081 11.709 -11.036 1.00 97.94 317 TRP A O 1
ATOM 2508 N N . ALA A 1 318 ? 14.190 11.849 -11.821 1.00 97.12 318 ALA A N 1
ATOM 2509 C CA . ALA A 1 318 ? 13.946 11.323 -13.162 1.00 97.12 318 ALA A CA 1
ATOM 2510 C C . ALA A 1 318 ? 13.894 9.788 -13.247 1.00 97.12 318 ALA A C 1
ATOM 2512 O O . ALA A 1 318 ? 14.652 9.092 -12.563 1.00 97.12 318 ALA A O 1
ATOM 2513 N N . ASN A 1 319 ? 13.064 9.309 -14.180 1.00 96.25 319 ASN A N 1
ATOM 2514 C CA . ASN A 1 319 ? 12.767 7.915 -14.519 1.00 96.25 319 ASN A CA 1
ATOM 2515 C C . ASN A 1 319 ? 12.162 7.083 -13.374 1.00 96.25 319 ASN A C 1
ATOM 2517 O O . ASN A 1 319 ? 12.439 7.302 -12.198 1.00 96.25 319 ASN A O 1
ATOM 2521 N N . TYR A 1 320 ? 11.296 6.144 -13.752 1.00 95.81 320 TYR A N 1
ATOM 2522 C CA . TYR A 1 320 ? 10.749 5.018 -12.973 1.00 95.81 320 TYR A CA 1
ATOM 2523 C C . TYR A 1 320 ? 9.645 4.349 -13.800 1.00 95.81 320 TYR A C 1
ATOM 2525 O O . TYR A 1 320 ? 9.489 3.134 -13.759 1.00 95.81 320 TYR A O 1
ATOM 2533 N N . PHE A 1 321 ? 8.875 5.167 -14.519 1.00 94.75 321 PHE A N 1
ATOM 2534 C CA . PHE A 1 321 ? 7.820 4.737 -15.422 1.00 94.75 321 PHE A CA 1
ATOM 2535 C C . PHE A 1 321 ? 8.381 4.519 -16.822 1.00 94.75 321 PHE A C 1
ATOM 2537 O O . PHE A 1 321 ? 9.168 5.319 -17.341 1.00 94.75 321 PHE A O 1
ATOM 2544 N N . GLU A 1 322 ? 7.979 3.402 -17.407 1.00 91.50 322 GLU A N 1
ATOM 2545 C CA . GLU A 1 322 ? 8.468 2.871 -18.666 1.00 91.50 322 GLU A CA 1
ATOM 2546 C C . GLU A 1 322 ? 7.625 3.312 -19.880 1.00 91.50 322 GLU A C 1
ATOM 2548 O O . GLU A 1 322 ? 7.999 3.050 -21.021 1.00 91.50 322 GLU A O 1
ATOM 2553 N N . ASP A 1 323 ? 6.481 3.958 -19.667 1.00 87.81 323 ASP A N 1
ATOM 2554 C CA . ASP A 1 323 ? 5.414 4.168 -20.655 1.00 87.81 323 ASP A CA 1
ATOM 2555 C C . ASP A 1 323 ? 5.703 5.251 -21.716 1.00 87.81 323 ASP A C 1
ATOM 2557 O O . ASP A 1 323 ? 5.103 5.234 -22.803 1.00 87.81 323 ASP A O 1
ATOM 2561 N N . ILE A 1 324 ? 6.625 6.177 -21.434 1.00 90.81 324 ILE A N 1
ATOM 2562 C CA . ILE A 1 324 ? 7.064 7.236 -22.355 1.00 90.81 324 ILE A CA 1
ATOM 2563 C C . ILE A 1 324 ? 8.303 6.828 -23.179 1.00 90.81 324 ILE A C 1
ATOM 2565 O O . ILE A 1 324 ? 9.013 5.895 -22.802 1.00 90.81 324 ILE A O 1
ATOM 2569 N N . PRO A 1 325 ? 8.577 7.481 -24.330 1.00 91.06 325 PRO A N 1
ATOM 2570 C CA . PRO A 1 325 ? 9.771 7.200 -25.121 1.00 91.06 325 PRO A CA 1
ATOM 2571 C C . PRO A 1 325 ? 11.042 7.598 -24.364 1.00 91.06 325 PRO A C 1
ATOM 2573 O O . PRO A 1 325 ? 11.031 8.567 -23.611 1.00 91.06 325 PRO A O 1
ATOM 2576 N N . ILE A 1 326 ? 12.144 6.896 -24.634 1.00 91.00 326 ILE A N 1
ATOM 2577 C CA . ILE A 1 326 ? 13.477 7.145 -24.058 1.00 91.00 326 ILE A CA 1
ATOM 2578 C C . ILE A 1 326 ? 13.863 8.635 -24.124 1.00 91.00 326 ILE A C 1
ATOM 2580 O O . ILE A 1 326 ? 13.919 9.215 -25.212 1.00 91.00 326 ILE A O 1
ATOM 2584 N N . GLN A 1 327 ? 14.213 9.225 -22.976 1.00 87.75 327 GLN A N 1
ATOM 2585 C CA . GLN A 1 327 ? 14.652 10.623 -22.865 1.00 87.75 327 GLN A CA 1
ATOM 2586 C C . GLN A 1 327 ? 16.118 10.735 -22.419 1.00 87.75 327 GLN A C 1
ATOM 2588 O O . GLN A 1 327 ? 16.535 10.180 -21.403 1.00 87.75 327 GLN A O 1
ATOM 2593 N N . THR A 1 328 ? 16.922 11.481 -23.182 1.00 84.81 328 THR A N 1
ATOM 2594 C CA . THR A 1 328 ? 18.375 11.632 -22.954 1.00 84.81 328 THR A CA 1
ATOM 2595 C C . THR A 1 328 ? 18.759 12.821 -22.070 1.00 84.81 328 THR A C 1
ATOM 2597 O O . THR A 1 328 ? 19.928 12.971 -21.725 1.00 84.81 328 THR A O 1
ATOM 2600 N N . ASP A 1 329 ? 17.802 13.684 -21.738 1.00 87.94 329 ASP A N 1
ATOM 2601 C CA . ASP A 1 329 ? 17.957 14.934 -20.980 1.00 87.94 329 ASP A CA 1
ATOM 2602 C C . ASP A 1 329 ? 17.417 14.854 -19.540 1.00 87.94 329 ASP A C 1
ATOM 2604 O O . ASP A 1 329 ? 17.536 15.820 -18.788 1.00 87.94 329 ASP A O 1
ATOM 2608 N N . LEU A 1 330 ? 16.903 13.683 -19.144 1.00 91.56 330 LEU A N 1
ATOM 2609 C CA . LEU A 1 330 ? 16.288 13.391 -17.844 1.00 91.56 330 LEU A CA 1
ATOM 2610 C C . LEU A 1 330 ? 14.924 14.074 -17.609 1.00 91.56 330 LEU A C 1
ATOM 2612 O O . LEU A 1 330 ? 14.517 14.214 -16.457 1.00 91.56 330 LEU A O 1
ATOM 2616 N N . GLY A 1 331 ? 14.196 14.433 -18.676 1.00 91.00 331 GLY A N 1
ATOM 2617 C CA . GLY A 1 331 ? 12.854 15.035 -18.608 1.00 91.00 331 GLY A CA 1
ATOM 2618 C C . GLY A 1 331 ? 11.746 14.170 -17.977 1.00 91.00 331 GLY A C 1
ATOM 2619 O O . GLY A 1 331 ? 10.692 14.698 -17.627 1.00 91.00 331 GLY A O 1
ATOM 2620 N N . ASN A 1 332 ? 11.984 12.871 -17.748 1.00 94.31 332 ASN A N 1
ATOM 2621 C CA . ASN A 1 332 ? 11.031 11.922 -17.150 1.00 94.31 332 ASN A CA 1
ATOM 2622 C C . ASN A 1 332 ? 10.885 12.111 -15.621 1.00 94.31 332 ASN A C 1
ATOM 2624 O O . ASN A 1 332 ? 11.035 11.182 -14.820 1.00 94.31 332 ASN A O 1
ATOM 2628 N N . ILE A 1 333 ? 10.698 13.357 -15.199 1.00 97.00 333 ILE A N 1
ATOM 2629 C CA . ILE A 1 333 ? 10.601 13.794 -13.812 1.00 97.00 333 ILE A CA 1
ATOM 2630 C C . ILE A 1 333 ? 9.217 13.423 -13.275 1.00 97.00 333 ILE A C 1
ATOM 2632 O O . ILE A 1 333 ? 8.192 13.748 -13.878 1.00 97.00 333 ILE A O 1
ATOM 2636 N N . ASN A 1 334 ? 9.181 12.755 -12.120 1.00 97.94 334 ASN A N 1
ATOM 2637 C CA . ASN A 1 334 ? 7.947 12.256 -11.516 1.00 97.94 334 ASN A CA 1
ATOM 2638 C C . ASN A 1 334 ? 7.914 12.437 -9.988 1.00 97.94 334 ASN A C 1
ATOM 2640 O O . ASN A 1 334 ? 8.935 12.661 -9.334 1.00 97.94 334 ASN A O 1
ATOM 2644 N N . GLN A 1 335 ? 6.721 12.315 -9.402 1.00 97.94 335 GLN A N 1
ATOM 2645 C CA . GLN A 1 335 ? 6.524 12.407 -7.946 1.00 97.94 335 GLN A CA 1
ATOM 2646 C C . GLN A 1 335 ? 6.741 11.097 -7.175 1.00 97.94 335 GLN A C 1
ATOM 2648 O O . GLN A 1 335 ? 6.810 11.135 -5.945 1.00 97.94 335 GLN A O 1
ATOM 2653 N N . LEU A 1 336 ? 6.864 9.947 -7.847 1.00 97.94 336 LEU A N 1
ATOM 2654 C CA . LEU A 1 336 ? 7.033 8.658 -7.170 1.00 97.94 336 LEU A CA 1
ATOM 2655 C C . LEU A 1 336 ? 8.344 8.630 -6.389 1.00 97.94 336 LEU A C 1
ATOM 2657 O O . LEU A 1 336 ? 8.331 8.369 -5.186 1.00 97.94 336 LEU A O 1
ATOM 2661 N N . ASN A 1 337 ? 9.444 8.972 -7.056 1.00 98.50 337 ASN A N 1
ATOM 2662 C CA . ASN A 1 337 ? 10.790 8.956 -6.492 1.00 98.50 337 ASN A CA 1
ATOM 2663 C C . ASN A 1 337 ? 10.908 9.749 -5.164 1.00 98.50 337 ASN A C 1
ATOM 2665 O O . ASN A 1 337 ? 11.254 9.147 -4.140 1.00 98.50 337 ASN A O 1
ATOM 2669 N N . PRO A 1 338 ? 10.557 11.053 -5.096 1.00 98.56 338 PRO A N 1
ATOM 2670 C CA . PRO A 1 338 ? 10.662 11.828 -3.861 1.00 98.56 338 PRO A CA 1
ATOM 2671 C C . PRO A 1 338 ? 9.640 11.406 -2.802 1.00 98.56 338 PRO A C 1
ATOM 2673 O O . PRO A 1 338 ? 9.937 11.503 -1.614 1.00 98.56 338 PRO A O 1
ATOM 2676 N N . MET A 1 339 ? 8.452 10.918 -3.182 1.00 98.75 339 MET A N 1
ATOM 2677 C CA . MET A 1 339 ? 7.451 10.454 -2.212 1.00 98.75 339 MET A CA 1
ATOM 2678 C C . MET A 1 339 ? 7.824 9.109 -1.587 1.00 98.75 339 MET A C 1
ATOM 2680 O O . MET A 1 339 ? 7.644 8.934 -0.382 1.00 98.75 339 MET A O 1
ATOM 2684 N N . MET A 1 340 ? 8.420 8.188 -2.347 1.00 98.62 340 MET A N 1
ATOM 2685 C CA . MET A 1 340 ? 8.952 6.940 -1.795 1.00 98.62 340 MET A CA 1
ATOM 2686 C C . MET A 1 340 ? 10.200 7.184 -0.935 1.00 98.62 340 MET A C 1
ATOM 2688 O O . MET A 1 340 ? 10.336 6.550 0.112 1.00 98.62 340 MET A O 1
ATOM 2692 N N . LEU A 1 341 ? 11.061 8.151 -1.282 1.00 98.75 341 LEU A N 1
ATOM 2693 C CA . LEU A 1 341 ? 12.170 8.550 -0.407 1.00 98.75 341 LEU A CA 1
ATOM 2694 C C . LEU A 1 341 ? 11.682 9.262 0.866 1.00 98.75 341 LEU A C 1
ATOM 2696 O O . LEU A 1 341 ? 12.166 8.961 1.956 1.00 98.75 341 LEU A O 1
ATOM 2700 N N . ALA A 1 342 ? 10.685 10.148 0.766 1.00 98.88 342 ALA A N 1
ATOM 2701 C CA . ALA A 1 342 ? 10.061 10.783 1.928 1.00 98.88 342 ALA A CA 1
ATOM 2702 C C . ALA A 1 342 ? 9.409 9.745 2.857 1.00 98.88 342 ALA A C 1
ATOM 2704 O O . ALA A 1 342 ? 9.507 9.855 4.081 1.00 98.88 342 ALA A O 1
ATOM 2705 N N . ARG A 1 343 ? 8.795 8.699 2.288 1.00 98.69 343 ARG A N 1
ATOM 2706 C CA . ARG A 1 343 ? 8.316 7.546 3.053 1.00 98.69 343 ARG A CA 1
ATOM 2707 C C . ARG A 1 343 ? 9.459 6.844 3.778 1.00 98.69 343 ARG A C 1
ATOM 2709 O O . ARG A 1 343 ? 9.369 6.668 4.988 1.00 98.69 343 ARG A O 1
ATOM 2716 N N . TYR A 1 344 ? 10.529 6.497 3.063 1.00 98.69 344 TYR A N 1
ATOM 2717 C CA . TYR A 1 344 ? 11.685 5.798 3.622 1.00 98.69 344 TYR A CA 1
ATOM 2718 C C . TYR A 1 344 ? 12.348 6.586 4.763 1.00 98.69 344 TYR A C 1
ATOM 2720 O O . TYR A 1 344 ? 12.593 6.025 5.825 1.00 98.69 344 TYR A O 1
ATOM 2728 N N . LEU A 1 345 ? 12.544 7.901 4.604 1.00 98.62 345 LEU A N 1
ATOM 2729 C CA . LEU A 1 345 ? 13.045 8.797 5.659 1.00 98.62 345 LEU A CA 1
ATOM 2730 C C . LEU A 1 345 ? 12.135 8.826 6.903 1.00 98.62 345 LEU A C 1
ATOM 2732 O O . LEU A 1 345 ? 12.613 9.022 8.018 1.00 98.62 345 LEU A O 1
ATOM 2736 N N . MET A 1 346 ? 10.827 8.607 6.737 1.00 98.44 346 MET A N 1
ATOM 2737 C CA . MET A 1 346 ? 9.886 8.455 7.850 1.00 98.44 346 MET A CA 1
ATOM 2738 C C . MET A 1 346 ? 9.738 7.018 8.356 1.00 98.44 346 MET A C 1
ATOM 2740 O O . MET A 1 346 ? 9.217 6.837 9.454 1.00 98.44 346 MET A O 1
ATOM 2744 N N . GLU A 1 347 ? 10.153 5.991 7.628 1.00 97.00 347 GLU A N 1
ATOM 2745 C CA . GLU A 1 347 ? 10.248 4.626 8.159 1.00 97.00 347 GLU A CA 1
ATOM 2746 C C . GLU A 1 347 ? 11.564 4.463 8.944 1.00 97.00 347 GLU A C 1
ATOM 2748 O O . GLU A 1 347 ? 11.533 3.897 10.037 1.00 97.00 347 GLU A O 1
ATOM 2753 N N . HIS A 1 348 ? 12.641 5.116 8.485 1.00 97.00 348 HIS A N 1
ATOM 2754 C CA . HIS A 1 348 ? 14.010 5.056 9.011 1.00 97.00 348 HIS A CA 1
ATOM 2755 C C . HIS A 1 348 ? 14.624 6.436 9.361 1.00 97.00 348 HIS A C 1
ATOM 2757 O O . HIS A 1 348 ? 15.651 6.823 8.789 1.00 97.00 348 HIS A O 1
ATOM 2763 N N . PRO A 1 349 ? 14.040 7.207 10.302 1.00 96.44 349 PRO A N 1
ATOM 2764 C CA . PRO A 1 349 ? 14.559 8.524 10.700 1.00 96.44 349 PRO A CA 1
ATOM 2765 C C . PRO A 1 349 ? 15.954 8.474 11.353 1.00 96.44 349 PRO A C 1
ATOM 2767 O O . PRO A 1 349 ? 16.609 9.503 11.490 1.00 96.44 349 PRO A O 1
ATOM 2770 N N . GLU A 1 350 ? 16.437 7.297 11.756 1.00 95.50 350 GLU A N 1
ATOM 2771 C CA . GLU A 1 350 ? 17.808 7.072 12.222 1.00 95.50 350 GLU A CA 1
ATOM 2772 C C . GLU A 1 350 ? 18.878 7.265 11.132 1.00 95.50 350 GLU A C 1
ATOM 2774 O O . GLU A 1 350 ? 20.028 7.556 11.462 1.00 95.50 350 GLU A O 1
ATOM 2779 N N . ASN A 1 351 ? 18.511 7.148 9.849 1.00 93.88 351 ASN A N 1
ATOM 2780 C CA . ASN A 1 351 ? 19.439 7.281 8.719 1.00 93.88 351 ASN A CA 1
ATOM 2781 C C . ASN A 1 351 ? 19.678 8.740 8.281 1.00 93.88 351 ASN A C 1
ATOM 2783 O O . ASN A 1 351 ? 20.550 8.990 7.444 1.00 93.88 351 ASN A O 1
ATOM 2787 N N . ASP A 1 352 ? 18.934 9.701 8.839 1.00 96.19 352 ASP A N 1
ATOM 2788 C CA . ASP A 1 352 ? 19.085 11.131 8.561 1.00 96.19 352 ASP A CA 1
ATOM 2789 C C . ASP A 1 352 ? 18.615 12.005 9.737 1.00 96.19 352 ASP A C 1
ATOM 2791 O O . ASP A 1 352 ? 17.424 12.138 10.017 1.00 96.19 352 ASP A O 1
ATOM 2795 N N . ALA A 1 353 ? 19.554 12.695 10.388 1.00 96.75 353 ALA A N 1
ATOM 2796 C CA . ALA A 1 353 ? 19.253 13.617 11.485 1.00 96.75 353 ALA A CA 1
ATOM 2797 C C . ALA A 1 353 ? 18.370 14.818 11.074 1.00 96.75 353 ALA A C 1
ATOM 2799 O O . ALA A 1 353 ? 17.800 15.473 11.946 1.00 96.75 353 ALA A O 1
ATOM 2800 N N . ASN A 1 354 ? 18.240 15.104 9.773 1.00 97.81 354 ASN A N 1
ATOM 2801 C CA . ASN A 1 354 ? 17.409 16.174 9.217 1.00 97.81 354 ASN A CA 1
ATOM 2802 C C . ASN A 1 354 ? 16.125 15.655 8.540 1.00 97.81 354 ASN A C 1
ATOM 2804 O O . ASN A 1 354 ? 15.497 16.421 7.802 1.00 97.81 354 ASN A O 1
ATOM 2808 N N . TRP A 1 355 ? 15.715 14.401 8.796 1.00 98.31 355 TRP A N 1
ATOM 2809 C CA . TRP A 1 355 ? 14.631 13.726 8.065 1.00 98.31 355 TRP A CA 1
ATOM 2810 C C . TRP A 1 355 ? 13.359 14.574 7.931 1.00 98.31 355 TRP A C 1
ATOM 2812 O O . TRP A 1 355 ? 12.774 14.603 6.855 1.00 98.31 355 TRP A O 1
ATOM 2822 N N . GLU A 1 356 ? 12.933 15.312 8.967 1.00 98.50 356 GLU A N 1
ATOM 2823 C CA . GLU A 1 356 ? 11.709 16.127 8.891 1.00 98.50 356 GLU A CA 1
ATOM 2824 C C . GLU A 1 356 ? 11.855 17.282 7.886 1.00 98.50 356 GLU A C 1
ATOM 2826 O O . GLU A 1 356 ? 10.943 17.538 7.100 1.00 98.50 356 GLU A O 1
ATOM 2831 N N . THR A 1 357 ? 13.011 17.950 7.867 1.00 98.62 357 THR A N 1
ATOM 2832 C CA . THR A 1 357 ? 13.317 19.033 6.920 1.00 98.62 357 THR A CA 1
ATOM 2833 C C . THR A 1 357 ? 13.334 18.510 5.487 1.00 98.62 357 THR A C 1
ATOM 2835 O O . THR A 1 357 ? 12.726 19.115 4.604 1.00 98.62 357 THR A O 1
ATOM 2838 N N . HIS A 1 358 ? 13.981 17.364 5.254 1.00 98.75 358 HIS A N 1
ATOM 2839 C CA . HIS A 1 358 ? 14.045 16.747 3.931 1.00 98.75 358 HIS A CA 1
ATOM 2840 C C . HIS A 1 358 ? 12.678 16.220 3.473 1.00 98.75 358 HIS A C 1
ATOM 2842 O O . HIS A 1 358 ? 12.262 16.522 2.360 1.00 98.75 358 HIS A O 1
ATOM 2848 N N . VAL A 1 359 ? 11.924 15.533 4.335 1.00 98.88 359 VAL A N 1
ATOM 2849 C CA . VAL A 1 359 ? 10.553 15.070 4.051 1.00 98.88 359 VAL A CA 1
ATOM 2850 C C . VAL A 1 359 ? 9.633 16.236 3.694 1.00 98.88 359 VAL A C 1
ATOM 2852 O O . VAL A 1 359 ? 8.902 16.148 2.710 1.00 98.88 359 VAL A O 1
ATOM 2855 N N . ARG A 1 360 ? 9.689 17.349 4.438 1.00 98.81 360 ARG A N 1
ATOM 2856 C CA . ARG A 1 360 ? 8.918 18.559 4.110 1.00 98.81 360 ARG A CA 1
ATOM 2857 C C . ARG A 1 360 ? 9.338 19.148 2.762 1.00 98.81 360 ARG A C 1
ATOM 2859 O O . ARG A 1 360 ? 8.466 19.418 1.946 1.00 98.81 360 ARG A O 1
ATOM 2866 N N . GLY A 1 361 ? 10.640 19.247 2.483 1.00 98.81 361 GLY A N 1
ATOM 2867 C CA . GLY A 1 361 ? 11.149 19.704 1.184 1.00 98.81 361 GLY A CA 1
ATOM 2868 C C . GLY A 1 361 ? 10.707 18.830 0.003 1.00 98.81 361 GLY A C 1
ATOM 2869 O O . GLY A 1 361 ? 10.320 19.360 -1.036 1.00 98.81 361 GLY A O 1
ATOM 2870 N N . LEU A 1 362 ? 10.690 17.503 0.173 1.00 98.94 362 LEU A N 1
ATOM 2871 C CA . LEU A 1 362 ? 10.210 16.546 -0.832 1.00 98.94 362 LEU A CA 1
ATOM 2872 C C . LEU A 1 362 ? 8.698 16.693 -1.082 1.00 98.94 362 LEU A C 1
ATOM 2874 O O . LEU A 1 362 ? 8.263 16.663 -2.233 1.00 98.94 362 LEU A O 1
ATOM 2878 N N . ILE A 1 363 ? 7.899 16.897 -0.026 1.00 98.88 363 ILE A N 1
ATOM 2879 C CA . ILE A 1 363 ? 6.453 17.167 -0.128 1.00 98.88 363 ILE A CA 1
ATOM 2880 C C . ILE A 1 363 ? 6.196 18.505 -0.829 1.00 98.88 363 ILE A C 1
ATOM 2882 O O . ILE A 1 363 ? 5.404 18.551 -1.767 1.00 98.88 363 ILE A O 1
ATOM 2886 N N . ASP A 1 364 ? 6.878 19.576 -0.420 1.00 98.81 364 ASP A N 1
ATOM 2887 C CA . ASP A 1 364 ? 6.714 20.909 -1.008 1.00 98.81 364 ASP A CA 1
ATOM 2888 C C . ASP A 1 364 ? 7.161 20.936 -2.483 1.00 98.81 364 ASP A C 1
ATOM 2890 O O . ASP A 1 364 ? 6.534 21.607 -3.306 1.00 98.81 364 ASP A O 1
ATOM 2894 N N . TRP A 1 365 ? 8.192 20.167 -2.857 1.00 98.75 365 TRP A N 1
ATOM 2895 C CA . TRP A 1 365 ? 8.593 19.984 -4.256 1.00 98.75 365 TRP A CA 1
ATOM 2896 C C . TRP A 1 365 ? 7.544 19.200 -5.059 1.00 98.75 365 TRP A C 1
ATOM 2898 O O . TRP A 1 365 ? 7.174 19.626 -6.154 1.00 98.75 365 TRP A O 1
ATOM 2908 N N . ALA A 1 366 ? 7.010 18.096 -4.527 1.00 98.56 366 ALA A N 1
ATOM 2909 C CA . ALA A 1 366 ? 5.970 17.331 -5.219 1.00 98.56 366 ALA A CA 1
ATOM 2910 C C . ALA A 1 366 ? 4.672 18.147 -5.379 1.00 98.56 366 ALA A C 1
ATOM 2912 O O . ALA A 1 366 ? 4.061 18.126 -6.446 1.00 98.56 366 ALA A O 1
ATOM 2913 N N . GLU A 1 367 ? 4.287 18.933 -4.368 1.00 98.56 367 GLU A N 1
ATOM 2914 C CA . GLU A 1 367 ? 3.155 19.863 -4.467 1.00 98.56 367 GLU A CA 1
ATOM 2915 C C . GLU A 1 367 ? 3.388 20.946 -5.519 1.00 98.56 367 GLU A C 1
ATOM 2917 O O . GLU A 1 367 ? 2.495 21.216 -6.319 1.00 98.56 367 GLU A O 1
ATOM 2922 N N . LYS A 1 368 ? 4.585 21.542 -5.559 1.00 98.38 368 LYS A N 1
ATOM 2923 C CA . LYS A 1 368 ? 4.916 22.612 -6.507 1.00 98.38 368 LYS A CA 1
ATOM 2924 C C . LYS A 1 368 ? 4.794 22.177 -7.972 1.00 98.38 368 LYS A C 1
ATOM 2926 O O . LYS A 1 368 ? 4.383 22.996 -8.792 1.00 98.38 368 LYS A O 1
ATOM 2931 N N . ASN A 1 369 ? 5.189 20.945 -8.301 1.00 98.12 369 ASN A N 1
ATOM 2932 C CA . ASN A 1 369 ? 5.280 20.489 -9.693 1.00 98.12 369 ASN A CA 1
ATOM 2933 C C . ASN A 1 369 ? 4.096 19.601 -10.130 1.00 98.12 369 ASN A C 1
ATOM 2935 O O . ASN A 1 369 ? 3.736 19.626 -11.304 1.00 98.12 369 ASN A O 1
ATOM 2939 N N . PHE A 1 370 ? 3.453 18.860 -9.212 1.00 98.50 370 PHE A N 1
ATOM 2940 C CA . PHE A 1 370 ? 2.440 17.847 -9.560 1.00 98.50 370 PHE A CA 1
ATOM 2941 C C . PHE A 1 370 ? 1.055 18.037 -8.928 1.00 98.50 370 PHE A C 1
ATOM 2943 O O . PHE A 1 370 ? 0.139 17.306 -9.310 1.00 98.50 370 PHE A O 1
ATOM 2950 N N . ALA A 1 371 ? 0.852 18.972 -7.989 1.00 98.38 371 ALA A N 1
ATOM 2951 C CA . ALA A 1 371 ? -0.474 19.179 -7.399 1.00 98.38 371 ALA A CA 1
ATOM 2952 C C . ALA A 1 371 ? -1.389 20.057 -8.269 1.00 98.38 371 ALA A C 1
ATOM 2954 O O . ALA A 1 371 ? -1.005 21.129 -8.730 1.00 98.38 371 ALA A O 1
ATOM 2955 N N . ASP A 1 372 ? -2.643 19.627 -8.409 1.00 97.88 372 ASP A N 1
ATOM 2956 C CA . ASP A 1 372 ? -3.691 20.295 -9.187 1.00 97.88 372 ASP A CA 1
ATOM 2957 C C . ASP A 1 372 ? -4.945 20.505 -8.307 1.00 97.88 372 ASP A C 1
ATOM 2959 O O . ASP A 1 372 ? -5.837 19.660 -8.297 1.00 97.88 372 ASP A O 1
ATOM 2963 N N . PRO A 1 373 ? -5.001 21.540 -7.441 1.00 97.62 373 PRO A N 1
ATOM 2964 C CA . PRO A 1 373 ? -5.916 21.540 -6.295 1.00 97.62 373 PRO A CA 1
ATOM 2965 C C . PRO A 1 373 ? -7.417 21.497 -6.644 1.00 97.62 373 PRO A C 1
ATOM 2967 O O . PRO A 1 373 ? -8.007 22.492 -7.073 1.00 97.62 373 PRO A O 1
ATOM 2970 N N . GLN A 1 374 ? -8.078 20.371 -6.352 1.00 96.81 374 GLN A N 1
ATOM 2971 C CA . GLN A 1 374 ? -9.493 20.126 -6.657 1.00 96.81 374 GLN A CA 1
ATOM 2972 C C . GLN A 1 374 ? -10.311 19.877 -5.379 1.00 96.81 374 GLN A C 1
ATOM 2974 O O . GLN A 1 374 ? -9.933 19.082 -4.522 1.00 96.81 374 GLN A O 1
ATOM 2979 N N . TYR A 1 375 ? -11.448 20.569 -5.224 1.00 95.69 375 TYR A N 1
ATOM 2980 C CA . TYR A 1 375 ? -12.359 20.450 -4.067 1.00 95.69 375 TYR A CA 1
ATOM 2981 C C . TYR A 1 375 ? -11.661 20.505 -2.684 1.00 95.69 375 TYR A C 1
ATOM 2983 O O . TYR A 1 375 ? -12.094 19.874 -1.717 1.00 95.69 375 TYR A O 1
ATOM 2991 N N . GLY A 1 376 ? -10.564 21.262 -2.575 1.00 95.94 376 GLY A N 1
ATOM 2992 C CA . GLY A 1 376 ? -9.774 21.401 -1.346 1.00 95.94 376 GLY A CA 1
ATOM 2993 C C . GLY A 1 376 ? -8.828 20.237 -1.025 1.00 95.94 376 GLY A C 1
ATOM 2994 O O . GLY A 1 376 ? -8.263 20.233 0.069 1.00 95.94 376 GLY A O 1
ATOM 2995 N N . ALA A 1 377 ? -8.659 19.283 -1.943 1.00 98.19 377 ALA A N 1
ATOM 2996 C CA . ALA A 1 377 ? -7.577 18.306 -1.957 1.00 98.19 377 ALA A CA 1
ATOM 2997 C C . ALA A 1 377 ? -6.459 18.768 -2.903 1.00 98.19 377 ALA A C 1
ATOM 2999 O O . ALA A 1 377 ? -6.740 19.313 -3.969 1.00 98.19 377 ALA A O 1
ATOM 3000 N N . ASN A 1 378 ? -5.206 18.489 -2.549 1.00 98.44 378 ASN A N 1
ATOM 3001 C CA . ASN A 1 378 ? -4.121 18.462 -3.526 1.00 98.44 378 ASN A CA 1
ATOM 3002 C C . ASN A 1 378 ? -4.167 17.083 -4.194 1.00 98.44 378 ASN A C 1
ATOM 3004 O O . ASN A 1 378 ? -3.840 16.085 -3.551 1.00 98.44 378 ASN A O 1
ATOM 3008 N N . ILE A 1 379 ? -4.640 17.028 -5.439 1.00 98.38 379 ILE A N 1
ATOM 3009 C CA . ILE A 1 379 ? -4.654 15.804 -6.253 1.00 98.38 379 ILE A CA 1
ATOM 3010 C C . ILE A 1 379 ? -3.434 15.821 -7.168 1.00 98.38 379 ILE A C 1
ATOM 3012 O O . ILE A 1 379 ? -2.988 16.894 -7.573 1.00 98.38 379 ILE A O 1
ATOM 3016 N N . ILE A 1 380 ? -2.845 14.656 -7.413 1.00 98.62 380 ILE A N 1
ATOM 3017 C CA . ILE A 1 380 ? -1.438 14.547 -7.804 1.00 98.62 380 ILE A CA 1
ATOM 3018 C C . ILE A 1 380 ? -1.297 13.900 -9.182 1.00 98.62 380 ILE A C 1
ATOM 3020 O O . ILE A 1 380 ? -1.803 12.800 -9.414 1.00 98.62 380 ILE A O 1
ATOM 3024 N N . ARG A 1 381 ? -0.600 14.606 -10.076 1.00 98.00 381 ARG A N 1
ATOM 3025 C CA . ARG A 1 381 ? -0.231 14.176 -11.433 1.00 98.00 381 ARG A CA 1
ATOM 3026 C C . ARG A 1 381 ? 0.943 13.188 -11.418 1.00 98.00 381 ARG A C 1
ATOM 3028 O O . ARG A 1 381 ? 1.665 13.110 -10.428 1.00 98.00 381 ARG A O 1
ATOM 3035 N N . GLU A 1 382 ? 1.128 12.429 -12.495 1.00 95.75 382 GLU A N 1
ATOM 3036 C CA . GLU A 1 382 ? 2.148 11.371 -12.575 1.00 95.75 382 GLU A CA 1
ATOM 3037 C C . GLU A 1 382 ? 3.571 11.893 -12.773 1.00 95.75 382 GLU A C 1
ATOM 3039 O O . GLU A 1 382 ? 4.406 11.788 -11.866 1.00 95.75 382 GLU A O 1
ATOM 3044 N N . GLN A 1 383 ? 3.811 12.459 -13.955 1.00 94.19 383 GLN A N 1
ATOM 3045 C CA . GLN A 1 383 ? 5.120 12.819 -14.494 1.00 94.19 383 GLN A CA 1
ATOM 3046 C C . GLN A 1 383 ? 4.994 13.988 -15.480 1.00 94.19 383 GLN A C 1
ATOM 3048 O O . GLN A 1 383 ? 3.887 14.310 -15.920 1.00 94.19 383 GLN A O 1
ATOM 3053 N N . GLU A 1 384 ? 6.098 14.667 -15.802 1.00 92.62 384 GLU A N 1
ATOM 3054 C CA . GLU A 1 384 ? 6.057 15.912 -16.595 1.00 92.62 384 GLU A CA 1
ATOM 3055 C C . GLU A 1 384 ? 5.461 15.724 -18.004 1.00 92.62 384 GLU A C 1
ATOM 3057 O O . GLU A 1 384 ? 4.744 16.610 -18.477 1.00 92.62 384 GLU A O 1
ATOM 3062 N N . GLU A 1 385 ? 5.650 14.552 -18.618 1.00 90.12 385 GLU A N 1
ATOM 3063 C CA . GLU A 1 385 ? 5.068 14.162 -19.917 1.00 90.12 385 GLU A CA 1
ATOM 3064 C C . GLU A 1 385 ? 3.622 13.624 -19.826 1.00 90.12 385 GLU A C 1
ATOM 3066 O O . GLU A 1 385 ? 2.907 13.589 -20.828 1.00 90.12 385 GLU A O 1
ATOM 3071 N N . PHE A 1 386 ? 3.151 13.222 -18.636 1.00 90.69 386 PHE A N 1
ATOM 3072 C CA . PHE A 1 386 ? 1.810 12.654 -18.429 1.00 90.69 386 PHE A CA 1
ATOM 3073 C C . PHE A 1 386 ? 1.098 13.337 -17.254 1.00 90.69 386 PHE A C 1
ATOM 3075 O O . PHE A 1 386 ? 0.974 12.833 -16.137 1.00 90.69 386 PHE A O 1
ATOM 3082 N N . GLN A 1 387 ? 0.624 14.557 -17.510 1.00 93.88 387 GLN A N 1
ATOM 3083 C CA . GLN A 1 387 ? 0.131 15.482 -16.483 1.00 93.88 387 GLN A CA 1
ATOM 3084 C C . GLN A 1 387 ? -1.313 15.209 -16.012 1.00 93.88 387 GLN A C 1
ATOM 3086 O O . GLN A 1 387 ? -2.083 16.139 -15.759 1.00 93.88 387 GLN A O 1
ATOM 3091 N N . HIS A 1 388 ? -1.696 13.939 -15.876 1.00 96.06 388 HIS A N 1
ATOM 3092 C CA . HIS A 1 388 ? -3.031 13.521 -15.446 1.00 96.06 388 HIS A CA 1
ATOM 3093 C C . HIS A 1 388 ? -3.072 13.209 -13.939 1.00 96.06 388 HIS A C 1
ATOM 3095 O O . HIS A 1 388 ? -2.239 12.439 -13.469 1.00 96.06 388 HIS A O 1
ATOM 3101 N N . PRO A 1 389 ? -4.011 13.780 -13.152 1.00 96.94 389 PRO A N 1
ATOM 3102 C CA . PRO A 1 389 ? -4.160 13.435 -11.737 1.00 96.94 389 PRO A CA 1
ATOM 3103 C C . PRO A 1 389 ? -4.674 12.003 -11.519 1.00 96.94 389 PRO A C 1
ATOM 3105 O O . PRO A 1 389 ? -5.752 11.656 -12.010 1.00 96.94 389 PRO A O 1
ATOM 3108 N N . MET A 1 390 ? -3.945 11.207 -10.731 1.00 97.50 390 MET A N 1
ATOM 3109 C CA . MET A 1 390 ? -4.204 9.774 -10.513 1.00 97.50 390 MET A CA 1
ATOM 3110 C C . MET A 1 390 ? -4.613 9.456 -9.064 1.00 97.50 390 MET A C 1
ATOM 3112 O O . MET A 1 390 ? -4.176 10.110 -8.108 1.00 97.50 390 MET A O 1
ATOM 3116 N N . GLY A 1 391 ? -5.424 8.411 -8.877 1.00 97.62 391 GLY A N 1
ATOM 3117 C CA . GLY A 1 391 ? -5.866 7.894 -7.577 1.00 97.62 391 GLY A CA 1
ATOM 3118 C C . GLY A 1 391 ? -4.724 7.340 -6.731 1.00 97.62 391 GLY A C 1
ATOM 3119 O O . GLY A 1 391 ? -4.577 7.727 -5.569 1.00 97.62 391 GLY A O 1
ATOM 3120 N N . SER A 1 392 ? -3.887 6.488 -7.326 1.00 97.94 392 SER A N 1
ATOM 3121 C CA . SER A 1 392 ? -2.677 5.917 -6.721 1.00 97.94 392 SER A CA 1
ATOM 3122 C C . SER A 1 392 ? -1.762 7.005 -6.158 1.00 97.94 392 SER A C 1
ATOM 3124 O O . SER A 1 392 ? -1.523 7.058 -4.953 1.00 97.94 392 SER A O 1
ATOM 3126 N N . HIS A 1 393 ? -1.340 7.950 -6.995 1.00 98.44 393 HIS A N 1
ATOM 3127 C CA . HIS A 1 393 ? -0.397 9.008 -6.641 1.00 98.44 393 HIS A CA 1
ATOM 3128 C C . HIS A 1 393 ? -0.973 9.988 -5.615 1.00 98.44 393 HIS A C 1
ATOM 3130 O O . HIS A 1 393 ? -0.285 10.403 -4.680 1.00 98.44 393 HIS A O 1
ATOM 3136 N N . THR A 1 394 ? -2.261 10.321 -5.739 1.00 98.81 394 THR A N 1
ATOM 3137 C CA . THR A 1 394 ? -2.950 11.149 -4.744 1.00 98.81 394 THR A CA 1
ATOM 3138 C C . THR A 1 394 ? -3.017 10.429 -3.395 1.00 98.81 394 THR A C 1
ATOM 3140 O O . THR A 1 394 ? -2.772 11.047 -2.359 1.00 98.81 394 THR A O 1
ATOM 3143 N N . SER A 1 395 ? -3.263 9.112 -3.384 1.00 98.62 395 SER A N 1
ATOM 3144 C CA . SER A 1 395 ? -3.229 8.304 -2.158 1.00 98.62 395 SER A CA 1
ATOM 3145 C C . SER A 1 395 ? -1.811 8.168 -1.578 1.00 98.62 395 SER A C 1
ATOM 3147 O O . SER A 1 395 ? -1.650 8.233 -0.361 1.00 98.62 395 SER A O 1
ATOM 3149 N N . ARG A 1 396 ? -0.771 8.084 -2.423 1.00 98.75 396 ARG A N 1
ATOM 3150 C CA . ARG A 1 396 ? 0.652 8.095 -2.039 1.00 98.75 396 ARG A CA 1
ATOM 3151 C C . ARG A 1 396 ? 0.999 9.366 -1.281 1.00 98.75 396 ARG A C 1
ATOM 3153 O O . ARG A 1 396 ? 1.360 9.309 -0.113 1.00 98.75 396 ARG A O 1
ATOM 3160 N N . TYR A 1 397 ? 0.783 10.521 -1.901 1.00 98.88 397 TYR A N 1
ATOM 3161 C CA . TYR A 1 397 ? 0.940 11.832 -1.269 1.00 98.88 397 TYR A CA 1
ATOM 3162 C C . TYR A 1 397 ? 0.140 11.966 0.042 1.00 98.88 397 TYR A C 1
ATOM 3164 O O . TYR A 1 397 ? 0.630 12.535 1.027 1.00 98.88 397 TYR A O 1
ATOM 3172 N N . ALA A 1 398 ? -1.072 11.402 0.087 1.00 98.81 398 ALA A N 1
ATOM 3173 C CA . ALA A 1 398 ? -1.891 11.373 1.291 1.00 98.81 398 ALA A CA 1
ATOM 3174 C C . ALA A 1 398 ? -1.269 10.519 2.411 1.00 98.81 398 ALA A C 1
ATOM 3176 O O . ALA A 1 398 ? -1.300 10.930 3.573 1.00 98.81 398 ALA A O 1
ATOM 3177 N N . SER A 1 399 ? -0.664 9.371 2.086 1.00 98.81 399 SER A N 1
ATOM 3178 C CA . SER A 1 399 ? 0.013 8.509 3.062 1.00 98.81 399 SER A CA 1
ATOM 3179 C C . SER A 1 399 ? 1.266 9.183 3.631 1.00 98.81 399 SER A C 1
ATOM 3181 O O . SER A 1 399 ? 1.434 9.192 4.852 1.00 98.81 399 SER A O 1
ATOM 3183 N N . ILE A 1 400 ? 2.058 9.874 2.798 1.00 98.88 400 ILE A N 1
ATOM 3184 C CA . ILE A 1 400 ? 3.221 10.664 3.246 1.00 98.88 400 ILE A CA 1
ATOM 3185 C C . ILE A 1 400 ? 2.777 11.760 4.229 1.00 98.88 400 ILE A C 1
ATOM 3187 O O . ILE A 1 400 ? 3.317 11.879 5.330 1.00 98.88 400 ILE A O 1
ATOM 3191 N N . ASN A 1 401 ? 1.734 12.523 3.892 1.00 98.94 401 ASN A N 1
ATOM 3192 C CA . ASN A 1 401 ? 1.199 13.559 4.779 1.00 98.94 401 ASN A CA 1
ATOM 3193 C C . ASN A 1 401 ? 0.608 12.980 6.085 1.00 98.94 401 ASN A C 1
ATOM 3195 O O . ASN A 1 401 ? 0.756 13.579 7.155 1.00 98.94 401 ASN A O 1
ATOM 3199 N N . ALA A 1 402 ? -0.015 11.798 6.037 1.00 98.88 402 ALA A N 1
ATOM 3200 C CA . ALA A 1 402 ? -0.522 11.113 7.225 1.00 98.88 402 ALA A CA 1
ATOM 3201 C C . ALA A 1 402 ? 0.618 10.655 8.153 1.00 98.88 402 ALA A C 1
ATOM 3203 O O . ALA A 1 402 ? 0.533 10.848 9.368 1.00 98.88 402 ALA A O 1
ATOM 3204 N N . MET A 1 403 ? 1.702 10.106 7.592 1.00 98.81 403 MET A N 1
ATOM 3205 C CA . MET A 1 403 ? 2.909 9.714 8.331 1.00 98.81 403 MET A CA 1
ATOM 3206 C C . MET A 1 403 ? 3.619 10.924 8.953 1.00 98.81 403 MET A C 1
ATOM 3208 O O . MET A 1 403 ? 4.001 10.868 10.125 1.00 98.81 403 MET A O 1
ATOM 3212 N N . LEU A 1 404 ? 3.717 12.041 8.222 1.00 98.88 404 LEU A N 1
ATOM 3213 C CA . LEU A 1 404 ? 4.285 13.287 8.740 1.00 98.88 404 LEU A CA 1
ATOM 3214 C C . LEU A 1 404 ? 3.481 13.792 9.944 1.00 98.88 404 LEU A C 1
ATOM 3216 O O . LEU A 1 404 ? 4.066 14.088 10.988 1.00 98.88 404 LEU A O 1
ATOM 3220 N N . TYR A 1 405 ? 2.145 13.810 9.857 1.00 98.81 405 TYR A N 1
ATOM 3221 C CA . TYR A 1 405 ? 1.286 14.096 11.012 1.00 98.81 405 TYR A CA 1
ATOM 3222 C C . TYR A 1 405 ? 1.537 13.120 12.174 1.00 98.81 405 TYR A C 1
ATOM 3224 O O . TYR A 1 405 ? 1.675 13.560 13.315 1.00 98.81 405 TYR A O 1
ATOM 3232 N N . ALA A 1 406 ? 1.616 11.813 11.909 1.00 97.75 406 ALA A N 1
ATOM 3233 C CA . ALA A 1 406 ? 1.785 10.800 12.951 1.00 97.75 406 ALA A CA 1
ATOM 3234 C C . ALA A 1 406 ? 3.108 10.941 13.728 1.00 97.75 406 ALA A C 1
ATOM 3236 O O . ALA A 1 406 ? 3.156 10.585 14.907 1.00 97.75 406 ALA A O 1
ATOM 3237 N N . ARG A 1 407 ? 4.160 11.488 13.099 1.00 97.06 407 ARG A N 1
ATOM 3238 C CA . ARG A 1 407 ? 5.453 11.769 13.749 1.00 97.06 407 ARG A CA 1
ATOM 3239 C C . ARG A 1 407 ? 5.551 13.151 14.403 1.00 97.06 407 ARG A C 1
ATOM 3241 O O . ARG A 1 407 ? 6.225 13.270 15.421 1.00 97.06 407 ARG A O 1
ATOM 3248 N N . THR A 1 408 ? 4.899 14.175 13.850 1.00 98.19 408 THR A N 1
ATOM 3249 C CA . THR A 1 408 ? 5.116 15.592 14.237 1.00 98.19 408 THR A CA 1
ATOM 3250 C C . THR A 1 408 ? 3.928 16.250 14.947 1.00 98.19 408 THR A C 1
ATOM 3252 O O . THR A 1 408 ? 4.080 17.281 15.599 1.00 98.19 408 THR A O 1
ATOM 3255 N N . GLY A 1 409 ? 2.724 15.686 14.819 1.00 97.88 409 GLY A N 1
ATOM 3256 C CA . GLY A 1 409 ? 1.471 16.308 15.253 1.00 97.88 409 GLY A CA 1
ATOM 3257 C C . GLY A 1 409 ? 0.909 17.368 14.293 1.00 97.88 409 GLY A C 1
ATOM 3258 O O . GLY A 1 409 ? -0.100 17.996 14.626 1.00 97.88 409 GLY A O 1
ATOM 3259 N N . ASP A 1 410 ? 1.506 17.560 13.111 1.00 98.56 410 ASP A N 1
ATOM 3260 C CA . ASP A 1 410 ? 1.125 18.580 12.122 1.00 98.56 410 ASP A CA 1
ATOM 3261 C C . ASP A 1 410 ? -0.325 18.427 11.609 1.00 98.56 410 ASP A C 1
ATOM 3263 O O . ASP A 1 410 ? -0.675 17.506 10.866 1.00 98.56 410 ASP A O 1
ATOM 3267 N N . GLN A 1 411 ? -1.194 19.364 12.001 1.00 98.25 411 GLN A N 1
ATOM 3268 C CA . GLN A 1 411 ? -2.610 19.362 11.617 1.00 98.25 411 GLN A CA 1
ATOM 3269 C C . GLN A 1 411 ? -2.845 19.767 10.152 1.00 98.25 411 GLN A C 1
ATOM 3271 O O . GLN A 1 411 ? -3.886 19.423 9.593 1.00 98.25 411 GLN A O 1
ATOM 3276 N N . VAL A 1 412 ? -1.906 20.484 9.522 1.00 98.38 412 VAL A N 1
ATOM 3277 C CA . VAL A 1 412 ? -1.992 20.852 8.101 1.00 98.38 412 VAL A CA 1
ATOM 3278 C C . VAL A 1 412 ? -1.698 19.624 7.249 1.00 98.38 412 VAL A C 1
ATOM 3280 O O . VAL A 1 412 ? -2.472 19.330 6.342 1.00 98.38 412 VAL A O 1
ATOM 3283 N N . ALA A 1 413 ? -0.665 18.853 7.603 1.00 98.81 413 ALA A N 1
ATOM 3284 C CA . ALA A 1 413 ? -0.398 17.550 6.994 1.00 98.81 413 ALA A CA 1
ATOM 3285 C C . ALA A 1 413 ? -1.596 16.593 7.172 1.00 98.81 413 ALA A C 1
ATOM 3287 O O . ALA A 1 413 ? -2.039 15.963 6.213 1.00 98.81 413 ALA A O 1
ATOM 3288 N N . LYS A 1 414 ? -2.224 16.561 8.360 1.00 98.38 414 LYS A N 1
ATOM 3289 C CA . LYS A 1 414 ? -3.440 15.758 8.592 1.00 98.38 414 LYS A CA 1
ATOM 3290 C C . LYS A 1 414 ? -4.611 16.134 7.675 1.00 98.38 414 LYS A C 1
ATOM 3292 O O . LYS A 1 414 ? -5.276 15.242 7.154 1.00 98.38 414 LYS A O 1
ATOM 3297 N N . GLU A 1 415 ? -4.876 17.426 7.475 1.00 97.38 415 GLU A N 1
ATOM 3298 C CA . GLU A 1 415 ? -5.931 17.894 6.561 1.00 97.38 415 GLU A CA 1
ATOM 3299 C C . GLU A 1 415 ? -5.559 17.632 5.090 1.00 97.38 415 GLU A C 1
ATOM 3301 O O . GLU A 1 415 ? -6.405 17.142 4.345 1.00 97.38 415 GLU A O 1
ATOM 3306 N N . LYS A 1 416 ? -4.302 17.872 4.675 1.00 98.56 416 LYS A N 1
ATOM 3307 C CA . LYS A 1 416 ? -3.794 17.520 3.331 1.00 98.56 416 LYS A CA 1
ATOM 3308 C C . LYS A 1 416 ? -4.050 16.039 3.022 1.00 98.56 416 LYS A C 1
ATOM 3310 O O . LYS A 1 416 ? -4.703 15.723 2.027 1.00 98.56 416 LYS A O 1
ATOM 3315 N N . ALA A 1 417 ? -3.630 15.152 3.927 1.00 98.69 417 ALA A N 1
ATOM 3316 C CA . ALA A 1 417 ? -3.856 13.712 3.833 1.00 98.69 417 ALA A CA 1
ATOM 3317 C C . ALA A 1 417 ? -5.345 13.346 3.773 1.00 98.69 417 ALA A C 1
ATOM 3319 O O . ALA A 1 417 ? -5.754 12.583 2.901 1.00 98.69 417 ALA A O 1
ATOM 3320 N N . TYR A 1 418 ? -6.168 13.916 4.662 1.00 97.56 418 TYR A N 1
ATOM 3321 C CA . TYR A 1 418 ? -7.603 13.632 4.704 1.00 97.56 418 TYR A CA 1
ATOM 3322 C C . TYR A 1 418 ? -8.275 13.942 3.363 1.00 97.56 418 TYR A C 1
ATOM 3324 O O . TYR A 1 418 ? -9.004 13.110 2.829 1.00 97.56 418 TYR A O 1
ATOM 3332 N N . ARG A 1 419 ? -8.009 15.116 2.776 1.00 97.81 419 ARG A N 1
ATOM 3333 C CA . ARG A 1 419 ? -8.651 15.519 1.514 1.00 97.81 419 ARG A CA 1
ATOM 3334 C C . ARG A 1 419 ? -8.144 14.726 0.314 1.00 97.81 419 ARG A C 1
ATOM 3336 O O . ARG A 1 419 ? -8.963 14.332 -0.512 1.00 97.81 419 ARG A O 1
ATOM 3343 N N . ALA A 1 420 ? -6.847 14.438 0.253 1.00 98.62 420 ALA A N 1
ATOM 3344 C CA . ALA A 1 420 ? -6.270 13.618 -0.806 1.00 98.62 420 ALA A CA 1
ATOM 3345 C C . ALA A 1 420 ? -6.802 12.167 -0.771 1.00 98.62 420 ALA A C 1
ATOM 3347 O O . ALA A 1 420 ? -7.292 11.685 -1.792 1.00 98.62 420 ALA A O 1
ATOM 3348 N N . PHE A 1 421 ? -6.855 11.506 0.396 1.00 98.12 421 PHE A N 1
ATOM 3349 C CA . PHE A 1 421 ? -7.509 10.192 0.510 1.00 98.12 421 PHE A CA 1
ATOM 3350 C C . PHE A 1 421 ? -9.004 10.254 0.176 1.00 98.12 421 PHE A C 1
ATOM 3352 O O . PHE A 1 421 ? -9.497 9.397 -0.556 1.00 98.12 421 PHE A O 1
ATOM 3359 N N . ASN A 1 422 ? -9.732 11.272 0.656 1.00 96.88 422 ASN A N 1
ATOM 3360 C CA . ASN A 1 422 ? -11.153 11.439 0.339 1.00 96.88 422 ASN A CA 1
ATOM 3361 C C . ASN A 1 422 ? -11.394 11.512 -1.171 1.00 96.88 422 ASN A C 1
ATOM 3363 O O . ASN A 1 422 ? -12.303 10.840 -1.649 1.00 96.88 422 ASN A O 1
ATOM 3367 N N . TRP A 1 423 ? -10.585 12.273 -1.915 1.00 97.44 423 TRP A N 1
ATOM 3368 C CA . TRP A 1 423 ? -10.659 12.318 -3.377 1.00 97.44 423 TRP A CA 1
ATOM 3369 C C . TRP A 1 423 ? -10.308 10.969 -4.008 1.00 97.44 423 TRP A C 1
ATOM 3371 O O . TRP A 1 423 ? -11.074 10.465 -4.828 1.00 97.44 423 TRP A O 1
ATOM 3381 N N . ALA A 1 424 ? -9.213 10.340 -3.570 1.00 97.62 424 ALA A N 1
ATOM 3382 C CA . ALA A 1 424 ? -8.770 9.060 -4.112 1.00 97.62 424 ALA A CA 1
ATOM 3383 C C . ALA A 1 424 ? -9.847 7.966 -3.988 1.00 97.62 424 ALA A C 1
ATOM 3385 O O . ALA A 1 424 ? -9.989 7.183 -4.922 1.00 97.62 424 ALA A O 1
ATOM 3386 N N . THR A 1 425 ? -10.691 7.970 -2.935 1.00 96.62 425 THR A N 1
ATOM 3387 C CA . THR A 1 425 ? -11.799 6.992 -2.812 1.00 96.62 425 THR A CA 1
ATOM 3388 C C . THR A 1 425 ? -12.727 6.950 -4.025 1.00 96.62 425 THR A C 1
ATOM 3390 O O . THR A 1 425 ? -13.278 5.890 -4.316 1.00 96.62 425 THR A O 1
ATOM 3393 N N . TYR A 1 426 ? -12.907 8.067 -4.742 1.00 96.06 426 TYR A N 1
ATOM 3394 C CA . TYR A 1 426 ? -13.797 8.144 -5.904 1.00 96.06 426 TYR A CA 1
ATOM 3395 C C . TYR A 1 426 ? -13.282 7.320 -7.086 1.00 96.06 426 TYR A C 1
ATOM 3397 O O . TYR A 1 426 ? -14.084 6.938 -7.931 1.00 96.06 426 TYR A O 1
ATOM 3405 N N . MET A 1 427 ? -11.991 6.977 -7.150 1.00 97.19 427 MET A N 1
ATOM 3406 C CA . MET A 1 427 ? -11.474 6.123 -8.225 1.00 97.19 427 MET A CA 1
ATOM 3407 C C . MET A 1 427 ? -11.970 4.674 -8.123 1.00 97.19 427 MET A C 1
ATOM 3409 O O . MET A 1 427 ? -12.026 3.980 -9.134 1.00 97.19 427 MET A O 1
ATOM 3413 N N . ALA A 1 428 ? -12.422 4.235 -6.944 1.00 96.19 428 ALA A N 1
ATOM 3414 C CA . ALA A 1 428 ? -13.071 2.940 -6.765 1.00 96.19 428 ALA A CA 1
ATOM 3415 C C . ALA A 1 428 ? -14.586 3.010 -7.016 1.00 96.19 428 ALA A C 1
ATOM 3417 O O . ALA A 1 428 ? -15.293 3.856 -6.462 1.00 96.19 428 ALA A O 1
ATOM 3418 N N . ARG A 1 429 ? -15.099 2.076 -7.816 1.00 94.88 429 ARG A N 1
ATOM 3419 C CA . ARG A 1 429 ? -16.520 1.903 -8.146 1.00 94.88 429 ARG A CA 1
ATOM 3420 C C . ARG A 1 429 ? -17.210 0.918 -7.177 1.00 94.88 429 ARG A C 1
ATOM 3422 O O . ARG A 1 429 ? -16.534 0.192 -6.442 1.00 94.88 429 ARG A O 1
ATOM 3429 N N . PRO A 1 430 ? -18.560 0.868 -7.118 1.00 92.38 430 PRO A N 1
ATOM 3430 C CA . PRO A 1 430 ? -19.286 0.025 -6.154 1.00 92.38 430 PRO A CA 1
ATOM 3431 C C . PRO A 1 430 ? -19.123 -1.491 -6.357 1.00 92.38 430 PRO A C 1
ATOM 3433 O O . PRO A 1 430 ? -19.399 -2.262 -5.437 1.00 92.38 430 PRO A O 1
ATOM 3436 N N . ASP A 1 431 ? -18.687 -1.906 -7.545 1.00 94.25 431 ASP A N 1
ATOM 3437 C CA . ASP A 1 431 ? -18.388 -3.280 -7.964 1.00 94.25 431 ASP A CA 1
ATOM 3438 C C . ASP A 1 431 ? -16.932 -3.714 -7.697 1.00 94.25 431 ASP A C 1
ATOM 3440 O O . ASP A 1 431 ? -16.623 -4.896 -7.858 1.00 94.25 431 ASP A O 1
ATOM 3444 N N . GLY A 1 432 ? -16.075 -2.781 -7.266 1.00 95.94 432 GLY A N 1
ATOM 3445 C CA . GLY A 1 432 ? -14.656 -2.990 -6.978 1.00 95.94 432 GLY A CA 1
ATOM 3446 C C . GLY A 1 432 ? -13.689 -2.653 -8.108 1.00 95.94 432 GLY A C 1
ATOM 3447 O O . GLY A 1 432 ? -12.485 -2.712 -7.873 1.00 95.94 432 GLY A O 1
ATOM 3448 N N . VAL A 1 433 ? -14.176 -2.218 -9.273 1.00 97.94 433 VAL A N 1
ATOM 3449 C CA . VAL A 1 433 ? -13.316 -1.655 -10.323 1.00 97.94 433 VAL A CA 1
ATOM 3450 C C . VAL A 1 433 ? -12.691 -0.350 -9.822 1.00 97.94 433 VAL A C 1
ATOM 3452 O O . VAL A 1 433 ? -13.406 0.595 -9.485 1.00 97.94 433 VAL A O 1
ATOM 3455 N N . VAL A 1 434 ? -11.361 -0.277 -9.785 1.00 98.06 434 VAL A N 1
ATOM 3456 C CA . VAL A 1 434 ? -10.611 0.955 -9.493 1.00 98.06 434 VAL A CA 1
ATOM 3457 C C . VAL A 1 434 ? -9.939 1.462 -10.768 1.00 98.06 434 VAL A C 1
ATOM 3459 O O . VAL A 1 434 ? -9.267 0.690 -11.452 1.00 98.06 434 VAL A O 1
ATOM 3462 N N . ILE A 1 435 ? -10.140 2.743 -11.089 1.00 98.00 435 ILE A N 1
ATOM 3463 C CA . ILE A 1 435 ? -9.505 3.409 -12.238 1.00 98.00 435 ILE A CA 1
ATOM 3464 C C . ILE A 1 435 ? -8.222 4.151 -11.842 1.00 98.00 435 ILE A C 1
ATOM 3466 O O . ILE A 1 435 ? -8.047 4.538 -10.688 1.00 98.00 435 ILE A O 1
ATOM 3470 N N . ASP A 1 436 ? -7.358 4.380 -12.826 1.00 96.00 436 ASP A N 1
ATOM 3471 C CA . ASP A 1 436 ? -6.127 5.170 -12.736 1.00 96.00 436 ASP A CA 1
ATOM 3472 C C . ASP A 1 436 ? -6.385 6.621 -12.278 1.00 96.00 436 ASP A C 1
ATOM 3474 O O . ASP A 1 436 ? -5.855 7.071 -11.262 1.00 96.00 436 ASP A O 1
ATOM 3478 N N . GLY A 1 437 ? -7.274 7.335 -12.964 1.00 96.25 437 GLY A N 1
ATOM 3479 C CA . GLY A 1 437 ? -7.665 8.717 -12.716 1.00 96.25 437 GLY A CA 1
ATOM 3480 C C . GLY A 1 437 ? -8.906 9.091 -13.537 1.00 96.25 437 GLY A C 1
ATOM 3481 O O . GLY A 1 437 ? -9.234 8.431 -14.522 1.00 96.25 437 GLY A O 1
ATOM 3482 N N . PRO A 1 438 ? -9.631 10.166 -13.186 1.00 92.44 438 PRO A N 1
ATOM 3483 C CA . PRO A 1 438 ? -10.957 10.448 -13.746 1.00 92.44 438 PRO A CA 1
ATOM 3484 C C . PRO A 1 438 ? -10.944 10.920 -15.208 1.00 92.44 438 PRO A C 1
ATOM 3486 O O . PRO A 1 438 ? -12.007 11.009 -15.820 1.00 92.44 438 PRO A O 1
ATOM 3489 N N . THR A 1 439 ? -9.769 11.267 -15.740 1.00 91.94 439 THR A N 1
ATOM 3490 C CA . THR A 1 439 ? -9.580 11.790 -17.103 1.00 91.94 439 THR A CA 1
ATOM 3491 C C . THR A 1 439 ? -9.080 10.719 -18.070 1.00 91.94 439 THR A C 1
ATOM 3493 O O . THR A 1 439 ? -9.476 10.733 -19.231 1.00 91.94 439 THR A O 1
ATOM 3496 N N . VAL A 1 440 ? -8.219 9.811 -17.598 1.00 91.12 440 VAL A N 1
ATOM 3497 C CA . VAL A 1 440 ? -7.675 8.701 -18.399 1.00 91.12 440 VAL A CA 1
ATOM 3498 C C . VAL A 1 440 ? -8.660 7.527 -18.375 1.00 91.12 440 VAL A C 1
ATOM 3500 O O . VAL A 1 440 ? -9.033 7.023 -19.431 1.00 91.12 440 VAL A O 1
ATOM 3503 N N . ASN A 1 441 ? -9.195 7.196 -17.191 1.00 93.50 441 ASN A N 1
ATOM 3504 C CA . ASN A 1 441 ? -10.251 6.205 -16.976 1.00 93.50 441 ASN A CA 1
ATOM 3505 C C . ASN A 1 441 ? -9.886 4.823 -17.561 1.00 93.50 441 ASN A C 1
ATOM 3507 O O . ASN A 1 441 ? -10.705 4.166 -18.206 1.00 93.50 441 ASN A O 1
ATOM 3511 N N . SER A 1 442 ? -8.661 4.369 -17.294 1.00 95.38 442 SER A N 1
ATOM 3512 C CA . SER A 1 442 ? -8.228 2.979 -17.487 1.00 95.38 442 SER A CA 1
ATOM 3513 C C . SER A 1 442 ? -8.287 2.222 -16.166 1.00 95.38 442 SER A C 1
ATOM 3515 O O . SER A 1 442 ? -8.055 2.779 -15.096 1.00 95.38 442 SER A O 1
ATOM 3517 N N . GLN A 1 443 ? -8.534 0.916 -16.214 1.00 97.06 443 GLN A N 1
ATOM 3518 C CA . GLN A 1 443 ? -8.406 0.050 -15.044 1.00 97.06 443 GLN A CA 1
ATOM 3519 C C . GLN A 1 443 ? -6.988 -0.532 -14.978 1.00 97.06 443 GLN A C 1
ATOM 3521 O O . GLN A 1 443 ? -6.785 -1.716 -15.261 1.00 97.06 443 GLN A O 1
ATOM 3526 N N . TRP A 1 444 ? -6.002 0.307 -14.658 1.00 97.12 444 TRP A N 1
ATOM 3527 C CA . TRP A 1 444 ? -4.604 -0.117 -14.540 1.00 97.12 444 TRP A CA 1
ATOM 3528 C C . TRP A 1 444 ? -4.381 -0.926 -13.261 1.00 97.12 444 TRP A C 1
ATOM 3530 O O . TRP A 1 444 ? -4.840 -0.538 -12.187 1.00 97.12 444 TRP A O 1
ATOM 3540 N N . PHE A 1 445 ? -3.715 -2.081 -13.344 1.00 98.12 445 PHE A N 1
ATOM 3541 C CA . PHE A 1 445 ? -3.606 -2.978 -12.189 1.00 98.12 445 PHE A CA 1
ATOM 3542 C C . PHE A 1 445 ? -2.681 -2.420 -11.099 1.00 98.12 445 PHE A C 1
ATOM 3544 O O . PHE A 1 445 ? -2.986 -2.531 -9.907 1.00 98.12 445 PHE A O 1
ATOM 3551 N N . THR A 1 446 ? -1.594 -1.762 -11.499 1.00 96.38 446 THR A N 1
ATOM 3552 C CA . THR A 1 446 ? -0.674 -1.061 -10.594 1.00 96.38 446 THR A CA 1
ATOM 3553 C C . THR A 1 446 ? -1.392 0.100 -9.902 1.00 96.38 446 THR A C 1
ATOM 3555 O O . THR A 1 446 ? -1.467 0.118 -8.676 1.00 96.38 446 THR A O 1
ATOM 3558 N N . ASP A 1 447 ? -2.037 0.996 -10.647 1.00 96.06 447 ASP A N 1
ATOM 3559 C CA . ASP A 1 447 ? -2.627 2.218 -10.082 1.00 96.06 447 ASP A CA 1
ATOM 3560 C C . ASP A 1 447 ? -4.031 2.060 -9.492 1.00 96.06 447 ASP A C 1
ATOM 3562 O O . ASP A 1 447 ? -4.441 2.878 -8.672 1.00 96.06 447 ASP A O 1
ATOM 3566 N N . GLY A 1 448 ? -4.747 0.988 -9.832 1.00 96.44 448 GLY A N 1
ATOM 3567 C CA . GLY A 1 448 ? -6.027 0.636 -9.217 1.00 96.44 448 GLY A CA 1
ATOM 3568 C C . GLY A 1 448 ? -5.901 -0.234 -7.959 1.00 96.44 448 GLY A C 1
ATOM 3569 O O . GLY A 1 448 ? -6.737 -0.140 -7.060 1.00 96.44 448 GLY A O 1
ATOM 3570 N N . TYR A 1 449 ? -4.865 -1.078 -7.863 1.00 98.00 449 TYR A N 1
ATOM 3571 C CA . TYR A 1 449 ? -4.777 -2.109 -6.814 1.00 98.00 449 TYR A CA 1
ATOM 3572 C C . TYR A 1 449 ? -3.388 -2.172 -6.174 1.00 98.00 449 TYR A C 1
ATOM 3574 O O . TYR A 1 449 ? -3.287 -2.050 -4.954 1.00 98.00 449 TYR A O 1
ATOM 3582 N N . GLY A 1 450 ? -2.325 -2.322 -6.972 1.00 95.00 450 GLY A N 1
ATOM 3583 C CA . GLY A 1 450 ? -0.950 -2.470 -6.482 1.00 95.00 450 GLY A CA 1
ATOM 3584 C C . GLY A 1 450 ? -0.508 -1.319 -5.576 1.00 95.00 450 GLY A C 1
ATOM 3585 O O . GLY A 1 450 ? -0.300 -1.517 -4.379 1.00 95.00 450 GLY A O 1
ATOM 3586 N N . ASP A 1 451 ? -0.385 -0.118 -6.140 1.00 96.56 451 ASP A N 1
ATOM 3587 C CA . ASP A 1 451 ? 0.054 1.092 -5.446 1.00 96.56 451 ASP A CA 1
ATOM 3588 C C . ASP A 1 451 ? -1.050 1.702 -4.572 1.00 96.56 451 ASP A C 1
ATOM 3590 O O . ASP A 1 451 ? -0.809 2.098 -3.435 1.00 96.56 451 ASP A O 1
ATOM 3594 N N . TYR A 1 452 ? -2.280 1.746 -5.087 1.00 98.12 452 TYR A N 1
ATOM 3595 C CA . TYR A 1 452 ? -3.430 2.372 -4.429 1.00 98.12 452 TYR A CA 1
ATOM 3596 C C . TYR A 1 452 ? -3.684 1.807 -3.025 1.00 98.12 452 TYR A C 1
ATOM 3598 O O . TYR A 1 452 ? -3.812 2.556 -2.052 1.00 98.12 452 TYR A O 1
ATOM 3606 N N . ILE A 1 453 ? -3.709 0.477 -2.889 1.00 98.56 453 ILE A N 1
ATOM 3607 C CA . ILE A 1 453 ? -4.105 -0.175 -1.637 1.00 98.56 453 ILE A CA 1
ATOM 3608 C C . ILE A 1 453 ? -3.068 0.070 -0.531 1.00 98.56 453 ILE A C 1
ATOM 3610 O O . ILE A 1 453 ? -3.434 0.474 0.579 1.00 98.56 453 ILE A O 1
ATOM 3614 N N . ARG A 1 454 ? -1.767 -0.094 -0.815 1.00 98.00 454 ARG A N 1
ATOM 3615 C CA . ARG A 1 454 ? -0.692 0.069 0.183 1.00 98.00 454 ARG A CA 1
ATOM 3616 C C . ARG A 1 454 ? -0.679 1.452 0.823 1.00 98.00 454 ARG A C 1
ATOM 3618 O O . ARG A 1 454 ? -0.364 1.564 2.012 1.00 98.00 454 ARG A O 1
ATOM 3625 N N . HIS A 1 455 ? -1.061 2.497 0.090 1.00 98.62 455 HIS A N 1
ATOM 3626 C CA . HIS A 1 455 ? -1.069 3.864 0.609 1.00 98.62 455 HIS A CA 1
ATOM 3627 C C . HIS A 1 455 ? -2.253 4.140 1.522 1.00 98.62 455 HIS A C 1
ATOM 3629 O O . HIS A 1 455 ? -2.043 4.684 2.606 1.00 98.62 455 HIS A O 1
ATOM 3635 N N . PHE A 1 456 ? -3.463 3.694 1.169 1.00 98.44 456 PHE A N 1
ATOM 3636 C CA . PHE A 1 456 ? -4.609 3.735 2.088 1.00 98.44 456 PHE A CA 1
ATOM 3637 C C . PHE A 1 456 ? -4.319 2.957 3.375 1.00 98.44 456 PHE A C 1
ATOM 3639 O O . PHE A 1 456 ? -4.534 3.480 4.470 1.00 98.44 456 PHE A O 1
ATOM 3646 N N . MET A 1 457 ? -3.740 1.757 3.269 1.00 98.31 457 MET A N 1
ATOM 3647 C CA . MET A 1 457 ? -3.355 0.980 4.448 1.00 98.31 457 MET A CA 1
ATOM 3648 C C . MET A 1 457 ? -2.286 1.684 5.300 1.00 98.31 457 MET A C 1
ATOM 3650 O O . MET A 1 457 ? -2.368 1.679 6.526 1.00 98.31 457 MET A O 1
ATOM 3654 N N . THR A 1 458 ? -1.320 2.357 4.673 1.00 98.31 458 THR A N 1
ATOM 3655 C CA . THR A 1 458 ? -0.300 3.158 5.376 1.00 98.31 458 THR A CA 1
ATOM 3656 C C . THR A 1 458 ? -0.898 4.420 6.019 1.00 98.31 458 THR A C 1
ATOM 3658 O O . THR A 1 458 ? -0.500 4.805 7.119 1.00 98.31 458 THR A O 1
ATOM 3661 N N . GLY A 1 459 ? -1.929 5.016 5.412 1.00 97.94 459 GLY A N 1
ATOM 3662 C CA . GLY A 1 459 ? -2.736 6.077 6.020 1.00 97.94 459 GLY A CA 1
ATOM 3663 C C . GLY A 1 459 ? -3.489 5.612 7.273 1.00 97.94 459 GLY A C 1
ATOM 3664 O O . GLY A 1 459 ? -3.482 6.312 8.285 1.00 97.94 459 GLY A O 1
ATOM 3665 N N . LEU A 1 460 ? -4.072 4.407 7.246 1.00 97.31 460 LEU A N 1
ATOM 3666 C CA . LEU A 1 460 ? -4.724 3.780 8.407 1.00 97.31 460 LEU A CA 1
ATOM 3667 C C . LEU A 1 460 ? -3.721 3.395 9.514 1.00 97.31 460 LEU A C 1
ATOM 3669 O O . LEU A 1 460 ? -4.046 3.495 10.699 1.00 97.31 460 LEU A O 1
ATOM 3673 N N . GLN A 1 461 ? -2.494 3.002 9.160 1.00 97.31 461 GLN A N 1
ATOM 3674 C CA . GLN A 1 461 ? -1.399 2.793 10.117 1.00 97.31 461 GLN A CA 1
ATOM 3675 C C . GLN A 1 461 ? -1.031 4.098 10.840 1.00 97.31 461 GLN A C 1
ATOM 3677 O O . GLN A 1 461 ? -0.910 4.124 12.067 1.00 97.31 461 GLN A O 1
ATOM 3682 N N . ALA A 1 462 ? -0.875 5.184 10.081 1.00 97.88 462 ALA A N 1
ATOM 3683 C CA . ALA A 1 462 ? -0.504 6.495 10.602 1.00 97.88 462 ALA A CA 1
ATOM 3684 C C . ALA A 1 462 ? -1.629 7.151 11.428 1.00 97.88 462 ALA A C 1
ATOM 3686 O O . ALA A 1 462 ? -1.358 7.783 12.451 1.00 97.88 462 ALA A O 1
ATOM 3687 N N . ILE A 1 463 ? -2.892 6.983 11.014 1.00 97.44 463 ILE A N 1
ATOM 3688 C CA . ILE A 1 463 ? -4.074 7.576 11.660 1.00 97.44 463 ILE A CA 1
ATOM 3689 C C . ILE A 1 463 ? -5.149 6.494 11.875 1.00 97.44 463 ILE A C 1
ATOM 3691 O O . ILE A 1 463 ? -6.132 6.425 11.131 1.00 97.44 463 ILE A O 1
ATOM 3695 N N . PRO A 1 464 ? -5.009 5.653 12.921 1.00 96.19 464 PRO A N 1
ATOM 3696 C CA . PRO A 1 464 ? -5.921 4.536 13.184 1.00 96.19 464 PRO A CA 1
ATOM 3697 C C . PRO A 1 464 ? -7.361 4.971 13.465 1.00 96.19 464 PRO A C 1
ATOM 3699 O O . PRO A 1 464 ? -8.286 4.169 13.359 1.00 96.19 464 PRO A O 1
ATOM 3702 N N . GLU A 1 465 ? -7.585 6.245 13.804 1.00 92.19 465 GLU A N 1
ATOM 3703 C CA . GLU A 1 465 ? -8.927 6.798 13.964 1.00 92.19 465 GLU A CA 1
ATOM 3704 C C . GLU A 1 465 ? -9.761 6.848 12.674 1.00 92.19 465 GLU A C 1
ATOM 3706 O O . GLU A 1 465 ? -10.977 7.032 12.774 1.00 92.19 465 GLU A O 1
ATOM 3711 N N . TRP A 1 466 ? -9.133 6.675 11.504 1.00 94.25 466 TRP A N 1
ATOM 3712 C CA . TRP A 1 466 ? -9.791 6.553 10.197 1.00 94.25 466 TRP A CA 1
ATOM 3713 C C . TRP A 1 466 ? -10.239 5.125 9.847 1.00 94.25 466 TRP A C 1
ATOM 3715 O O . TRP A 1 466 ? -10.999 4.953 8.897 1.00 94.25 466 TRP A O 1
ATOM 3725 N N . ALA A 1 467 ? -9.830 4.108 10.612 1.00 91.94 467 ALA A N 1
ATOM 3726 C CA . ALA A 1 467 ? -10.494 2.805 10.574 1.00 91.94 467 ALA A CA 1
ATOM 3727 C C . ALA A 1 467 ? -11.849 2.894 11.314 1.00 91.94 467 ALA A C 1
ATOM 3729 O O . ALA A 1 467 ? -11.994 3.746 12.196 1.00 91.94 467 ALA A O 1
ATOM 3730 N N . PRO A 1 468 ? -12.850 2.046 11.027 1.00 84.69 468 PRO A N 1
ATOM 3731 C CA . PRO A 1 468 ? -14.175 2.141 11.647 1.00 84.69 468 PRO A CA 1
ATOM 3732 C C . PRO A 1 468 ? -14.165 2.101 13.184 1.00 84.69 468 PRO A C 1
ATOM 3734 O O . PRO A 1 468 ? -13.250 1.573 13.810 1.00 84.69 468 PRO A O 1
ATOM 3737 N N . ALA A 1 469 ? -15.175 2.694 13.827 1.00 78.62 469 ALA A N 1
ATOM 3738 C CA . ALA A 1 469 ? -15.246 2.776 15.296 1.00 78.62 469 ALA A CA 1
ATOM 3739 C C . ALA A 1 469 ? -15.890 1.548 15.970 1.00 78.62 469 ALA A C 1
ATOM 3741 O O . ALA A 1 469 ? -15.703 1.350 17.168 1.00 78.62 469 ALA A O 1
ATOM 3742 N N . GLY A 1 470 ? -16.659 0.754 15.216 1.00 80.25 470 GLY A N 1
ATOM 3743 C CA . GLY A 1 470 ? -17.317 -0.473 15.687 1.00 80.25 470 GLY A CA 1
ATOM 3744 C C . GLY A 1 470 ? -16.614 -1.768 15.269 1.00 80.25 470 GLY A C 1
ATOM 3745 O O . GLY A 1 470 ? -17.096 -2.845 15.597 1.00 80.25 470 GLY A O 1
ATOM 3746 N N . GLU A 1 471 ? -15.492 -1.674 14.556 1.00 85.25 471 GLU A N 1
ATOM 3747 C CA . GLU A 1 471 ? -14.746 -2.815 14.012 1.00 85.25 471 GLU A CA 1
ATOM 3748 C C . GLU A 1 471 ? -13.366 -2.911 14.685 1.00 85.25 471 GLU A C 1
ATOM 3750 O O . GLU A 1 471 ? -12.933 -1.991 15.387 1.00 85.25 471 GLU A O 1
ATOM 3755 N N . THR A 1 472 ? -12.687 -4.050 14.537 1.00 91.88 472 THR A N 1
ATOM 3756 C CA . THR A 1 472 ? -11.387 -4.304 15.178 1.00 91.88 472 THR A CA 1
ATOM 3757 C C . THR A 1 472 ? -10.358 -4.737 14.147 1.00 91.88 472 THR A C 1
ATOM 3759 O O . THR A 1 472 ? -10.581 -5.718 13.447 1.00 91.88 472 THR A O 1
ATOM 3762 N N . HIS A 1 473 ? -9.232 -4.023 14.093 1.00 96.06 473 HIS A N 1
ATOM 3763 C CA . HIS A 1 473 ? -8.162 -4.237 13.122 1.00 96.06 473 HIS A CA 1
ATOM 3764 C C . HIS A 1 473 ? -6.790 -3.874 13.701 1.00 96.06 473 HIS A C 1
ATOM 3766 O O . HIS A 1 473 ? -6.643 -2.843 14.362 1.00 96.06 473 HIS A O 1
ATOM 3772 N N . ILE A 1 474 ? -5.760 -4.641 13.350 1.00 98.62 474 ILE A N 1
ATOM 3773 C CA . ILE A 1 474 ? -4.371 -4.179 13.317 1.00 98.62 474 ILE A CA 1
ATOM 3774 C C . ILE A 1 474 ? -4.263 -3.216 12.132 1.00 98.62 474 ILE A C 1
ATOM 3776 O O . ILE A 1 474 ? -4.354 -3.634 10.982 1.00 98.62 474 ILE A O 1
ATOM 3780 N N . THR A 1 475 ? -4.097 -1.919 12.392 1.00 98.00 475 THR A N 1
ATOM 3781 C CA . THR A 1 475 ? -3.898 -0.938 11.314 1.00 98.00 475 THR A CA 1
ATOM 3782 C C . THR A 1 475 ? -2.434 -0.836 10.889 1.00 98.00 475 THR A C 1
ATOM 3784 O O . THR A 1 475 ? -2.163 -0.345 9.800 1.00 98.00 475 THR A O 1
ATOM 3787 N N . GLY A 1 476 ? -1.492 -1.360 11.684 1.00 97.69 476 GLY A N 1
ATOM 3788 C CA . GLY A 1 476 ? -0.129 -1.648 11.235 1.00 97.69 476 GLY A CA 1
ATOM 3789 C C . GLY A 1 476 ? 0.756 -2.316 12.291 1.00 97.69 476 GLY A C 1
ATOM 3790 O O . GLY A 1 476 ? 0.410 -2.372 13.471 1.00 97.69 476 GLY A O 1
ATOM 3791 N N . SER A 1 477 ? 1.916 -2.807 11.855 1.00 98.12 477 SER A N 1
ATOM 3792 C CA . SER A 1 477 ? 2.955 -3.444 12.678 1.00 98.12 477 SER A CA 1
ATOM 3793 C C . SER A 1 477 ? 4.345 -3.062 12.150 1.00 98.12 477 SER A C 1
ATOM 3795 O O . SER A 1 477 ? 4.474 -2.669 10.990 1.00 98.12 477 SER A O 1
ATOM 3797 N N . SER A 1 478 ? 5.379 -3.174 12.987 1.00 97.19 478 SER A N 1
ATOM 3798 C CA . SER A 1 478 ? 6.790 -3.150 12.563 1.00 97.19 478 SER A CA 1
ATOM 3799 C C . SER A 1 478 ? 7.320 -4.517 12.098 1.00 97.19 478 SER A C 1
ATOM 3801 O O . SER A 1 478 ? 8.449 -4.607 11.622 1.00 97.19 478 SER A O 1
ATOM 3803 N N . SER A 1 479 ? 6.536 -5.586 12.251 1.00 98.25 479 SER A N 1
ATOM 3804 C CA . SER A 1 479 ? 6.855 -6.941 11.794 1.00 98.25 479 SER A CA 1
ATOM 3805 C C . SER A 1 479 ? 5.787 -7.447 10.818 1.00 98.25 479 SER A C 1
ATOM 3807 O O . SER A 1 479 ? 4.708 -6.870 10.680 1.00 98.25 479 SER A O 1
ATOM 3809 N N . ILE A 1 480 ? 6.077 -8.547 10.125 1.00 98.56 480 ILE A N 1
ATOM 3810 C CA . ILE A 1 480 ? 5.082 -9.232 9.301 1.00 98.56 480 ILE A CA 1
ATOM 3811 C C . ILE A 1 480 ? 4.121 -10.009 10.203 1.00 98.56 480 ILE A C 1
ATOM 3813 O O . ILE A 1 480 ? 4.538 -10.893 10.951 1.00 98.56 480 ILE A O 1
ATOM 3817 N N . VAL A 1 481 ? 2.827 -9.701 10.101 1.00 98.62 481 VAL A N 1
ATOM 3818 C CA . VAL A 1 481 ? 1.754 -10.471 10.741 1.00 98.62 481 VAL A CA 1
ATOM 3819 C C . VAL A 1 481 ? 1.540 -11.753 9.934 1.00 98.62 481 VAL A C 1
ATOM 3821 O O . VAL A 1 481 ? 0.997 -11.728 8.832 1.00 98.62 481 VAL A O 1
ATOM 3824 N N . LYS A 1 482 ? 2.010 -12.879 10.476 1.00 97.88 482 LYS A N 1
ATOM 3825 C CA . LYS A 1 482 ? 1.959 -14.210 9.851 1.00 97.88 482 LYS A CA 1
ATOM 3826 C C . LYS A 1 482 ? 0.575 -14.843 9.941 1.00 97.88 482 LYS A C 1
ATOM 3828 O O . LYS A 1 482 ? 0.161 -15.568 9.045 1.00 97.88 482 LYS A O 1
ATOM 3833 N N . SER A 1 483 ? -0.132 -14.571 11.032 1.00 96.50 483 SER A N 1
ATOM 3834 C CA . SER A 1 483 ? -1.531 -14.940 11.211 1.00 96.50 483 SER A CA 1
ATOM 3835 C C . SER A 1 483 ? -2.241 -13.918 12.089 1.00 96.50 483 SER A C 1
ATOM 3837 O O . SER A 1 483 ? -1.631 -13.338 12.987 1.00 96.50 483 SER A O 1
ATOM 3839 N N . VAL A 1 484 ? -3.530 -13.702 11.839 1.00 97.12 484 VAL A N 1
ATOM 3840 C CA . VAL A 1 484 ? -4.418 -12.923 12.710 1.00 97.12 484 VAL A CA 1
ATOM 3841 C C . VAL A 1 484 ? -5.826 -13.510 12.677 1.00 97.12 484 VAL A C 1
ATOM 3843 O O . VAL A 1 484 ? -6.294 -13.959 11.631 1.00 97.12 484 VAL A O 1
ATOM 3846 N N . SER A 1 485 ? -6.509 -13.508 13.821 1.00 88.50 485 SER A N 1
ATOM 3847 C CA . SER A 1 485 ? -7.940 -13.795 13.916 1.00 88.50 485 SER A CA 1
ATOM 3848 C C . SER A 1 485 ? -8.651 -12.771 14.803 1.00 88.50 485 SER A C 1
ATOM 3850 O O . SER A 1 485 ? -8.131 -12.345 15.837 1.00 88.50 485 SER A O 1
ATOM 3852 N N . TYR A 1 486 ? -9.848 -12.372 14.370 1.00 86.19 486 TYR A N 1
ATOM 3853 C CA . TYR A 1 486 ? -10.688 -11.359 15.005 1.00 86.19 486 TYR A CA 1
ATOM 3854 C C . TYR A 1 486 ? -11.953 -11.999 15.574 1.00 86.19 486 TYR A C 1
ATOM 3856 O O . TYR A 1 486 ? -12.589 -12.820 14.916 1.00 86.19 486 TYR A O 1
ATOM 3864 N N . SER A 1 487 ? -12.333 -11.630 16.799 1.00 82.25 487 SER A N 1
ATOM 3865 C CA . SER A 1 487 ? -13.520 -12.170 17.469 1.00 82.25 487 SER A CA 1
ATOM 3866 C C . SER A 1 487 ? -14.089 -11.201 18.511 1.00 82.25 487 SER A C 1
ATOM 3868 O O . SER A 1 487 ? -13.398 -10.300 18.985 1.00 82.25 487 SER A O 1
ATOM 3870 N N . ALA A 1 488 ? -15.322 -11.443 18.965 1.00 74.25 488 ALA A N 1
ATOM 3871 C CA . ALA A 1 488 ? -15.897 -10.735 20.115 1.00 74.25 488 ALA A CA 1
ATOM 3872 C C . ALA A 1 488 ? -15.125 -10.981 21.435 1.00 74.25 488 ALA A C 1
ATOM 3874 O O . ALA A 1 488 ? -15.231 -10.193 22.376 1.00 74.25 488 ALA A O 1
ATOM 3875 N N . ALA A 1 489 ? -14.320 -12.050 21.511 1.00 75.38 489 ALA A N 1
ATOM 3876 C CA . ALA A 1 489 ? -13.447 -12.339 22.650 1.00 75.38 489 ALA A CA 1
ATOM 3877 C C . ALA A 1 489 ? -12.112 -11.567 22.608 1.00 75.38 489 ALA A C 1
ATOM 3879 O O . ALA A 1 489 ? -11.419 -11.501 23.627 1.00 75.38 489 ALA A O 1
ATOM 3880 N N . GLY A 1 490 ? -11.754 -10.968 21.466 1.00 87.06 490 GLY A N 1
ATOM 3881 C CA . GLY A 1 490 ? -10.504 -10.239 21.270 1.00 87.06 490 GLY A CA 1
ATOM 3882 C C . GLY A 1 490 ? -9.796 -10.570 19.954 1.00 87.06 490 GLY A C 1
ATOM 3883 O O . GLY A 1 490 ? -10.433 -10.958 18.972 1.00 87.06 490 GLY A O 1
ATOM 3884 N N . VAL A 1 491 ? -8.471 -10.405 19.948 1.00 96.56 491 VAL A N 1
ATOM 3885 C CA . VAL A 1 491 ? -7.599 -10.627 18.782 1.00 96.56 491 VAL A CA 1
ATOM 3886 C C . VAL A 1 491 ? -6.459 -11.563 19.169 1.00 96.56 491 VAL A C 1
ATOM 3888 O O . VAL A 1 491 ? -5.778 -11.319 20.164 1.00 96.56 491 VAL A O 1
ATOM 3891 N N . ASP A 1 492 ? -6.210 -12.582 18.355 1.00 95.81 492 ASP A N 1
ATOM 3892 C CA . ASP A 1 492 ? -5.029 -13.444 18.447 1.00 95.81 492 ASP A CA 1
ATOM 3893 C C . ASP A 1 492 ? -4.216 -13.285 17.156 1.00 95.81 492 ASP A C 1
ATOM 3895 O O . ASP A 1 492 ? -4.777 -13.429 16.067 1.00 95.81 492 ASP A O 1
ATOM 3899 N N . TYR A 1 493 ? -2.919 -12.978 17.257 1.00 98.69 493 TYR A N 1
ATOM 3900 C CA . TYR A 1 493 ? -2.033 -12.806 16.101 1.00 98.69 493 TYR A CA 1
ATOM 3901 C C . TYR A 1 493 ? -0.604 -13.303 16.350 1.00 98.69 493 TYR A C 1
ATOM 3903 O O . TYR A 1 493 ? -0.171 -13.455 17.491 1.00 98.69 493 TYR A O 1
ATOM 3911 N N . VAL A 1 494 ? 0.135 -13.556 15.266 1.00 98.69 494 VAL A N 1
ATOM 3912 C CA . VAL A 1 494 ? 1.539 -13.994 15.301 1.00 98.69 494 VAL A CA 1
ATOM 3913 C C . VAL A 1 494 ? 2.406 -13.081 14.437 1.00 98.69 494 VAL A C 1
ATOM 3915 O O . VAL A 1 494 ? 2.116 -12.895 13.255 1.00 98.69 494 VAL A O 1
ATOM 3918 N N . THR A 1 495 ? 3.488 -12.542 15.000 1.00 98.75 495 THR A N 1
ATOM 3919 C CA . THR A 1 495 ? 4.512 -11.770 14.272 1.00 98.75 495 THR A CA 1
ATOM 3920 C C . THR A 1 495 ? 5.630 -12.662 13.713 1.00 98.75 495 THR A C 1
ATOM 3922 O O . THR A 1 495 ? 5.833 -13.795 14.154 1.00 98.75 495 THR A O 1
ATOM 3925 N N . ALA A 1 496 ? 6.386 -12.158 12.735 1.00 98.25 496 ALA A N 1
ATOM 3926 C CA . ALA A 1 496 ? 7.588 -12.823 12.229 1.00 98.25 496 ALA A CA 1
ATOM 3927 C C . ALA A 1 496 ? 8.820 -12.585 13.118 1.00 98.25 496 ALA A C 1
ATOM 3929 O O . ALA A 1 496 ? 9.684 -13.455 13.216 1.00 98.25 496 ALA A O 1
ATOM 3930 N N . ASP A 1 497 ? 8.887 -11.433 13.785 1.00 98.38 497 ASP A N 1
ATOM 3931 C CA . ASP A 1 497 ? 9.965 -11.053 14.695 1.00 98.38 497 ASP A CA 1
ATOM 3932 C C . ASP A 1 497 ? 9.502 -11.147 16.147 1.00 98.38 497 ASP A C 1
ATOM 3934 O O . ASP A 1 497 ? 8.390 -10.740 16.489 1.00 98.38 497 ASP A O 1
ATOM 3938 N N . ALA A 1 498 ? 10.393 -11.616 17.022 1.00 97.75 498 ALA A N 1
ATOM 3939 C CA . ALA A 1 498 ? 10.149 -11.662 18.463 1.00 97.75 498 ALA A CA 1
ATOM 3940 C C . ALA A 1 498 ? 10.087 -10.264 19.117 1.00 97.75 498 ALA A C 1
ATOM 3942 O O . ALA A 1 498 ? 9.599 -10.128 20.237 1.00 97.75 498 ALA A O 1
ATOM 3943 N N . ALA A 1 499 ? 10.596 -9.234 18.436 1.00 98.31 499 ALA A N 1
ATOM 3944 C CA . ALA A 1 499 ? 10.510 -7.843 18.854 1.00 98.31 499 ALA A CA 1
ATOM 3945 C C . ALA A 1 499 ? 9.697 -7.052 17.821 1.00 98.31 499 ALA A C 1
ATOM 3947 O O . ALA A 1 499 ? 10.087 -6.989 16.656 1.00 98.31 499 ALA A O 1
ATOM 3948 N N . SER A 1 500 ? 8.572 -6.470 18.238 1.00 98.06 500 SER A N 1
ATOM 3949 C CA . SER A 1 500 ? 7.669 -5.721 17.363 1.00 98.06 500 SER A CA 1
ATOM 3950 C C . SER A 1 500 ? 6.829 -4.687 18.124 1.00 98.06 500 SER A C 1
ATOM 3952 O O . SER A 1 500 ? 6.776 -4.652 19.359 1.00 98.06 500 SER A O 1
ATOM 3954 N N . THR A 1 501 ? 6.196 -3.790 17.372 1.00 98.31 501 THR A N 1
ATOM 3955 C CA . THR A 1 501 ? 5.221 -2.807 17.834 1.00 98.31 501 THR A CA 1
ATOM 3956 C C . THR A 1 501 ? 4.026 -2.779 16.885 1.00 98.31 501 THR A C 1
ATOM 3958 O O . THR A 1 501 ? 4.177 -2.496 15.697 1.00 98.31 501 THR A O 1
ATOM 3961 N N . GLU A 1 502 ? 2.828 -3.012 17.422 1.00 98.50 502 GLU A N 1
ATOM 3962 C CA . GLU A 1 502 ? 1.564 -2.980 16.682 1.00 98.50 502 GLU A CA 1
ATOM 3963 C C . GLU A 1 502 ? 0.720 -1.769 17.056 1.00 98.50 502 GLU A C 1
ATOM 3965 O O . GLU A 1 502 ? 0.713 -1.289 18.195 1.00 98.50 502 GLU A O 1
ATOM 3970 N N . VAL A 1 503 ? -0.063 -1.322 16.081 1.00 98.44 503 VAL A N 1
ATOM 3971 C CA . VAL A 1 503 ? -1.082 -0.291 16.215 1.00 98.44 503 VAL A CA 1
ATOM 3972 C C . VAL A 1 503 ? -2.414 -0.902 15.800 1.00 98.44 503 VAL A C 1
ATOM 3974 O O . VAL A 1 503 ? -2.535 -1.459 14.710 1.00 98.44 503 VAL A O 1
ATOM 3977 N N . LEU A 1 504 ? -3.413 -0.809 16.676 1.00 98.31 504 LEU A N 1
ATOM 3978 C CA . LEU A 1 504 ? -4.747 -1.347 16.444 1.00 98.31 504 LEU A CA 1
ATOM 3979 C C . LEU A 1 504 ? -5.824 -0.286 16.677 1.00 98.31 504 LEU A C 1
ATOM 3981 O O . LEU A 1 504 ? -5.721 0.551 17.577 1.00 98.31 504 LEU A O 1
ATOM 3985 N N . ARG A 1 505 ? -6.910 -0.401 15.919 1.00 95.69 505 ARG A N 1
ATOM 3986 C CA . ARG A 1 505 ? -8.226 0.152 16.247 1.00 95.69 505 ARG A CA 1
ATOM 3987 C C . ARG A 1 505 ? -9.050 -1.009 16.800 1.00 95.69 505 ARG A C 1
ATOM 3989 O O . ARG A 1 505 ? -9.151 -2.036 16.138 1.00 95.69 505 ARG A O 1
ATOM 3996 N N . VAL A 1 506 ? -9.594 -0.883 18.008 1.00 93.62 506 VAL A N 1
ATOM 3997 C CA . VAL A 1 506 ? -10.371 -1.945 18.668 1.00 93.62 506 VAL A CA 1
ATOM 3998 C C . VAL A 1 506 ? -11.766 -1.450 19.054 1.00 93.62 506 VAL A C 1
ATOM 4000 O O . VAL A 1 506 ? -11.925 -0.345 19.577 1.00 93.62 506 VAL A O 1
ATOM 4003 N N . ALA A 1 507 ? -12.777 -2.293 18.839 1.00 88.88 507 ALA A N 1
ATOM 4004 C CA . ALA A 1 507 ? -14.181 -2.012 19.166 1.00 88.88 507 ALA A CA 1
ATOM 4005 C C . ALA A 1 507 ? -14.524 -2.228 20.657 1.00 88.88 507 ALA A C 1
ATOM 4007 O O . ALA A 1 507 ? -15.643 -1.965 21.100 1.00 88.88 507 ALA A O 1
ATOM 4008 N N . PHE A 1 508 ? -13.570 -2.729 21.447 1.00 83.31 508 PHE A N 1
ATOM 4009 C CA . PHE A 1 508 ? -13.746 -3.132 22.841 1.00 83.31 508 PHE A CA 1
ATOM 4010 C C . PHE A 1 508 ? -12.731 -2.456 23.774 1.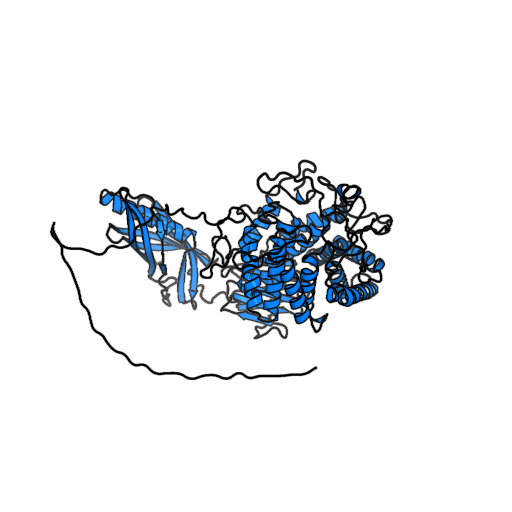00 83.31 508 PHE A C 1
ATOM 4012 O O . PHE A 1 508 ? -11.696 -1.949 23.350 1.00 83.31 508 PHE A O 1
ATOM 4019 N N . VAL A 1 509 ? -12.991 -2.493 25.083 1.00 87.06 509 VAL A N 1
ATOM 4020 C CA . VAL A 1 509 ? -11.965 -2.189 26.094 1.00 87.06 509 VAL A CA 1
ATOM 4021 C C . VAL A 1 509 ? -11.147 -3.466 26.327 1.00 87.06 509 VAL A C 1
ATOM 4023 O O . VAL A 1 509 ? -11.757 -4.481 26.649 1.00 87.06 509 VAL A O 1
ATOM 4026 N N . PRO A 1 510 ? -9.814 -3.489 26.154 1.00 92.44 510 PRO A N 1
ATOM 4027 C CA . PRO A 1 510 ? -9.005 -4.676 26.441 1.00 92.44 510 PRO A CA 1
ATOM 4028 C C . PRO A 1 510 ? -8.945 -4.957 27.953 1.00 92.44 510 PRO A C 1
ATOM 4030 O O . PRO A 1 510 ? -8.810 -4.033 28.755 1.00 92.44 510 PRO A O 1
ATOM 4033 N N . SER A 1 511 ? -9.023 -6.232 28.351 1.00 89.06 511 SER A N 1
ATOM 4034 C CA . SER A 1 511 ? -8.834 -6.666 29.750 1.00 89.06 511 SER A CA 1
ATOM 4035 C C . SER A 1 511 ? -7.402 -7.092 30.066 1.00 89.06 511 SER A C 1
ATOM 4037 O O . SER A 1 511 ? -6.973 -6.992 31.214 1.00 89.06 511 SER A O 1
ATOM 4039 N N . GLY A 1 512 ? -6.655 -7.542 29.060 1.00 93.81 512 GLY A N 1
ATOM 4040 C CA . GLY A 1 512 ? -5.260 -7.933 29.206 1.00 93.81 512 GLY A CA 1
ATOM 4041 C C . GLY A 1 512 ? -4.661 -8.415 27.892 1.00 93.81 512 GLY A C 1
ATOM 4042 O O . GLY A 1 512 ? -5.358 -8.988 27.051 1.00 93.81 512 GLY A O 1
ATOM 4043 N N . VAL A 1 513 ? -3.359 -8.197 27.741 1.00 98.38 513 VAL A N 1
ATOM 4044 C CA . VAL A 1 513 ? -2.551 -8.714 26.633 1.00 98.38 513 VAL A CA 1
ATOM 4045 C C . VAL A 1 513 ? -1.598 -9.769 27.183 1.00 98.38 513 VAL A C 1
ATOM 4047 O O . VAL A 1 513 ? -1.112 -9.627 28.306 1.00 98.38 513 VAL A O 1
ATOM 4050 N N . SER A 1 514 ? -1.301 -10.800 26.404 1.00 98.19 514 SER A N 1
ATOM 4051 C CA . SER A 1 514 ? -0.171 -11.695 26.644 1.00 98.19 514 SER A CA 1
ATOM 4052 C C . SER A 1 514 ? 0.626 -11.939 25.365 1.00 98.19 514 SER A C 1
ATOM 4054 O O . SER A 1 514 ? 0.096 -11.795 24.266 1.00 98.19 514 SER A O 1
ATOM 4056 N N . VAL A 1 515 ? 1.904 -12.288 25.519 1.00 98.69 515 VAL A N 1
ATOM 4057 C CA . VAL A 1 515 ? 2.810 -12.678 24.429 1.00 98.69 515 VAL A CA 1
ATOM 4058 C C . VAL A 1 515 ? 3.456 -14.002 24.815 1.00 98.69 515 VAL A C 1
ATOM 4060 O O . VAL A 1 515 ? 3.957 -14.133 25.931 1.00 98.69 515 VAL A O 1
ATOM 4063 N N . ASP A 1 516 ? 3.355 -15.009 23.949 1.00 98.00 516 ASP A N 1
ATOM 4064 C CA . ASP A 1 516 ? 3.719 -16.409 24.230 1.00 98.00 516 ASP A CA 1
ATOM 4065 C C . ASP A 1 516 ? 3.116 -16.911 25.565 1.00 98.00 516 ASP A C 1
ATOM 4067 O O . ASP A 1 516 ? 3.748 -17.589 26.379 1.00 98.00 516 ASP A O 1
ATOM 4071 N N . GLY A 1 517 ? 1.871 -16.499 25.834 1.00 96.44 517 GLY A N 1
ATOM 4072 C CA . GLY A 1 517 ? 1.137 -16.787 27.071 1.00 96.44 517 GLY A CA 1
ATOM 4073 C C . GLY A 1 517 ? 1.534 -15.945 28.294 1.00 96.44 517 GLY A C 1
ATOM 4074 O O . GLY A 1 517 ? 0.783 -15.924 29.268 1.00 96.44 517 GLY A O 1
ATOM 4075 N N . GLN A 1 518 ? 2.646 -15.202 28.259 1.00 97.75 518 GLN A N 1
ATOM 4076 C CA . GLN A 1 518 ? 3.103 -14.369 29.377 1.00 97.75 518 GLN A CA 1
ATOM 4077 C C . GLN A 1 518 ? 2.366 -13.017 29.414 1.00 97.75 518 GLN A C 1
ATOM 4079 O O . GLN A 1 518 ? 2.319 -12.337 28.387 1.00 97.75 518 GLN A O 1
ATOM 4084 N N . PRO A 1 519 ? 1.797 -12.581 30.558 1.00 97.88 519 PRO A N 1
ATOM 4085 C CA . PRO A 1 519 ? 1.077 -11.309 30.647 1.00 97.88 519 PRO A CA 1
ATOM 4086 C C . PRO A 1 519 ? 1.946 -10.086 30.322 1.00 97.88 519 PRO A C 1
ATOM 4088 O O . PRO A 1 519 ? 3.007 -9.880 30.912 1.00 97.88 519 PRO A O 1
ATOM 4091 N N . LEU A 1 520 ? 1.447 -9.228 29.434 1.00 97.94 520 LEU A N 1
ATOM 4092 C CA . LEU A 1 520 ? 2.071 -7.973 29.035 1.00 97.94 520 LEU A CA 1
ATOM 4093 C C . LEU A 1 520 ? 1.368 -6.799 29.740 1.00 97.94 520 LEU A C 1
ATOM 4095 O O . LEU A 1 520 ? 0.145 -6.652 29.679 1.00 97.94 520 LEU A O 1
ATOM 4099 N N . GLY A 1 521 ? 2.135 -5.961 30.441 1.00 97.25 521 GLY A N 1
ATOM 4100 C CA . GLY A 1 521 ? 1.594 -4.901 31.301 1.00 97.25 521 GLY A CA 1
ATOM 4101 C C . GLY A 1 521 ? 1.062 -3.678 30.544 1.00 97.25 521 GLY A C 1
ATOM 4102 O O . GLY A 1 521 ? 1.671 -3.222 29.575 1.00 97.25 521 GLY A O 1
ATOM 4103 N N . GLN A 1 522 ? -0.041 -3.097 31.027 1.00 97.56 522 GLN A N 1
ATOM 4104 C CA . GLN A 1 522 ? -0.527 -1.803 30.539 1.00 97.56 522 GLN A CA 1
ATOM 4105 C C . GLN A 1 522 ? 0.384 -0.661 31.024 1.00 97.56 522 GLN A C 1
ATOM 4107 O O . GLN A 1 522 ? 0.860 -0.666 32.161 1.00 97.56 522 GLN A O 1
ATOM 4112 N N . ARG A 1 523 ? 0.614 0.335 30.167 1.00 97.19 523 ARG A N 1
ATOM 4113 C CA . ARG A 1 523 ? 1.522 1.471 30.378 1.00 97.19 523 ARG A CA 1
ATOM 4114 C C . ARG A 1 523 ? 0.874 2.799 29.981 1.00 97.19 523 ARG A C 1
ATOM 4116 O O . ARG A 1 523 ? -0.219 2.839 29.419 1.00 97.19 523 ARG A O 1
ATOM 4123 N N . LYS A 1 524 ? 1.587 3.896 30.257 1.00 94.50 524 LYS A N 1
ATOM 4124 C CA . LYS A 1 524 ? 1.296 5.242 29.727 1.00 94.50 524 LYS A CA 1
ATOM 4125 C C . LYS A 1 524 ? 1.894 5.470 28.329 1.00 94.50 524 LYS A C 1
ATOM 4127 O O . LYS A 1 524 ? 1.390 6.298 27.582 1.00 94.50 524 LYS A O 1
ATOM 4132 N N . ASP A 1 525 ? 2.953 4.733 28.006 1.00 94.50 525 ASP A N 1
ATOM 4133 C CA . ASP A 1 525 ? 3.826 4.874 26.838 1.00 94.50 525 ASP A CA 1
ATOM 4134 C C . ASP A 1 525 ? 4.411 3.506 26.433 1.00 94.50 525 ASP A C 1
ATOM 4136 O O . ASP A 1 525 ? 4.305 2.533 27.184 1.00 94.50 525 ASP A O 1
ATOM 4140 N N . LEU A 1 526 ? 5.078 3.447 25.275 1.00 95.94 526 LEU A N 1
ATOM 4141 C CA . LEU A 1 526 ? 5.812 2.268 24.787 1.00 95.94 526 LEU A CA 1
ATOM 4142 C C . LEU A 1 526 ? 7.344 2.439 24.859 1.00 95.94 526 LEU A C 1
ATOM 4144 O O . LEU A 1 526 ? 8.080 1.872 24.048 1.00 95.94 526 LEU A O 1
ATOM 4148 N N . ALA A 1 527 ? 7.856 3.198 25.839 1.00 95.62 527 ALA A N 1
ATOM 4149 C CA . ALA A 1 527 ? 9.304 3.364 26.030 1.00 95.62 527 ALA A CA 1
ATOM 4150 C C . ALA A 1 527 ? 10.024 2.031 26.345 1.00 95.62 527 ALA A C 1
ATOM 4152 O O . ALA A 1 527 ? 11.218 1.884 26.096 1.00 95.62 527 ALA A O 1
ATOM 4153 N N . GLY A 1 528 ? 9.278 1.033 26.827 1.00 95.81 528 GLY A N 1
ATOM 4154 C CA . GLY A 1 528 ? 9.669 -0.376 26.892 1.00 95.81 528 GLY A CA 1
ATOM 4155 C C . GLY A 1 528 ? 8.446 -1.285 26.700 1.00 95.81 528 GLY A C 1
ATOM 4156 O O . GLY A 1 528 ? 7.336 -0.760 26.564 1.00 95.81 528 GLY A O 1
ATOM 4157 N N . PRO A 1 529 ? 8.620 -2.620 26.738 1.00 97.75 529 PRO A N 1
ATOM 4158 C CA . PRO A 1 529 ? 7.543 -3.592 26.557 1.00 97.75 529 PRO A CA 1
ATOM 4159 C C . PRO A 1 529 ? 6.307 -3.313 27.410 1.00 97.75 529 PRO A C 1
ATOM 4161 O O . PRO A 1 529 ? 6.421 -2.982 28.597 1.00 97.75 529 PRO A O 1
ATOM 4164 N N . GLY A 1 530 ? 5.137 -3.452 26.790 1.00 98.31 530 GLY A N 1
ATOM 4165 C CA . GLY A 1 530 ? 3.828 -3.178 27.370 1.00 98.31 530 GLY A CA 1
ATOM 4166 C C . GLY A 1 530 ? 2.795 -2.794 26.311 1.00 98.31 530 GLY A C 1
ATOM 4167 O O . GLY A 1 530 ? 3.039 -2.917 25.113 1.00 98.31 530 GLY A O 1
ATOM 4168 N N . TRP A 1 531 ? 1.642 -2.290 26.743 1.00 98.62 531 TRP A N 1
ATOM 4169 C CA . TRP A 1 531 ? 0.610 -1.780 25.835 1.00 98.62 531 TRP A CA 1
ATOM 4170 C C . TRP A 1 531 ? -0.092 -0.528 26.364 1.00 98.62 531 TRP A C 1
ATOM 4172 O O . TRP A 1 531 ? -0.150 -0.275 27.565 1.00 98.62 531 TRP A O 1
ATOM 4182 N N . THR A 1 532 ? -0.649 0.263 25.454 1.00 98.44 532 THR A N 1
ATOM 4183 C CA . THR A 1 532 ? -1.412 1.490 25.727 1.00 98.44 532 THR A CA 1
ATOM 4184 C C . THR A 1 532 ? -2.791 1.392 25.075 1.00 98.44 532 THR A C 1
ATOM 4186 O O . THR A 1 532 ? -2.947 0.706 24.066 1.00 98.44 532 THR A O 1
ATOM 4189 N N . PHE A 1 533 ? -3.800 2.061 25.639 1.00 97.25 533 PHE A N 1
ATOM 4190 C CA . PHE A 1 533 ? -5.160 2.085 25.091 1.00 97.25 533 PHE A CA 1
ATOM 4191 C C . PHE A 1 533 ? -5.848 3.427 25.361 1.00 97.25 533 PHE A C 1
ATOM 4193 O O . PHE A 1 533 ? -5.853 3.914 26.492 1.00 97.25 533 PHE A O 1
ATOM 4200 N N . SER A 1 534 ? -6.462 3.995 24.324 1.00 92.75 534 SER A N 1
ATOM 4201 C CA . SER A 1 534 ? -7.268 5.215 24.373 1.00 92.75 534 SER A CA 1
ATOM 4202 C C . SER A 1 534 ? -8.749 4.870 24.224 1.00 92.75 534 SER A C 1
ATOM 4204 O O . SER A 1 534 ? -9.238 4.667 23.115 1.00 92.75 534 SER A O 1
ATOM 4206 N N . GLN A 1 535 ? -9.506 4.873 25.326 1.00 86.25 535 GLN A N 1
ATOM 4207 C CA . GLN A 1 535 ? -10.958 4.641 25.269 1.00 86.25 535 GLN A CA 1
ATOM 4208 C C . GLN A 1 535 ? -11.701 5.716 24.449 1.00 86.25 535 GLN A C 1
ATOM 4210 O O . GLN A 1 535 ? -12.766 5.445 23.905 1.00 86.25 535 GLN A O 1
ATOM 4215 N N . ALA A 1 536 ? -11.148 6.929 24.340 1.00 84.19 536 ALA A N 1
ATOM 4216 C CA . ALA A 1 536 ? -11.749 8.019 23.570 1.00 84.19 536 ALA A CA 1
ATOM 4217 C C . ALA A 1 536 ? -11.636 7.828 22.047 1.00 84.19 536 ALA A C 1
ATOM 4219 O O . ALA A 1 536 ? -12.417 8.421 21.307 1.00 84.19 536 ALA A O 1
ATOM 4220 N N . THR A 1 537 ? -10.674 7.023 21.581 1.00 87.94 537 THR A N 1
ATOM 4221 C CA . THR A 1 537 ? -10.423 6.798 20.148 1.00 87.94 537 THR A CA 1
ATOM 4222 C C . THR A 1 537 ? -10.393 5.322 19.748 1.00 87.94 537 THR A C 1
ATOM 4224 O O . THR A 1 537 ? -10.168 5.023 18.581 1.00 87.94 537 THR A O 1
ATOM 4227 N N . GLY A 1 538 ? -10.591 4.380 20.673 1.00 89.88 538 GLY A N 1
ATOM 4228 C CA . GLY A 1 538 ? -10.448 2.943 20.408 1.00 89.88 538 GLY A CA 1
ATOM 4229 C C . GLY A 1 538 ? -9.037 2.532 19.966 1.00 89.88 538 GLY A C 1
ATOM 4230 O O . GLY A 1 538 ? -8.846 1.403 19.529 1.00 89.88 538 GLY A O 1
ATOM 4231 N N . VAL A 1 539 ? -8.044 3.428 20.035 1.00 96.75 539 VAL A N 1
ATOM 4232 C CA . VAL A 1 539 ? -6.687 3.143 19.558 1.00 96.75 539 VAL A CA 1
ATOM 4233 C C . VAL A 1 539 ? -5.897 2.451 20.653 1.00 96.75 539 VAL A C 1
ATOM 4235 O O . VAL A 1 539 ? -5.758 2.962 21.768 1.00 96.75 539 VAL A O 1
ATOM 4238 N N . MET A 1 540 ? -5.353 1.295 20.307 1.00 97.88 540 MET A N 1
ATOM 4239 C CA . MET A 1 540 ? -4.469 0.488 21.126 1.00 97.88 540 MET A CA 1
ATOM 4240 C C . MET A 1 540 ? -3.094 0.434 20.458 1.00 97.88 540 MET A C 1
ATOM 4242 O O . MET A 1 540 ? -2.995 0.407 19.233 1.00 97.88 540 MET A O 1
ATOM 4246 N N . ARG A 1 541 ? -2.021 0.431 21.249 1.00 98.62 541 ARG A N 1
ATOM 4247 C CA . ARG A 1 541 ? -0.670 0.156 20.741 1.00 98.62 541 ARG A CA 1
ATOM 4248 C C . ARG A 1 541 ? 0.042 -0.816 21.661 1.00 98.62 541 ARG A C 1
ATOM 4250 O O . ARG A 1 541 ? -0.022 -0.645 22.879 1.00 98.62 541 ARG A O 1
ATOM 4257 N N . ILE A 1 542 ? 0.712 -1.803 21.087 1.00 98.75 542 ILE A N 1
ATOM 4258 C CA . ILE A 1 542 ? 1.417 -2.881 21.787 1.00 98.75 542 ILE A CA 1
ATOM 4259 C C . ILE A 1 542 ? 2.892 -2.789 21.414 1.00 98.75 542 ILE A C 1
ATOM 4261 O O . ILE A 1 542 ? 3.201 -2.490 20.269 1.00 98.75 542 ILE A O 1
ATOM 4265 N N . ARG A 1 543 ? 3.792 -3.052 22.362 1.00 98.56 543 ARG A N 1
ATOM 4266 C CA . ARG A 1 543 ? 5.205 -3.336 22.096 1.00 98.56 543 ARG A CA 1
ATOM 4267 C C . ARG A 1 543 ? 5.635 -4.567 22.877 1.00 98.56 543 ARG A C 1
ATOM 4269 O O . ARG A 1 543 ? 5.459 -4.621 24.098 1.00 98.56 543 ARG A O 1
ATOM 4276 N N . HIS A 1 544 ? 6.282 -5.496 22.190 1.00 98.44 544 HIS A N 1
ATOM 4277 C CA . HIS A 1 544 ? 6.987 -6.619 22.792 1.00 98.44 544 HIS A CA 1
ATOM 4278 C C . HIS A 1 544 ? 8.420 -6.669 22.263 1.00 98.44 544 HIS A C 1
ATOM 4280 O O . HIS A 1 544 ? 8.659 -6.397 21.095 1.00 98.44 544 HIS A O 1
ATOM 4286 N N . ASP A 1 545 ? 9.374 -7.010 23.133 1.00 98.12 545 ASP A N 1
ATOM 4287 C CA . ASP A 1 545 ? 10.792 -7.167 22.762 1.00 98.12 545 ASP A CA 1
ATOM 4288 C C . ASP A 1 545 ? 11.203 -8.660 22.725 1.00 98.12 545 ASP A C 1
ATOM 4290 O O . ASP A 1 545 ? 12.357 -8.983 22.444 1.00 98.12 545 ASP A O 1
ATOM 4294 N N . LYS A 1 546 ? 10.273 -9.570 23.068 1.00 96.88 546 LYS A N 1
ATOM 4295 C CA . LYS A 1 546 ? 10.405 -11.037 23.021 1.00 96.88 546 LYS A CA 1
ATOM 4296 C C . LYS A 1 546 ? 9.044 -11.693 22.754 1.00 96.88 546 LYS A C 1
ATOM 4298 O O . LYS A 1 546 ? 8.026 -11.175 23.210 1.00 96.88 546 LYS A O 1
ATOM 4303 N N . GLY A 1 547 ? 9.077 -12.872 22.129 1.00 98.06 547 GLY A N 1
ATOM 4304 C CA . GLY A 1 547 ? 7.912 -13.697 21.789 1.00 98.06 547 GLY A CA 1
ATOM 4305 C C . GLY A 1 547 ? 7.141 -13.206 20.563 1.00 98.06 547 GLY A C 1
ATOM 4306 O O . GLY A 1 547 ? 7.328 -12.069 20.141 1.00 98.06 547 GLY A O 1
ATOM 4307 N N . THR A 1 548 ? 6.319 -14.066 19.959 1.00 98.44 548 THR A N 1
ATOM 4308 C CA . THR A 1 548 ? 5.643 -13.770 18.676 1.00 98.44 548 THR A CA 1
ATOM 4309 C C . THR A 1 548 ? 4.134 -13.971 18.701 1.00 98.44 548 THR A C 1
ATOM 4311 O O . THR A 1 548 ? 3.437 -13.339 17.912 1.00 98.44 548 THR A O 1
ATOM 4314 N N . SER A 1 549 ? 3.606 -14.822 19.584 1.00 98.69 549 SER A N 1
ATOM 4315 C CA . SER A 1 549 ? 2.177 -15.129 19.672 1.00 98.69 549 SER A CA 1
ATOM 4316 C C . SER A 1 549 ? 1.485 -14.161 20.628 1.00 98.69 549 SER A C 1
ATOM 4318 O O . SER A 1 549 ? 1.459 -14.393 21.840 1.00 98.69 549 SER A O 1
ATOM 4320 N N . VAL A 1 550 ? 0.902 -13.087 20.098 1.00 98.81 550 VAL A N 1
ATOM 4321 C CA . VAL A 1 550 ? 0.207 -12.060 20.882 1.00 98.81 550 VAL A CA 1
ATOM 4322 C C . VAL A 1 550 ? -1.288 -12.368 20.983 1.00 98.81 550 VAL A C 1
ATOM 4324 O O . VAL A 1 550 ? -1.971 -12.563 19.979 1.00 98.81 550 VAL A O 1
ATOM 4327 N N . LYS A 1 551 ? -1.821 -12.342 22.207 1.00 98.50 551 LYS A N 1
ATOM 4328 C CA . LYS A 1 551 ? -3.258 -12.426 22.487 1.00 98.50 551 LYS A CA 1
ATOM 4329 C C . LYS A 1 551 ? -3.739 -11.170 23.196 1.00 98.50 551 LYS A C 1
ATOM 4331 O O . LYS A 1 551 ? -3.318 -10.878 24.314 1.00 98.50 551 LYS A O 1
ATOM 4336 N N . ILE A 1 552 ? -4.676 -10.461 22.579 1.00 98.00 552 ILE A N 1
ATOM 4337 C CA . ILE A 1 552 ? -5.448 -9.376 23.180 1.00 98.00 552 ILE A CA 1
ATOM 4338 C C . ILE A 1 552 ? -6.785 -9.955 23.622 1.00 98.00 552 ILE A C 1
ATOM 4340 O O . ILE A 1 552 ? -7.609 -10.315 22.786 1.00 98.00 552 ILE A O 1
ATOM 4344 N N . ASN A 1 553 ? -7.044 -9.988 24.924 1.00 90.38 553 ASN A N 1
ATOM 4345 C CA . ASN A 1 553 ? -8.358 -10.353 25.440 1.00 90.38 553 ASN A CA 1
ATOM 4346 C C . ASN A 1 553 ? -9.221 -9.091 25.507 1.00 90.38 553 ASN A C 1
ATOM 4348 O O . ASN A 1 553 ? -8.861 -8.115 26.180 1.00 90.38 553 ASN A O 1
ATOM 4352 N N . ALA A 1 554 ? -10.385 -9.111 24.861 1.00 83.81 554 ALA A N 1
ATOM 4353 C CA . ALA A 1 554 ? -11.421 -8.127 25.132 1.00 83.81 554 ALA A CA 1
ATOM 4354 C C . ALA A 1 554 ? -11.817 -8.206 26.614 1.00 83.81 554 ALA A C 1
ATOM 4356 O O . ALA A 1 554 ? -11.704 -9.251 27.264 1.00 83.81 554 ALA A O 1
ATOM 4357 N N . SER A 1 555 ? -12.290 -7.109 27.199 1.00 65.62 555 SER A N 1
ATOM 4358 C CA . SER A 1 555 ? -12.972 -7.198 28.481 1.00 65.62 555 SER A CA 1
ATOM 4359 C C . SER A 1 555 ? -14.317 -7.864 28.250 1.00 65.62 555 SER A C 1
ATOM 4361 O O . SER A 1 555 ? -15.287 -7.210 27.859 1.00 65.62 555 SER A O 1
ATOM 4363 N N . THR A 1 556 ? -14.387 -9.156 28.566 1.00 49.00 556 THR A N 1
ATOM 4364 C CA . THR A 1 556 ? -15.633 -9.754 29.025 1.00 49.00 556 THR A CA 1
ATOM 4365 C C . THR A 1 556 ? -16.091 -8.926 30.222 1.00 49.00 556 THR A C 1
ATOM 4367 O O . THR A 1 556 ? -15.592 -9.045 31.342 1.00 49.00 556 THR A O 1
ATOM 4370 N N . GLY A 1 557 ? -17.007 -7.989 29.970 1.00 40.09 557 GLY A N 1
ATOM 4371 C CA . GLY A 1 557 ? -17.615 -7.219 31.041 1.00 40.09 557 GLY A CA 1
ATOM 4372 C C . GLY A 1 557 ? -18.203 -8.203 32.048 1.00 40.09 557 GLY A C 1
ATOM 4373 O O . GLY A 1 557 ? -18.860 -9.167 31.651 1.00 40.09 557 GLY A O 1
ATOM 4374 N N . SER A 1 558 ? -17.979 -7.970 33.344 1.00 36.78 558 SER A N 1
ATOM 4375 C CA . SER A 1 558 ? -18.493 -8.784 34.459 1.00 36.78 558 SER A CA 1
ATOM 4376 C C . SER A 1 558 ? -20.008 -8.587 34.640 1.00 36.78 558 SER A C 1
ATOM 4378 O O . SER A 1 558 ? -20.513 -8.129 35.664 1.00 36.78 558 SER A O 1
ATOM 4380 N N . GLY A 1 559 ? -20.726 -8.866 33.557 1.00 39.44 559 GLY A N 1
ATOM 4381 C CA . GLY A 1 559 ? -22.047 -8.364 33.223 1.00 39.44 559 GLY A CA 1
ATOM 4382 C C . GLY A 1 559 ? -22.699 -9.159 32.094 1.00 39.44 559 GLY A C 1
ATOM 4383 O O . GLY A 1 559 ? -23.606 -8.640 31.444 1.00 39.44 559 GLY A O 1
ATOM 4384 N N . ASN A 1 560 ? -22.310 -10.429 31.906 1.00 43.66 560 ASN A N 1
ATOM 4385 C CA . ASN A 1 560 ? -23.213 -11.419 31.322 1.00 43.66 560 ASN A CA 1
ATOM 4386 C C . ASN A 1 560 ? -24.374 -11.650 32.311 1.00 43.66 560 ASN A C 1
ATOM 4388 O O . ASN A 1 560 ? -24.454 -12.656 33.009 1.00 43.66 560 ASN A O 1
ATOM 4392 N N . ASN A 1 561 ? -25.273 -10.665 32.396 1.00 52.88 561 ASN A N 1
ATOM 4393 C CA . ASN A 1 561 ? -26.450 -10.656 33.266 1.00 52.88 561 ASN A CA 1
ATOM 4394 C C . ASN A 1 561 ? -27.536 -11.641 32.771 1.00 52.88 561 ASN A C 1
ATOM 4396 O O . ASN A 1 561 ? -28.710 -11.467 33.093 1.00 52.88 561 ASN A O 1
ATOM 4400 N N . GLY A 1 562 ? -27.173 -12.624 31.935 1.00 60.25 562 GLY A N 1
ATOM 4401 C CA . GLY A 1 562 ? -28.092 -13.483 31.191 1.00 60.25 562 GLY A CA 1
ATOM 4402 C C . GLY A 1 562 ? -28.964 -12.706 30.203 1.00 60.25 562 GLY A C 1
ATOM 4403 O O . GLY A 1 562 ? -30.150 -12.993 30.106 1.00 60.25 562 GLY A O 1
ATOM 4404 N N . LEU A 1 563 ? -28.410 -11.672 29.558 1.00 75.12 563 LEU A N 1
ATOM 4405 C CA . LEU A 1 563 ? -29.145 -10.762 28.664 1.00 75.12 563 LEU A CA 1
ATOM 4406 C C . LEU A 1 563 ? -29.227 -11.304 27.221 1.00 75.12 563 LEU A C 1
ATOM 4408 O O . LEU A 1 563 ? -30.192 -11.018 26.521 1.00 75.12 563 LEU A O 1
ATOM 4412 N N . LEU A 1 564 ? -28.249 -12.121 26.818 1.00 77.56 564 LEU A N 1
ATOM 4413 C CA . LEU A 1 564 ? -28.202 -12.823 25.532 1.00 77.56 564 LEU A CA 1
ATOM 4414 C C . LEU A 1 564 ? -29.404 -13.761 25.330 1.00 77.56 564 LEU A C 1
ATOM 4416 O O . LEU A 1 564 ? -29.947 -14.302 26.296 1.00 77.56 564 LEU A O 1
ATOM 4420 N N . GLY A 1 565 ? -29.766 -13.992 24.068 1.00 81.94 565 GLY A N 1
ATOM 4421 C CA . GLY A 1 565 ? -30.905 -14.815 23.657 1.00 81.94 565 GLY A CA 1
ATOM 4422 C C . GLY A 1 565 ? -32.172 -14.009 23.354 1.00 81.94 565 GLY A C 1
ATOM 4423 O O . GLY A 1 565 ? -32.148 -12.778 23.273 1.00 81.94 565 GLY A O 1
ATOM 4424 N N . SER A 1 566 ? -33.284 -14.723 23.163 1.00 86.50 566 SER A N 1
ATOM 4425 C CA . SER A 1 566 ? -34.572 -14.146 22.759 1.00 86.50 566 SER A CA 1
ATOM 4426 C C . SER A 1 566 ? -35.449 -13.750 23.940 1.00 86.50 566 SER A C 1
ATOM 4428 O O . SER A 1 566 ? -35.619 -14.504 24.898 1.00 86.50 566 SER A O 1
ATOM 4430 N N . TRP A 1 567 ? -36.075 -12.582 23.813 1.00 89.62 567 TRP A N 1
ATOM 4431 C CA . TRP A 1 567 ? -37.006 -12.021 24.780 1.00 89.62 567 TRP A CA 1
ATOM 4432 C C . TRP A 1 567 ? -38.363 -11.765 24.148 1.00 89.62 567 TRP A C 1
ATOM 4434 O O . TRP A 1 567 ? -38.477 -10.975 23.211 1.00 89.62 567 TRP A O 1
ATOM 4444 N N . ASN A 1 568 ? -39.406 -12.352 24.729 1.00 91.12 568 ASN A N 1
ATOM 4445 C CA . ASN A 1 568 ? -40.773 -11.939 24.443 1.00 91.12 568 ASN A CA 1
ATOM 4446 C C . ASN A 1 568 ? -40.986 -10.514 24.970 1.00 91.12 568 ASN A C 1
ATOM 4448 O O . ASN A 1 568 ? -40.641 -10.178 26.109 1.00 91.12 568 ASN A O 1
ATOM 4452 N N . ALA A 1 569 ? -41.558 -9.665 24.134 1.00 92.06 569 ALA A N 1
ATOM 4453 C CA . ALA A 1 569 ? -41.806 -8.264 24.395 1.00 92.06 569 ALA A CA 1
ATOM 4454 C C . ALA A 1 569 ? -43.188 -7.866 23.863 1.00 92.06 569 ALA A C 1
ATOM 4456 O O . ALA A 1 569 ? -43.836 -8.598 23.122 1.00 92.06 569 ALA A O 1
ATOM 4457 N N . TYR A 1 570 ? -43.648 -6.694 24.286 1.00 92.69 570 TYR A N 1
ATOM 4458 C CA . TYR A 1 570 ? -44.887 -6.090 23.821 1.00 92.69 570 TYR A CA 1
ATOM 4459 C C . TYR A 1 570 ? -44.614 -4.644 23.412 1.00 92.69 570 TYR A C 1
ATOM 4461 O O . TYR A 1 570 ? -44.209 -3.813 24.240 1.00 92.69 570 TYR A O 1
ATOM 4469 N N . SER A 1 571 ? -44.805 -4.352 22.130 1.00 92.56 571 SER A N 1
ATOM 4470 C CA . SER A 1 571 ? -44.457 -3.080 21.500 1.00 92.56 571 SER A CA 1
ATOM 4471 C C . SER A 1 571 ? -45.681 -2.184 21.351 1.00 92.56 571 SER A C 1
ATOM 4473 O O . SER A 1 571 ? -46.554 -2.415 20.518 1.00 92.56 571 SER A O 1
ATOM 4475 N N . GLN A 1 572 ? -45.731 -1.111 22.146 1.00 94.50 572 GLN A N 1
ATOM 4476 C CA . GLN A 1 572 ? -46.773 -0.086 22.061 1.00 94.50 572 GLN A CA 1
ATOM 4477 C C . GLN A 1 572 ? -46.248 1.143 21.314 1.00 94.50 572 GLN A C 1
ATOM 4479 O O . GLN A 1 572 ? -45.539 1.984 21.881 1.00 94.50 572 GLN A O 1
ATOM 4484 N N . SER A 1 573 ? -46.609 1.264 20.041 1.00 93.50 573 SER A N 1
ATOM 4485 C CA . SER A 1 573 ? -46.082 2.268 19.120 1.00 93.50 573 SER A CA 1
ATOM 4486 C C . SER A 1 573 ? -47.123 3.307 18.702 1.00 93.50 573 SER A C 1
ATOM 4488 O O . SER A 1 573 ? -48.317 3.032 18.603 1.00 93.50 573 SER A O 1
ATOM 4490 N N . LYS A 1 574 ? -46.677 4.540 18.441 1.00 95.62 574 LYS A N 1
ATOM 4491 C CA . LYS A 1 574 ? -47.510 5.609 17.883 1.00 95.62 574 LYS A CA 1
ATOM 4492 C C . LYS A 1 574 ? -46.716 6.515 16.953 1.00 95.62 574 LYS A C 1
ATOM 4494 O O . LYS A 1 574 ? -45.755 7.160 17.376 1.00 95.62 574 LYS A O 1
ATOM 4499 N N . LEU A 1 575 ? -47.177 6.603 15.710 1.00 95.62 575 LEU A N 1
ATOM 4500 C CA . LEU A 1 575 ? -46.785 7.609 14.731 1.00 95.62 575 LEU A CA 1
ATOM 4501 C C . LEU A 1 575 ? -47.763 8.785 14.830 1.00 95.62 575 LEU A C 1
ATOM 4503 O O . LEU A 1 575 ? -48.975 8.583 14.847 1.00 95.62 575 LEU A O 1
ATOM 4507 N N . LYS A 1 576 ? -47.263 10.020 14.887 1.00 96.88 576 LYS A N 1
ATOM 4508 C CA . LYS A 1 576 ? -48.070 11.243 14.783 1.00 96.88 576 LYS A CA 1
ATOM 4509 C C . LYS A 1 576 ? -47.473 12.164 13.730 1.00 96.88 576 LYS A C 1
ATOM 4511 O O . LYS A 1 576 ? -46.328 12.589 13.866 1.00 96.88 576 LYS A O 1
ATOM 4516 N N . VAL A 1 577 ? -48.283 12.541 12.746 1.00 94.06 577 VAL A N 1
ATOM 4517 C CA . VAL A 1 577 ? -47.915 13.465 11.670 1.00 94.06 577 VAL A CA 1
ATOM 4518 C C . VAL A 1 577 ? -48.790 14.707 11.775 1.00 94.06 577 VAL A C 1
ATOM 4520 O O . VAL A 1 577 ? -50.019 14.636 11.735 1.00 94.06 577 VAL A O 1
ATOM 4523 N N . TRP A 1 578 ? -48.168 15.868 11.974 1.00 93.75 578 TRP A N 1
ATOM 4524 C CA . TRP A 1 578 ? -48.894 17.113 12.223 1.00 93.75 578 TRP A CA 1
ATOM 4525 C C . TRP A 1 578 ? -49.776 17.475 11.023 1.00 93.75 578 TRP A C 1
ATOM 4527 O O . TRP A 1 578 ? -49.316 17.464 9.887 1.00 93.75 578 TRP A O 1
ATOM 4537 N N . ARG A 1 579 ? -51.037 17.836 11.297 1.00 89.69 579 ARG A N 1
ATOM 4538 C CA . ARG A 1 579 ? -52.104 18.138 10.320 1.00 89.69 579 ARG A CA 1
ATOM 4539 C C . ARG A 1 579 ? -52.572 16.969 9.431 1.00 89.69 579 ARG A C 1
ATOM 4541 O O . ARG A 1 579 ? -53.618 17.126 8.818 1.00 89.69 579 ARG A O 1
ATOM 4548 N N . LEU A 1 580 ? -51.897 15.813 9.419 1.00 87.88 580 LEU A N 1
ATOM 4549 C CA . LEU A 1 580 ? -52.407 14.597 8.764 1.00 87.88 580 LEU A CA 1
ATOM 4550 C C . LEU A 1 580 ? -53.138 13.686 9.760 1.00 87.88 580 LEU A C 1
ATOM 4552 O O . LEU A 1 580 ? -54.353 13.555 9.659 1.00 87.88 580 LEU A O 1
ATOM 4556 N N . GLY A 1 581 ? -52.477 13.153 10.792 1.00 92.25 581 GLY A N 1
ATOM 4557 C CA . GLY A 1 581 ? -53.146 12.278 11.766 1.00 92.25 581 GLY A CA 1
ATOM 4558 C C . GLY A 1 581 ? -52.207 11.569 12.741 1.00 92.25 581 GLY A C 1
ATOM 4559 O O . GLY A 1 581 ? -51.111 12.051 13.041 1.00 92.25 581 GLY A O 1
ATOM 4560 N N . SER A 1 582 ? -52.644 10.425 13.276 1.00 94.50 582 SER A N 1
ATOM 4561 C CA . SER A 1 582 ? -51.779 9.549 14.072 1.00 94.50 582 SER A CA 1
ATOM 4562 C C . SER A 1 582 ? -52.269 8.104 14.092 1.00 94.50 582 SER A C 1
ATOM 4564 O O . SER A 1 582 ? -53.391 7.867 14.540 1.00 94.50 582 SER A O 1
ATOM 4566 N N . ARG A 1 583 ? -51.400 7.155 13.736 1.00 93.19 583 ARG A N 1
ATOM 4567 C CA . ARG A 1 583 ? -51.650 5.711 13.828 1.00 93.19 583 ARG A CA 1
ATOM 4568 C C . ARG A 1 583 ? -50.948 5.126 15.050 1.00 93.19 583 ARG A C 1
ATOM 4570 O O . ARG A 1 583 ? -49.848 5.561 15.397 1.00 93.19 583 ARG A O 1
ATOM 4577 N N . SER A 1 584 ? -51.575 4.161 15.717 1.00 93.06 584 SER A N 1
ATOM 4578 C CA . SER A 1 584 ? -50.999 3.471 16.881 1.00 93.06 584 SER A CA 1
ATOM 4579 C C . SER A 1 584 ? -50.992 1.968 16.609 1.00 93.06 584 SER A C 1
ATOM 4581 O O . SER A 1 584 ? -51.974 1.478 16.067 1.00 93.06 584 SER A O 1
ATOM 4583 N N . GLY A 1 585 ? -49.915 1.275 16.975 1.00 89.00 585 GLY A N 1
ATOM 4584 C CA . GLY A 1 585 ? -49.789 -0.185 16.901 1.00 89.00 585 GLY A CA 1
ATOM 4585 C C . GLY A 1 585 ? -49.524 -0.753 18.295 1.00 89.00 585 GLY A C 1
ATOM 4586 O O . GLY A 1 585 ? -48.943 -0.066 19.144 1.00 89.00 585 GLY A O 1
ATOM 4587 N N . ALA A 1 586 ? -49.986 -1.969 18.557 1.00 90.88 586 ALA A N 1
ATOM 4588 C CA . ALA A 1 586 ? -49.896 -2.611 19.864 1.00 90.88 586 ALA A CA 1
ATOM 4589 C C . ALA A 1 586 ? -49.838 -4.127 19.661 1.00 90.88 586 ALA A C 1
ATOM 4591 O O . ALA A 1 586 ? -50.875 -4.774 19.552 1.00 90.88 586 ALA A O 1
ATOM 4592 N N . ASN A 1 587 ? -48.620 -4.657 19.557 1.00 89.06 587 ASN A N 1
ATOM 4593 C CA . ASN A 1 587 ? -48.375 -6.022 19.098 1.00 89.06 587 ASN A CA 1
ATOM 4594 C C . ASN A 1 587 ? -47.381 -6.731 20.019 1.00 89.06 587 ASN A C 1
ATOM 4596 O O . ASN A 1 587 ? -46.506 -6.083 20.608 1.00 89.06 587 ASN A O 1
ATOM 4600 N N . ASP A 1 588 ? -47.479 -8.055 20.086 1.00 90.50 588 ASP A N 1
ATOM 4601 C CA . ASP A 1 588 ? -46.391 -8.881 20.602 1.00 90.50 588 ASP A CA 1
ATOM 4602 C C . ASP A 1 588 ? -45.172 -8.780 19.675 1.00 90.50 588 ASP A C 1
ATOM 4604 O O . ASP A 1 588 ? -45.280 -8.566 18.462 1.00 90.50 588 ASP A O 1
ATOM 4608 N N . SER A 1 589 ? -43.991 -8.868 20.273 1.00 91.00 589 SER A N 1
ATOM 4609 C CA . SER A 1 589 ? -42.714 -8.686 19.598 1.00 91.00 589 SER A CA 1
ATOM 4610 C C . SER A 1 589 ? -41.629 -9.560 20.217 1.00 91.00 589 SER A C 1
ATOM 4612 O O . SER A 1 589 ? -41.716 -9.967 21.377 1.00 91.00 589 SER A O 1
ATOM 4614 N N . THR A 1 590 ? -40.587 -9.859 19.449 1.00 90.00 590 THR A N 1
ATOM 4615 C CA . THR A 1 590 ? -39.439 -10.643 19.924 1.00 90.00 590 THR A CA 1
ATOM 4616 C C . THR A 1 590 ? -38.181 -9.807 19.789 1.00 90.00 590 THR A C 1
ATOM 4618 O O . THR A 1 590 ? -37.907 -9.276 18.716 1.00 90.00 590 THR A O 1
ATOM 4621 N N . LEU A 1 591 ? -37.418 -9.681 20.874 1.00 89.88 591 LEU A N 1
ATOM 4622 C CA . LEU A 1 591 ? -36.130 -8.997 20.887 1.00 89.88 591 LEU A CA 1
ATOM 4623 C C . LEU A 1 591 ? -35.016 -10.008 21.167 1.00 89.88 591 LEU A C 1
ATOM 4625 O O . LEU A 1 591 ? -34.871 -10.492 22.288 1.00 89.88 591 LEU A O 1
ATOM 4629 N N . GLN A 1 592 ? -34.241 -10.318 20.138 1.00 88.88 592 GLN A N 1
ATOM 4630 C CA . GLN A 1 592 ? -33.061 -11.170 20.199 1.00 88.88 592 GLN A CA 1
ATOM 4631 C C . GLN A 1 592 ? -31.825 -10.321 20.524 1.00 88.88 592 GLN A C 1
ATOM 4633 O O . GLN A 1 592 ? -31.620 -9.280 19.901 1.00 88.88 592 GLN A O 1
ATOM 4638 N N . PHE A 1 593 ? -30.989 -10.784 21.456 1.00 85.50 593 PHE A N 1
ATOM 4639 C CA . PHE A 1 593 ? -29.650 -10.244 21.710 1.00 85.50 593 PHE A CA 1
ATOM 4640 C C . PHE A 1 593 ? -28.581 -11.293 21.414 1.00 85.50 593 PHE A C 1
ATOM 4642 O O . PHE A 1 593 ? -28.560 -12.353 22.045 1.00 85.50 593 PHE A O 1
ATOM 4649 N N . ASN A 1 594 ? -27.681 -10.969 20.493 1.00 75.94 594 ASN A N 1
ATOM 4650 C CA . ASN A 1 594 ? -26.566 -11.815 20.087 1.00 75.94 594 ASN A CA 1
ATOM 4651 C C . ASN A 1 594 ? -25.273 -11.411 20.817 1.00 75.94 594 ASN A C 1
ATOM 4653 O O . ASN A 1 594 ? -25.157 -10.307 21.356 1.00 75.94 594 ASN A O 1
ATOM 4657 N N . ASP A 1 595 ? -24.317 -12.334 20.877 1.00 71.44 595 ASP A N 1
ATOM 4658 C CA . ASP A 1 595 ? -23.027 -12.209 21.565 1.00 71.44 595 ASP A CA 1
ATOM 4659 C C . ASP A 1 595 ? -21.977 -11.400 20.785 1.00 71.44 595 ASP A C 1
ATOM 4661 O O . ASP A 1 595 ? -21.083 -10.816 21.397 1.00 71.44 595 ASP A O 1
ATOM 4665 N N . ASP A 1 596 ? -22.161 -11.262 19.472 1.00 66.50 596 ASP A N 1
ATOM 4666 C CA . ASP A 1 596 ? -21.501 -10.284 18.592 1.00 66.50 596 ASP A CA 1
ATOM 4667 C C . ASP A 1 596 ? -21.842 -8.806 18.914 1.00 66.50 596 ASP A C 1
ATOM 4669 O O . ASP A 1 596 ? -21.242 -7.889 18.354 1.00 66.50 596 ASP A O 1
ATOM 4673 N N . GLY A 1 597 ? -22.796 -8.552 19.818 1.00 73.38 597 GLY A N 1
ATOM 4674 C CA . GLY A 1 597 ? -23.278 -7.210 20.153 1.00 73.38 597 GLY A CA 1
ATOM 4675 C C . GLY A 1 597 ? -24.410 -6.697 19.255 1.00 73.38 597 GLY A C 1
ATOM 4676 O O . GLY A 1 597 ? -24.843 -5.556 19.428 1.00 73.38 597 GLY A O 1
ATOM 4677 N N . ALA A 1 598 ? -24.929 -7.504 18.328 1.00 78.50 598 ALA A N 1
ATOM 4678 C CA . ALA A 1 598 ? -26.104 -7.195 17.521 1.00 78.50 598 ALA A CA 1
ATOM 4679 C C . ALA A 1 598 ? -27.419 -7.524 18.255 1.00 78.50 598 ALA A C 1
ATOM 4681 O O . ALA A 1 598 ? -27.488 -8.390 19.136 1.00 78.50 598 ALA A O 1
ATOM 4682 N N . PHE A 1 599 ? -28.492 -6.818 17.902 1.00 88.75 599 PHE A N 1
ATOM 4683 C CA . PHE A 1 599 ? -29.858 -7.139 18.307 1.00 88.75 599 PHE A CA 1
ATOM 4684 C C . PHE A 1 599 ? -30.790 -7.165 17.095 1.00 88.75 599 PHE A C 1
ATOM 4686 O O . PHE A 1 599 ? -30.604 -6.412 16.138 1.00 88.75 599 PHE A O 1
ATOM 4693 N N . THR A 1 600 ? -31.851 -7.962 17.204 1.00 89.44 600 THR A N 1
ATOM 4694 C CA . THR A 1 600 ? -32.951 -7.990 16.234 1.00 89.44 600 THR A CA 1
ATOM 4695 C C . THR A 1 600 ? -34.270 -7.842 16.975 1.00 89.44 600 THR A C 1
ATOM 4697 O O . THR A 1 600 ? -34.569 -8.631 17.870 1.00 89.44 600 THR A O 1
ATOM 4700 N N . LEU A 1 601 ? -35.062 -6.831 16.619 1.00 90.12 601 LEU A N 1
ATOM 4701 C CA . LEU A 1 601 ? -36.432 -6.644 17.091 1.00 90.12 601 LEU A CA 1
ATOM 4702 C C . LEU A 1 601 ? -37.406 -6.995 15.965 1.00 90.12 601 LEU A C 1
ATOM 4704 O O . LEU A 1 601 ? -37.445 -6.303 14.952 1.00 90.12 601 LEU A O 1
ATOM 4708 N N . THR A 1 602 ? -38.228 -8.014 16.179 1.00 88.31 602 THR A N 1
ATOM 4709 C CA . THR A 1 602 ? -39.309 -8.405 15.270 1.00 88.31 602 THR A CA 1
ATOM 4710 C C . THR A 1 602 ? -40.645 -7.928 15.828 1.00 88.31 602 THR A C 1
ATOM 4712 O O . THR A 1 602 ? -41.002 -8.275 16.954 1.00 88.31 602 THR A O 1
ATOM 4715 N N . GLU A 1 603 ? -41.396 -7.150 15.049 1.00 86.69 603 GLU A N 1
ATOM 4716 C CA . GLU A 1 603 ? -42.768 -6.723 15.348 1.00 86.69 603 GLU A CA 1
ATOM 4717 C C . GLU A 1 603 ? -43.725 -7.238 14.272 1.00 86.69 603 GLU A C 1
ATOM 4719 O O . GLU A 1 603 ? -43.559 -6.922 13.096 1.00 86.69 603 GLU A O 1
ATOM 4724 N N . THR A 1 604 ? -44.746 -7.997 14.672 1.00 80.44 604 THR A N 1
ATOM 4725 C CA . THR A 1 604 ? -45.753 -8.540 13.749 1.00 80.44 604 THR A CA 1
ATOM 4726 C C . THR A 1 604 ? -47.063 -7.779 13.910 1.00 80.44 604 THR A C 1
ATOM 4728 O O . THR A 1 604 ? -47.740 -7.908 14.926 1.00 80.44 604 THR A O 1
ATOM 4731 N N . GLU A 1 605 ? -47.432 -6.980 12.913 1.00 80.25 605 GLU A N 1
ATOM 4732 C CA . GLU A 1 605 ? -48.762 -6.370 12.812 1.00 80.25 605 GLU A CA 1
ATOM 4733 C C . GLU A 1 605 ? -49.689 -7.294 11.994 1.00 80.25 605 GLU A C 1
ATOM 4735 O O . GLU A 1 605 ? -49.184 -8.114 11.225 1.00 80.25 605 GLU A O 1
ATOM 4740 N N . PRO A 1 606 ? -51.031 -7.182 12.086 1.00 71.12 606 PRO A N 1
ATOM 4741 C CA . PRO A 1 606 ? -51.967 -8.181 11.537 1.00 71.12 606 PRO A CA 1
ATOM 4742 C C . PRO A 1 606 ? -51.887 -8.498 10.031 1.00 71.12 606 PRO A C 1
ATOM 4744 O O . PRO A 1 606 ? -52.555 -9.425 9.584 1.00 71.12 606 PRO A O 1
ATOM 4747 N N . LEU A 1 607 ? -51.115 -7.733 9.251 1.00 69.62 607 LEU A N 1
ATOM 4748 C CA . LEU A 1 607 ? -50.888 -7.942 7.815 1.00 69.62 607 LEU A CA 1
ATOM 4749 C C . LEU A 1 607 ? -49.401 -7.890 7.406 1.00 69.62 607 LEU A C 1
ATOM 4751 O O . LEU A 1 607 ? -49.099 -8.146 6.243 1.00 69.62 607 LEU A O 1
ATOM 4755 N N . GLN A 1 608 ? -48.476 -7.527 8.305 1.00 80.56 608 GLN A N 1
ATOM 4756 C CA . GLN A 1 608 ? -47.053 -7.351 7.981 1.00 80.56 608 GLN A CA 1
ATOM 4757 C C . GLN A 1 608 ? -46.144 -7.556 9.195 1.00 80.56 608 GLN A C 1
ATOM 4759 O O . GLN A 1 608 ? -46.406 -7.027 10.275 1.00 80.56 608 GLN A O 1
ATOM 4764 N N . THR A 1 609 ? -45.011 -8.218 8.974 1.00 84.94 609 THR A N 1
ATOM 4765 C CA . THR A 1 609 ? -43.887 -8.247 9.917 1.00 84.94 609 THR A CA 1
ATOM 4766 C C . THR A 1 609 ? -42.888 -7.138 9.582 1.00 84.94 609 THR A C 1
ATOM 4768 O O . THR A 1 609 ? -42.670 -6.821 8.408 1.00 84.94 609 THR A O 1
ATOM 4771 N N . TYR A 1 610 ? -42.267 -6.573 10.616 1.00 87.31 610 TYR A N 1
ATOM 4772 C CA . TYR A 1 610 ? -41.157 -5.630 10.525 1.00 87.31 610 TYR A CA 1
ATOM 4773 C C . TYR A 1 610 ? -39.976 -6.135 11.359 1.00 87.31 610 TYR A C 1
ATOM 4775 O O . TYR A 1 610 ? -40.170 -6.564 12.499 1.00 87.31 610 TYR A O 1
ATOM 4783 N N . VAL A 1 611 ? -38.762 -6.095 10.802 1.00 88.62 611 VAL A N 1
ATOM 4784 C CA . VAL A 1 611 ? -37.545 -6.628 11.445 1.00 88.62 611 VAL A CA 1
ATOM 4785 C C . VAL A 1 611 ? -36.468 -5.546 11.520 1.00 88.62 611 VAL A C 1
ATOM 4787 O O . VAL A 1 611 ? -35.827 -5.222 10.524 1.00 88.62 611 VAL A O 1
ATOM 4790 N N . TYR A 1 612 ? -36.259 -4.979 12.709 1.00 88.69 612 TYR A N 1
ATOM 4791 C CA . TYR A 1 612 ? -35.289 -3.902 12.926 1.00 88.69 612 TYR A CA 1
ATOM 4792 C C . TYR A 1 612 ? -34.013 -4.431 13.580 1.00 88.69 612 TYR A C 1
ATOM 4794 O O . TYR A 1 612 ? -34.066 -5.035 14.654 1.00 88.69 612 TYR A O 1
ATOM 4802 N N . THR A 1 613 ? -32.870 -4.137 12.972 1.00 87.19 613 THR A N 1
ATOM 4803 C CA . THR A 1 613 ? -31.542 -4.543 13.442 1.00 87.19 613 THR A CA 1
ATOM 4804 C C . THR A 1 613 ? -30.744 -3.368 14.021 1.00 87.19 613 THR A C 1
ATOM 4806 O O . THR A 1 613 ? -31.077 -2.188 13.837 1.00 87.19 613 THR A O 1
ATOM 4809 N N . GLY A 1 614 ? -29.703 -3.683 14.788 1.00 84.75 614 GLY A N 1
ATOM 4810 C CA . GLY A 1 614 ? -28.727 -2.715 15.279 1.00 84.75 614 GLY A CA 1
ATOM 4811 C C . GLY A 1 614 ? -27.802 -3.313 16.332 1.00 84.75 614 GLY A C 1
ATOM 4812 O O . GLY A 1 614 ? -27.742 -4.528 16.495 1.00 84.75 614 GLY A O 1
ATOM 4813 N N . HIS A 1 615 ? -27.121 -2.462 17.098 1.00 83.06 615 HIS A N 1
ATOM 4814 C CA . HIS A 1 615 ? -26.166 -2.874 18.133 1.00 83.06 615 HIS A CA 1
ATOM 4815 C C . HIS A 1 615 ? -26.669 -2.565 19.549 1.00 83.06 615 HIS A C 1
ATOM 4817 O O . HIS A 1 615 ? -27.407 -1.597 19.765 1.00 83.06 615 HIS A O 1
ATOM 4823 N N . TRP A 1 616 ? -26.259 -3.367 20.535 1.00 83.81 616 TRP A N 1
ATOM 4824 C CA . TRP A 1 616 ? -26.569 -3.172 21.952 1.00 83.81 616 TRP A CA 1
ATOM 4825 C C . TRP A 1 616 ? -25.301 -3.073 22.808 1.00 83.81 616 TRP A C 1
ATOM 4827 O O . TRP A 1 616 ? -24.313 -3.760 22.582 1.00 83.81 616 TRP A O 1
ATOM 4837 N N . VAL A 1 617 ? -25.330 -2.213 23.833 1.00 76.88 617 VAL A N 1
ATOM 4838 C CA . VAL A 1 617 ? -24.188 -1.990 24.737 1.00 76.88 617 VAL A CA 1
ATOM 4839 C C . VAL A 1 617 ? -24.650 -1.856 26.189 1.00 76.88 617 VAL A C 1
ATOM 4841 O O . VAL A 1 617 ? -25.576 -1.099 26.505 1.00 76.88 617 VAL A O 1
ATOM 4844 N N . LEU A 1 618 ? -23.957 -2.548 27.102 1.00 74.25 618 LEU A N 1
ATOM 4845 C CA . LEU A 1 618 ? -24.144 -2.442 28.553 1.00 74.25 618 LEU A CA 1
ATOM 4846 C C . LEU A 1 618 ? -23.186 -1.430 29.196 1.00 74.25 618 LEU A C 1
ATOM 4848 O O . LEU A 1 618 ? -22.144 -1.782 29.753 1.00 74.25 618 LEU A O 1
ATOM 4852 N N . VAL A 1 619 ? -23.588 -0.160 29.228 1.00 69.19 619 VAL A N 1
ATOM 4853 C CA . VAL A 1 619 ? -22.817 0.890 29.908 1.00 69.19 619 VAL A CA 1
ATOM 4854 C C . VAL A 1 619 ? -22.748 0.592 31.413 1.00 69.19 619 VAL A C 1
ATOM 4856 O O . VAL A 1 619 ? -23.771 0.447 32.098 1.00 69.19 619 VAL A O 1
ATOM 4859 N N . ASN A 1 620 ? -21.519 0.478 31.924 1.00 66.94 620 ASN A N 1
ATOM 4860 C CA . ASN A 1 620 ? -21.166 0.086 33.294 1.00 66.94 620 ASN A CA 1
ATOM 4861 C C . ASN A 1 620 ? -21.868 -1.216 33.751 1.00 66.94 620 ASN A C 1
ATOM 4863 O O . ASN A 1 620 ? -22.278 -1.334 34.911 1.00 66.94 620 ASN A O 1
ATOM 4867 N N . GLY A 1 621 ? -22.095 -2.153 32.819 1.00 66.12 621 GLY A N 1
ATOM 4868 C CA . GLY A 1 621 ? -22.756 -3.443 33.054 1.00 66.12 621 GLY A CA 1
ATOM 4869 C C . GLY A 1 621 ? -24.233 -3.366 33.468 1.00 66.12 621 GLY A C 1
ATOM 4870 O O . GLY A 1 621 ? -24.809 -4.388 33.834 1.00 66.12 621 GLY A O 1
ATOM 4871 N N . LYS A 1 622 ? -24.840 -2.165 33.521 1.00 67.81 622 LYS A N 1
ATOM 4872 C CA . LYS A 1 622 ? -26.118 -1.919 34.233 1.00 67.81 622 LYS A CA 1
ATOM 4873 C C . LYS A 1 622 ? -27.075 -0.940 33.543 1.00 67.81 622 LYS A C 1
ATOM 4875 O O . LYS A 1 622 ? -28.195 -0.769 34.031 1.00 67.81 622 LYS A O 1
ATOM 4880 N N . LYS A 1 623 ? -26.682 -0.292 32.443 1.00 76.25 623 LYS A N 1
ATOM 4881 C CA . LYS A 1 623 ? -27.574 0.505 31.581 1.00 76.25 623 LYS A CA 1
ATOM 4882 C C . LYS A 1 623 ? -27.545 -0.060 30.166 1.00 76.25 623 LYS A C 1
ATOM 4884 O O . LYS A 1 623 ? -26.479 -0.082 29.559 1.00 76.25 623 LYS A O 1
ATOM 4889 N N . LEU A 1 624 ? -28.699 -0.471 29.651 1.00 83.31 624 LEU A N 1
ATOM 4890 C CA . LEU A 1 624 ? -28.822 -0.926 28.268 1.00 83.31 624 LEU A CA 1
ATOM 4891 C C . LEU A 1 624 ? -28.922 0.286 27.334 1.00 83.31 624 LEU A C 1
ATOM 4893 O O . LEU A 1 624 ? -29.704 1.204 27.592 1.00 83.31 624 LEU A O 1
ATOM 4897 N N . THR A 1 625 ? -28.147 0.271 26.257 1.00 79.06 625 THR A N 1
ATOM 4898 C CA . THR A 1 625 ? -28.272 1.176 25.108 1.00 79.06 625 THR A CA 1
ATOM 4899 C C . THR A 1 625 ? -28.467 0.318 23.864 1.00 79.06 625 THR A C 1
ATOM 4901 O O . THR A 1 625 ? -27.778 -0.688 23.745 1.00 79.06 625 THR A O 1
ATOM 4904 N N . LEU A 1 626 ? -29.394 0.698 22.981 1.00 81.81 626 LEU A N 1
ATOM 4905 C CA . LEU A 1 626 ? -29.572 0.110 21.648 1.00 81.81 626 LEU A CA 1
ATOM 4906 C C . LEU A 1 626 ? -29.432 1.229 20.615 1.00 81.81 626 LEU A C 1
ATOM 4908 O O . LEU A 1 626 ? -30.000 2.308 20.817 1.00 81.81 626 LEU A O 1
ATOM 4912 N N . GLU A 1 627 ? -28.716 0.981 19.527 1.00 81.56 627 GLU A N 1
ATOM 4913 C CA . GLU A 1 627 ? -28.501 1.947 18.447 1.00 81.56 627 GLU A CA 1
ATOM 4914 C C . GLU A 1 627 ? -28.765 1.228 17.111 1.00 81.56 627 GLU A C 1
ATOM 4916 O O . GLU A 1 627 ? -28.215 0.160 16.860 1.00 81.56 627 GLU A O 1
ATOM 4921 N N . LEU A 1 628 ? -29.712 1.745 16.318 1.00 81.94 628 LEU A N 1
ATOM 4922 C CA . LEU A 1 628 ? -30.217 1.097 15.097 1.00 81.94 628 LEU A CA 1
ATOM 4923 C C . LEU A 1 628 ? -29.228 1.276 13.944 1.00 81.94 628 LEU A C 1
ATOM 4925 O O . LEU A 1 628 ? -28.803 2.404 13.681 1.00 81.94 628 LEU A O 1
ATOM 4929 N N . ASP A 1 629 ? -28.937 0.200 13.219 1.00 81.19 629 ASP A N 1
ATOM 4930 C CA . ASP A 1 629 ? -28.141 0.269 11.991 1.00 81.19 629 ASP A CA 1
ATOM 4931 C C . ASP A 1 629 ? -28.953 0.846 10.810 1.00 81.19 629 ASP A C 1
ATOM 4933 O O . ASP A 1 629 ? -30.102 1.278 10.957 1.00 81.19 629 ASP A O 1
ATOM 4937 N N . GLN A 1 630 ? -28.348 0.891 9.621 1.00 78.88 630 GLN A N 1
ATOM 4938 C CA . GLN A 1 630 ? -28.989 1.439 8.426 1.00 78.88 630 GLN A CA 1
ATOM 4939 C C . GLN A 1 630 ? -30.205 0.612 7.961 1.00 78.88 630 GLN A C 1
ATOM 4941 O O . GLN A 1 630 ? -31.187 1.202 7.504 1.00 78.88 630 GLN A O 1
ATOM 4946 N N . ALA A 1 631 ? -30.194 -0.716 8.108 1.00 75.50 631 ALA A N 1
ATOM 4947 C CA . ALA A 1 631 ? -31.321 -1.580 7.759 1.00 75.50 631 ALA A CA 1
ATOM 4948 C C . ALA A 1 631 ? -32.471 -1.402 8.763 1.00 75.50 631 ALA A C 1
ATOM 4950 O O . ALA A 1 631 ? -33.598 -1.122 8.356 1.00 75.50 631 ALA A O 1
ATOM 4951 N N . GLY A 1 632 ? -32.183 -1.411 10.069 1.00 86.19 632 GLY A N 1
ATOM 4952 C CA . GLY A 1 632 ? -33.169 -1.128 11.117 1.00 86.19 632 GLY A CA 1
ATOM 4953 C C . GLY A 1 632 ? -33.778 0.279 11.038 1.00 86.19 632 GLY A C 1
ATOM 4954 O O . GLY A 1 632 ? -34.964 0.463 11.325 1.00 86.19 632 GLY A O 1
ATOM 4955 N N . GLN A 1 633 ? -33.010 1.281 10.596 1.00 87.19 633 GLN A N 1
ATOM 4956 C CA . GLN A 1 633 ? -33.535 2.619 10.290 1.00 87.19 633 GLN A CA 1
ATOM 4957 C C . GLN A 1 633 ? -34.408 2.632 9.025 1.00 87.19 633 GLN A C 1
ATOM 4959 O O . GLN A 1 633 ? -35.447 3.295 9.016 1.00 87.19 633 GLN A O 1
ATOM 4964 N N . SER A 1 634 ? -34.023 1.891 7.983 1.00 83.44 634 SER A N 1
ATOM 4965 C CA . SER A 1 634 ? -34.788 1.773 6.731 1.00 83.44 634 SER A CA 1
ATOM 4966 C C . SER A 1 634 ? -36.136 1.085 6.956 1.00 83.44 634 SER A C 1
ATOM 4968 O O . SER A 1 634 ? -37.168 1.575 6.500 1.00 83.44 634 SER A O 1
ATOM 4970 N N . GLU A 1 635 ? -36.154 0.021 7.757 1.00 90.19 635 GLU A N 1
ATOM 4971 C CA . GLU A 1 635 ? -37.368 -0.717 8.109 1.00 90.19 635 GLU A CA 1
ATOM 4972 C C . GLU A 1 635 ? -38.346 0.120 8.953 1.00 90.19 635 GLU A C 1
ATOM 4974 O O . GLU A 1 635 ? -39.563 0.067 8.759 1.00 90.19 635 GLU A O 1
ATOM 4979 N N . LEU A 1 636 ? -37.833 0.979 9.843 1.00 89.25 636 LEU A N 1
ATOM 4980 C CA . LEU A 1 636 ? -38.667 1.959 10.548 1.00 89.25 636 LEU A CA 1
ATOM 4981 C C . LEU A 1 636 ? -39.297 2.980 9.600 1.00 89.25 636 LEU A C 1
ATOM 4983 O O . LEU A 1 636 ? -40.451 3.355 9.806 1.00 89.25 636 LEU A O 1
ATOM 4987 N N . MET A 1 637 ? -38.573 3.421 8.566 1.00 90.62 637 MET A N 1
ATOM 4988 C CA . MET A 1 637 ? -39.138 4.306 7.546 1.00 90.62 637 MET A CA 1
ATOM 4989 C C . MET A 1 637 ? -40.211 3.582 6.722 1.00 90.62 637 MET A C 1
ATOM 4991 O O . MET A 1 637 ? -41.273 4.164 6.518 1.00 90.62 637 MET A O 1
ATOM 4995 N N . ARG A 1 638 ? -40.016 2.299 6.376 1.00 90.31 638 ARG A N 1
ATOM 4996 C CA . ARG A 1 638 ? -41.046 1.454 5.738 1.00 90.31 638 ARG A CA 1
ATOM 4997 C C . ARG A 1 638 ? -42.322 1.371 6.585 1.00 90.31 638 ARG A C 1
ATOM 4999 O O . ARG A 1 638 ? -43.405 1.659 6.082 1.00 90.31 638 ARG A O 1
ATOM 5006 N N . LEU A 1 639 ? -42.208 1.089 7.888 1.00 90.69 639 LEU A N 1
ATOM 5007 C CA . LEU A 1 639 ? -43.357 1.104 8.808 1.00 90.69 639 LEU A CA 1
ATOM 5008 C C . LEU A 1 639 ? -44.048 2.473 8.859 1.00 90.69 639 LEU A C 1
ATOM 5010 O O . LEU A 1 639 ? -45.278 2.551 8.915 1.00 90.69 639 LEU A O 1
ATOM 5014 N N . TRP A 1 640 ? -43.283 3.569 8.872 1.00 92.88 640 TRP A N 1
ATOM 5015 C CA . TRP A 1 640 ? -43.865 4.911 8.909 1.00 92.88 640 TRP A CA 1
ATOM 5016 C C . TRP A 1 640 ? -44.576 5.289 7.610 1.00 92.88 640 TRP A C 1
ATOM 5018 O O . TRP A 1 640 ? -45.566 6.014 7.699 1.00 92.88 640 TRP A O 1
ATOM 5028 N N . THR A 1 641 ? -44.111 4.811 6.452 1.00 89.69 641 THR A N 1
ATOM 5029 C CA . THR A 1 641 ? -44.789 4.970 5.157 1.00 89.69 641 THR A CA 1
ATOM 5030 C C . THR A 1 641 ? -46.124 4.230 5.160 1.00 89.69 641 THR A C 1
ATOM 5032 O O . THR A 1 641 ? -47.163 4.877 5.058 1.00 89.69 641 THR A O 1
ATOM 5035 N N . ASN A 1 642 ? -46.127 2.924 5.439 1.00 89.00 642 ASN A N 1
ATOM 5036 C CA . ASN A 1 642 ? -47.345 2.103 5.459 1.00 89.00 642 ASN A CA 1
ATOM 5037 C C . ASN A 1 642 ? -48.418 2.688 6.407 1.00 89.00 642 ASN A C 1
ATOM 5039 O O . ASN A 1 642 ? -49.580 2.880 6.050 1.00 89.00 642 ASN A O 1
ATOM 5043 N N . ARG A 1 643 ? -48.016 3.087 7.623 1.00 90.06 643 ARG A N 1
ATOM 5044 C CA . ARG A 1 643 ? -48.930 3.710 8.599 1.00 90.06 643 ARG A CA 1
ATOM 5045 C C . ARG A 1 643 ? -49.307 5.163 8.283 1.00 90.06 643 ARG A C 1
ATOM 5047 O O . ARG A 1 643 ? -50.200 5.708 8.939 1.00 90.06 643 ARG A O 1
ATOM 5054 N N . LEU A 1 644 ? -48.611 5.821 7.359 1.00 90.50 644 LEU A N 1
ATOM 5055 C CA . LEU A 1 644 ? -48.988 7.130 6.826 1.00 90.50 644 LEU A CA 1
ATOM 5056 C C . LEU A 1 644 ? -50.027 6.973 5.710 1.00 90.50 644 LEU A C 1
ATOM 5058 O O . LEU A 1 644 ? -50.994 7.731 5.704 1.00 90.50 644 LEU A O 1
ATOM 5062 N N . GLU A 1 645 ? -49.865 5.976 4.840 1.00 87.69 645 GLU A N 1
ATOM 5063 C CA . GLU A 1 645 ? -50.837 5.588 3.811 1.00 87.69 645 GLU A CA 1
ATOM 5064 C C . GLU A 1 645 ? -52.183 5.213 4.445 1.00 87.69 645 GLU A C 1
ATOM 5066 O O . GLU A 1 645 ? -53.209 5.765 4.056 1.00 87.69 645 GLU A O 1
ATOM 5071 N N . GLU A 1 646 ? -52.191 4.408 5.517 1.00 88.06 646 GLU A N 1
ATOM 5072 C CA . GLU A 1 646 ? -53.408 4.127 6.303 1.00 88.06 646 GLU A CA 1
ATOM 5073 C C . GLU A 1 646 ? -54.109 5.419 6.783 1.00 88.06 646 GLU A C 1
ATOM 5075 O O . GLU A 1 646 ? -55.323 5.569 6.654 1.00 88.06 646 GLU A O 1
ATOM 5080 N N . VAL A 1 647 ? -53.343 6.390 7.297 1.00 89.25 647 VAL A N 1
ATOM 5081 C CA . VAL A 1 647 ? -53.854 7.685 7.797 1.00 89.25 647 VAL A CA 1
ATOM 5082 C C . VAL A 1 647 ? -54.304 8.626 6.667 1.00 89.25 647 VAL A C 1
ATOM 5084 O O . VAL A 1 647 ? -55.072 9.562 6.914 1.00 89.25 647 VAL A O 1
ATOM 5087 N N . ALA A 1 648 ? -53.833 8.404 5.440 1.00 87.56 648 ALA A N 1
ATOM 5088 C CA . ALA A 1 648 ? -54.234 9.140 4.246 1.00 87.56 648 ALA A CA 1
ATOM 5089 C C . ALA A 1 648 ? -55.499 8.543 3.611 1.00 87.56 648 ALA A C 1
ATOM 5091 O O . ALA A 1 648 ? -56.436 9.286 3.306 1.00 87.56 648 ALA A O 1
ATOM 5092 N N . ALA A 1 649 ? -55.582 7.212 3.530 1.00 86.38 649 ALA A N 1
ATOM 5093 C CA . ALA A 1 649 ? -56.758 6.469 3.086 1.00 86.38 649 ALA A CA 1
ATOM 5094 C C . ALA A 1 649 ? -57.983 6.759 3.974 1.00 86.38 649 ALA A C 1
ATOM 5096 O O . ALA A 1 649 ? -59.041 7.115 3.456 1.00 86.38 649 ALA A O 1
ATOM 5097 N N . GLU A 1 650 ? -57.812 6.770 5.306 1.00 88.12 650 GLU A N 1
ATOM 5098 C CA . GLU A 1 650 ? -58.825 7.220 6.287 1.00 88.12 650 GLU A CA 1
ATOM 5099 C C . GLU A 1 650 ? -59.333 8.661 6.056 1.00 88.12 650 GLU A C 1
ATOM 5101 O O . GLU A 1 650 ? -60.296 9.097 6.690 1.00 88.12 650 GLU A O 1
ATOM 5106 N N . LYS A 1 651 ? -58.683 9.424 5.170 1.00 86.19 651 LYS A N 1
ATOM 5107 C CA . LYS A 1 651 ? -58.984 10.825 4.853 1.00 86.19 651 LYS A CA 1
ATOM 5108 C C . LYS A 1 651 ? -59.234 11.101 3.374 1.00 86.19 651 LYS A C 1
ATOM 5110 O O . LYS A 1 651 ? -59.379 12.268 3.017 1.00 86.19 651 LYS A O 1
ATOM 5115 N N . SER A 1 652 ? -59.301 10.065 2.533 1.00 88.00 652 SER A N 1
ATOM 5116 C CA . SER A 1 652 ? -59.429 10.209 1.072 1.00 88.00 652 SER A CA 1
ATOM 5117 C C . SER A 1 652 ? -58.330 11.099 0.452 1.00 88.00 652 SER A C 1
ATOM 5119 O O . SER A 1 652 ? -58.593 11.928 -0.420 1.00 88.00 652 SER A O 1
ATOM 5121 N N . LEU A 1 653 ? -57.093 10.951 0.936 1.00 85.62 653 LEU A N 1
ATOM 5122 C CA . LEU A 1 653 ? -55.889 11.586 0.396 1.00 85.62 653 LEU A CA 1
ATOM 5123 C C . LEU A 1 653 ? -55.033 10.530 -0.322 1.00 85.62 653 LEU A C 1
ATOM 5125 O O . LEU A 1 653 ? -54.687 9.521 0.289 1.00 85.62 653 LEU A O 1
ATOM 5129 N N . SER A 1 654 ? -54.645 10.788 -1.573 1.00 86.38 654 SER A N 1
ATOM 5130 C CA . SER A 1 654 ? -53.487 10.132 -2.190 1.00 86.38 654 SER A CA 1
ATOM 5131 C C . SER A 1 654 ? -52.218 10.726 -1.582 1.00 86.38 654 SER A C 1
ATOM 5133 O O . SER A 1 654 ? -52.169 11.938 -1.335 1.00 86.38 654 SER A O 1
ATOM 5135 N N . LEU A 1 655 ? -51.214 9.888 -1.330 1.00 87.44 655 LEU A N 1
ATOM 5136 C CA . LEU A 1 655 ? -49.871 10.314 -0.956 1.00 87.44 655 LEU A CA 1
ATOM 5137 C C . LEU A 1 655 ? -48.860 9.605 -1.842 1.00 87.44 655 LEU A C 1
ATOM 5139 O O . LEU A 1 655 ? -48.825 8.380 -1.882 1.00 87.44 655 LEU A O 1
ATOM 5143 N N . ASP A 1 656 ? -48.013 10.400 -2.477 1.00 85.38 656 ASP A N 1
ATOM 5144 C CA . ASP A 1 656 ? -46.984 9.957 -3.408 1.00 85.38 656 ASP A CA 1
ATOM 5145 C C . ASP A 1 656 ? -45.633 10.568 -2.967 1.00 85.38 656 ASP A C 1
ATOM 5147 O O . ASP A 1 656 ? -45.602 11.526 -2.186 1.00 85.38 656 ASP A O 1
ATOM 5151 N N . ASP A 1 657 ? -44.503 10.018 -3.416 1.00 86.50 657 ASP A N 1
ATOM 5152 C CA . ASP A 1 657 ? -43.142 10.521 -3.123 1.00 86.50 657 ASP A CA 1
ATOM 5153 C C . ASP A 1 657 ? -42.806 10.720 -1.622 1.00 86.50 657 ASP A C 1
ATOM 5155 O O . ASP A 1 657 ? -42.134 11.678 -1.223 1.00 86.50 657 ASP A O 1
ATOM 5159 N N . VAL A 1 658 ? -43.281 9.815 -0.756 1.00 87.62 658 VAL A N 1
ATOM 5160 C CA . VAL A 1 658 ? -43.103 9.899 0.706 1.00 87.62 658 VAL A CA 1
ATOM 5161 C C . VAL A 1 658 ? -41.627 9.758 1.111 1.00 87.62 658 VAL A C 1
ATOM 5163 O O . VAL A 1 658 ? -41.044 8.678 1.058 1.00 87.62 658 VAL A O 1
ATOM 5166 N N . ASN A 1 659 ? -41.035 10.851 1.603 1.00 88.00 659 ASN A N 1
ATOM 5167 C CA . ASN A 1 659 ? -39.630 10.935 2.007 1.00 88.00 659 ASN A CA 1
ATOM 5168 C C . ASN A 1 659 ? -39.446 11.594 3.392 1.00 88.00 659 ASN A C 1
ATOM 5170 O O . ASN A 1 659 ? -39.993 12.668 3.683 1.00 88.00 659 ASN A O 1
ATOM 5174 N N . PHE A 1 660 ? -38.607 10.992 4.238 1.00 88.50 660 PHE A N 1
ATOM 5175 C CA . PHE A 1 660 ? -38.299 11.445 5.596 1.00 88.50 660 PHE A CA 1
ATOM 5176 C C . PHE A 1 660 ? -36.976 12.224 5.654 1.00 88.50 660 PHE A C 1
ATOM 5178 O O . PHE A 1 660 ? -35.934 11.738 5.231 1.00 88.50 660 PHE A O 1
ATOM 5185 N N . SER A 1 661 ? -36.974 13.426 6.241 1.00 85.38 661 SER A N 1
ATOM 5186 C CA . SER A 1 661 ? -35.759 14.248 6.356 1.00 85.38 661 SER A CA 1
ATOM 5187 C C . SER A 1 661 ? -35.625 15.002 7.682 1.00 85.38 661 SER A C 1
ATOM 5189 O O . SER A 1 661 ? -36.595 15.238 8.409 1.00 85.38 661 SER A O 1
ATOM 5191 N N . GLY A 1 662 ? -34.385 15.367 8.033 1.00 85.06 662 GLY A N 1
ATOM 5192 C CA . GLY A 1 662 ? -34.062 15.999 9.319 1.00 85.06 662 GLY A CA 1
ATOM 5193 C C . GLY A 1 662 ? -34.354 15.094 10.522 1.00 85.06 662 GLY A C 1
ATOM 5194 O O . GLY A 1 662 ? -34.885 15.564 11.532 1.00 85.06 662 GLY A O 1
ATOM 5195 N N . LEU A 1 663 ? -34.076 13.795 10.382 1.00 86.38 663 LEU A N 1
ATOM 5196 C CA . LEU A 1 663 ? -34.356 12.782 11.395 1.00 86.38 663 LEU A CA 1
ATOM 5197 C C . LEU A 1 663 ? -33.544 13.016 12.679 1.00 86.38 663 LEU A C 1
ATOM 5199 O O . LEU A 1 663 ? -32.356 13.319 12.652 1.00 86.38 663 LEU A O 1
ATOM 5203 N N . THR A 1 664 ? -34.188 12.846 13.833 1.00 85.00 664 THR A N 1
ATOM 5204 C CA . THR A 1 664 ? -33.511 12.620 15.117 1.00 85.00 664 THR A CA 1
ATOM 5205 C C . THR A 1 664 ? -34.069 11.351 15.743 1.00 85.00 664 THR A C 1
ATOM 5207 O O . THR A 1 664 ? -35.231 11.341 16.161 1.00 85.00 664 THR A O 1
ATOM 5210 N N . PHE A 1 665 ? -33.246 10.312 15.855 1.00 81.88 665 PHE A N 1
ATOM 5211 C CA . PHE A 1 665 ? -33.538 9.139 16.677 1.00 81.88 665 PHE A CA 1
ATOM 5212 C C . PHE A 1 665 ? -33.100 9.389 18.127 1.00 81.88 665 PHE A C 1
ATOM 5214 O O . PHE A 1 665 ? -32.145 10.120 18.385 1.00 81.88 665 PHE A O 1
ATOM 5221 N N . ALA A 1 666 ? -33.821 8.819 19.091 1.00 78.25 666 ALA A N 1
ATOM 5222 C CA . ALA A 1 666 ? -33.458 8.871 20.504 1.00 78.25 666 ALA A CA 1
ATOM 5223 C C . ALA A 1 666 ? -34.038 7.670 21.261 1.00 78.25 666 ALA A C 1
ATOM 5225 O O . ALA A 1 666 ? -35.250 7.595 21.487 1.00 78.25 666 ALA A O 1
ATOM 5226 N N . LEU A 1 667 ? -33.170 6.757 21.698 1.00 79.94 667 LEU A N 1
ATOM 5227 C CA . LEU A 1 667 ? -33.548 5.641 22.560 1.00 79.94 667 LEU A CA 1
ATOM 5228 C C . LEU A 1 667 ? -33.409 6.013 24.047 1.00 79.94 667 LEU A C 1
ATOM 5230 O O . LEU A 1 667 ? -32.503 6.742 24.451 1.00 79.94 667 LEU A O 1
ATOM 5234 N N . SER A 1 668 ? -34.290 5.492 24.900 1.00 79.19 668 SER A N 1
ATOM 5235 C CA . SER A 1 668 ? -34.077 5.517 26.351 1.00 79.19 668 SER A CA 1
ATOM 5236 C C . SER A 1 668 ? -32.905 4.617 26.742 1.00 79.19 668 SER A C 1
ATOM 5238 O O . SER A 1 668 ? -32.839 3.496 26.251 1.00 79.19 668 SER A O 1
ATOM 5240 N N . ARG A 1 669 ? -32.082 5.030 27.713 1.00 80.62 669 ARG A N 1
ATOM 5241 C CA . ARG A 1 669 ? -31.016 4.198 28.304 1.00 80.62 669 ARG A CA 1
ATOM 5242 C C . ARG A 1 669 ? -31.429 3.671 29.697 1.00 80.62 669 ARG A C 1
ATOM 5244 O O . ARG A 1 669 ? -30.992 4.240 30.703 1.00 80.62 669 ARG A O 1
ATOM 5251 N N . PRO A 1 670 ? -32.350 2.686 29.806 1.00 81.94 670 PRO A N 1
ATOM 5252 C CA . PRO A 1 670 ? -32.878 2.226 31.089 1.00 81.94 670 PRO A CA 1
ATOM 5253 C C . PRO A 1 670 ? -31.821 1.487 31.913 1.00 81.94 670 PRO A C 1
ATOM 5255 O O . PRO A 1 670 ? -30.933 0.816 31.384 1.00 81.94 670 PRO A O 1
ATOM 5258 N N . ARG A 1 671 ? -31.955 1.570 33.240 1.00 82.31 671 ARG A N 1
ATOM 5259 C CA . ARG A 1 671 ? -31.154 0.777 34.177 1.00 82.31 671 ARG A CA 1
ATOM 5260 C C . ARG A 1 671 ? -31.779 -0.605 34.358 1.00 82.31 671 ARG A C 1
ATOM 5262 O O . ARG A 1 671 ? -32.981 -0.709 34.597 1.00 82.31 671 ARG A O 1
ATOM 5269 N N . ILE A 1 672 ? -30.952 -1.642 34.316 1.00 81.00 672 ILE A N 1
ATOM 5270 C CA . ILE A 1 672 ? -31.346 -3.013 34.646 1.00 81.00 672 ILE A CA 1
ATOM 5271 C C . ILE A 1 672 ? -31.407 -3.146 36.183 1.00 81.00 672 ILE A C 1
ATOM 5273 O O . ILE A 1 672 ? -30.449 -2.755 36.864 1.00 81.00 672 ILE A O 1
ATOM 5277 N N . PRO A 1 673 ? -32.524 -3.622 36.770 1.00 79.31 673 PRO A N 1
ATOM 5278 C CA . PRO A 1 673 ? -32.611 -3.895 38.206 1.00 79.31 673 PRO A CA 1
ATOM 5279 C C . PRO A 1 673 ? -31.619 -4.985 38.632 1.00 79.31 673 PRO A C 1
ATOM 5281 O O . PRO A 1 673 ? -31.412 -5.934 37.888 1.00 79.31 673 PRO A O 1
ATOM 5284 N N . LYS A 1 674 ? -31.068 -4.912 39.856 1.00 73.56 674 LYS A N 1
ATOM 5285 C CA . LYS A 1 674 ? -30.084 -5.898 40.370 1.00 73.56 674 LYS A CA 1
ATOM 5286 C C . LYS A 1 674 ? -30.524 -7.368 40.234 1.00 73.56 674 LYS A C 1
ATOM 5288 O O . LYS A 1 674 ? -29.669 -8.234 40.124 1.00 73.56 674 LYS A O 1
ATOM 5293 N N . ASN A 1 675 ? -31.833 -7.627 40.262 1.00 76.31 675 ASN A N 1
ATOM 5294 C CA . ASN A 1 675 ? -32.425 -8.965 40.321 1.00 76.31 675 ASN A CA 1
ATOM 5295 C C . ASN A 1 675 ? -33.183 -9.324 39.022 1.00 76.31 675 ASN A C 1
ATOM 5297 O O . ASN A 1 675 ? -34.106 -10.137 39.053 1.00 76.31 675 ASN A O 1
ATOM 5301 N N . LYS A 1 676 ? -32.868 -8.676 37.890 1.00 75.62 676 LYS A N 1
ATOM 5302 C CA . LYS A 1 676 ? -33.459 -8.961 36.572 1.00 75.62 676 LYS A CA 1
ATOM 5303 C C . LYS A 1 676 ? -32.395 -8.909 35.477 1.00 75.62 676 LYS A C 1
ATOM 5305 O O . LYS A 1 676 ? -31.422 -8.177 35.598 1.00 75.62 676 LYS A O 1
ATOM 5310 N N . ARG A 1 677 ? -32.607 -9.690 34.415 1.00 78.06 677 ARG A N 1
ATOM 5311 C CA . ARG A 1 677 ? -31.680 -9.821 33.278 1.00 78.06 677 ARG A CA 1
ATOM 5312 C C . ARG A 1 677 ? -31.815 -8.652 32.287 1.00 78.06 677 ARG A C 1
ATOM 5314 O O . ARG A 1 677 ? -30.821 -8.075 31.860 1.00 78.06 677 ARG A O 1
ATOM 5321 N N . VAL A 1 678 ? -33.057 -8.238 32.023 1.00 82.12 678 VAL A N 1
ATOM 5322 C CA . VAL A 1 678 ? -33.453 -7.143 31.115 1.00 82.12 678 VAL A CA 1
ATOM 5323 C C . VAL A 1 678 ? -34.136 -5.976 31.855 1.00 82.12 678 VAL A C 1
ATOM 5325 O O . VAL A 1 678 ? -34.642 -6.153 32.970 1.00 82.12 678 VAL A O 1
ATOM 5328 N N . PRO A 1 679 ? -34.167 -4.754 31.281 1.00 85.88 679 PRO A N 1
ATOM 5329 C CA . PRO A 1 679 ? -34.951 -3.643 31.827 1.00 85.88 679 PRO A CA 1
ATOM 5330 C C . PRO A 1 679 ? -36.461 -3.858 31.612 1.00 85.88 679 PRO A C 1
ATOM 5332 O O . PRO A 1 679 ? -36.874 -4.483 30.647 1.00 85.88 679 PRO A O 1
ATOM 5335 N N . LYS A 1 680 ? -37.328 -3.262 32.447 1.00 87.94 680 LYS A N 1
ATOM 5336 C CA . LYS A 1 680 ? -38.797 -3.397 32.287 1.00 87.94 680 LYS A CA 1
ATOM 5337 C C . LYS A 1 680 ? -39.337 -2.787 30.981 1.00 87.94 680 LYS A C 1
ATOM 5339 O O . LYS A 1 680 ? -40.391 -3.184 30.489 1.00 87.94 680 LYS A O 1
ATOM 5344 N N . THR A 1 681 ? -38.692 -1.751 30.449 1.00 90.12 681 THR A N 1
ATOM 5345 C CA . THR A 1 681 ? -39.166 -1.028 29.260 1.00 90.12 681 THR A CA 1
ATOM 5346 C C . THR A 1 681 ? -38.003 -0.318 28.571 1.00 90.12 681 THR A C 1
ATOM 5348 O O . THR A 1 681 ? -37.206 0.341 29.240 1.00 90.12 681 THR A O 1
ATOM 5351 N N . VAL A 1 682 ? -37.969 -0.384 27.241 1.00 89.81 682 VAL A N 1
ATOM 5352 C CA . VAL A 1 682 ? -37.191 0.490 26.353 1.00 89.81 682 VAL A CA 1
ATOM 5353 C C . VAL A 1 682 ? -38.162 1.392 25.581 1.00 89.81 682 VAL A C 1
ATOM 5355 O O . VAL A 1 682 ? -39.291 1.013 25.277 1.00 89.81 682 VAL A O 1
ATOM 5358 N N . ILE A 1 683 ? -37.754 2.628 25.297 1.00 90.25 683 ILE A N 1
ATOM 5359 C CA . ILE A 1 683 ? -38.528 3.592 24.516 1.00 90.25 683 ILE A CA 1
ATOM 5360 C C . ILE A 1 683 ? -37.668 4.088 23.358 1.00 90.25 683 ILE A C 1
ATOM 5362 O O . ILE A 1 683 ? -36.753 4.884 23.569 1.00 90.25 683 ILE A O 1
ATOM 5366 N N . LEU A 1 684 ? -38.011 3.667 22.145 1.00 89.25 684 LEU A N 1
ATOM 5367 C CA . LEU A 1 684 ? -37.532 4.268 20.906 1.00 89.25 684 LEU A CA 1
ATOM 5368 C C . LEU A 1 684 ? -38.361 5.524 20.607 1.00 89.25 684 LEU A C 1
ATOM 5370 O O . LEU A 1 684 ? -39.586 5.539 20.759 1.00 89.25 684 LEU A O 1
ATOM 5374 N N . LYS A 1 685 ? -37.702 6.590 20.162 1.00 91.81 685 LYS A N 1
ATOM 5375 C CA . LYS A 1 685 ? -38.344 7.786 19.614 1.00 91.81 685 LYS A CA 1
ATOM 5376 C C . LYS A 1 685 ? -37.665 8.169 18.310 1.00 91.81 685 LYS A C 1
ATOM 5378 O O . LYS A 1 685 ? -36.442 8.096 18.219 1.00 91.81 685 LYS A O 1
ATOM 5383 N N . ALA A 1 686 ? -38.449 8.671 17.367 1.00 91.19 686 ALA A N 1
ATOM 5384 C CA . ALA A 1 686 ? -37.941 9.422 16.229 1.00 91.19 686 ALA A CA 1
ATOM 5385 C C . ALA A 1 686 ? -38.748 10.712 16.051 1.00 91.19 686 ALA A C 1
ATOM 5387 O O . ALA A 1 686 ? -39.893 10.822 16.498 1.00 91.19 686 ALA A O 1
ATOM 5388 N N . ARG A 1 687 ? -38.151 11.707 15.407 1.00 94.81 687 ARG A N 1
ATOM 5389 C CA . ARG A 1 687 ? -38.814 12.941 14.971 1.00 94.81 687 ARG A CA 1
ATOM 5390 C C . ARG A 1 687 ? -38.150 13.443 13.699 1.00 94.81 687 ARG A C 1
ATOM 5392 O O . ARG A 1 687 ? -36.973 13.169 13.490 1.00 94.81 687 ARG A O 1
ATOM 5399 N N . GLY A 1 688 ? -38.865 14.236 12.918 1.00 94.38 688 GLY A N 1
ATOM 5400 C CA . GLY A 1 688 ? -38.311 14.876 11.730 1.00 94.38 688 GLY A CA 1
ATOM 5401 C C . GLY A 1 688 ? -39.404 15.514 10.889 1.00 94.38 688 GLY A C 1
ATOM 5402 O O . GLY A 1 688 ? -40.446 15.935 11.408 1.00 94.38 688 GLY A O 1
ATOM 5403 N N . TRP A 1 689 ? -39.170 15.548 9.585 1.00 92.94 689 TRP A N 1
ATOM 5404 C CA . TRP A 1 689 ? -40.111 16.012 8.579 1.00 92.94 689 TRP A CA 1
ATOM 5405 C C . TRP A 1 689 ? -40.448 14.884 7.611 1.00 92.94 689 TRP A C 1
ATOM 5407 O O . TRP A 1 689 ? -39.564 14.147 7.194 1.00 92.94 689 TRP A O 1
ATOM 5417 N N . ILE A 1 690 ? -41.719 14.795 7.244 1.00 93.06 690 ILE A N 1
ATOM 5418 C CA . ILE A 1 690 ? -42.188 14.106 6.046 1.00 93.06 690 ILE A CA 1
ATOM 5419 C C . ILE A 1 690 ? -42.326 15.165 4.955 1.00 93.06 690 ILE A C 1
ATOM 5421 O O . ILE A 1 690 ? -42.809 16.275 5.216 1.00 93.06 690 ILE A O 1
ATOM 5425 N N . ASN A 1 691 ? -41.895 14.806 3.758 1.00 91.44 691 ASN A N 1
ATOM 5426 C CA . ASN A 1 691 ? -42.115 15.507 2.502 1.00 91.44 691 ASN A CA 1
ATOM 5427 C C . ASN A 1 691 ? -42.816 14.477 1.605 1.00 91.44 691 ASN A C 1
ATOM 5429 O O . ASN A 1 691 ? -42.408 13.320 1.617 1.00 91.44 691 ASN A O 1
ATOM 5433 N N . ALA A 1 692 ? -43.891 14.860 0.930 1.00 90.88 692 ALA A N 1
ATOM 5434 C CA . ALA A 1 692 ? -44.667 13.992 0.044 1.00 90.88 692 ALA A CA 1
ATOM 5435 C C . ALA A 1 692 ? -45.474 14.871 -0.919 1.00 90.88 692 ALA A C 1
ATOM 5437 O O . ALA A 1 692 ? -45.731 16.036 -0.601 1.00 90.88 692 ALA A O 1
ATOM 5438 N N . SER A 1 693 ? -45.931 14.322 -2.036 1.00 90.31 693 SER A N 1
ATOM 5439 C CA . SER A 1 693 ? -47.066 14.873 -2.775 1.00 90.31 693 SER A CA 1
ATOM 5440 C C . SER A 1 693 ? -48.364 14.417 -2.100 1.00 90.31 693 SER A C 1
ATOM 5442 O O . SER A 1 693 ? -48.476 13.268 -1.684 1.00 90.31 693 SER A O 1
ATOM 5444 N N . ALA A 1 694 ? -49.341 15.310 -1.947 1.00 87.38 694 ALA A N 1
ATOM 5445 C CA . ALA A 1 694 ? -50.684 14.986 -1.471 1.00 87.38 694 ALA A CA 1
ATOM 5446 C C . ALA A 1 694 ? -51.717 15.528 -2.453 1.00 87.38 694 ALA A C 1
ATOM 5448 O O . ALA A 1 694 ? -51.838 16.745 -2.610 1.00 87.38 694 ALA A O 1
ATOM 5449 N N . ASN A 1 695 ? -52.446 14.632 -3.123 1.00 88.19 695 ASN A N 1
ATOM 5450 C CA . ASN A 1 695 ? -53.343 14.967 -4.239 1.00 88.19 695 ASN A CA 1
ATOM 5451 C C . ASN A 1 695 ? -52.678 15.912 -5.275 1.00 88.19 695 ASN A C 1
ATOM 5453 O O . ASN A 1 695 ? -53.296 16.873 -5.734 1.00 88.19 695 ASN A O 1
ATOM 5457 N N . GLY A 1 696 ? -51.398 15.682 -5.598 1.00 85.31 696 GLY A N 1
ATOM 5458 C CA . GLY A 1 696 ? -50.629 16.503 -6.545 1.00 85.31 696 GLY A CA 1
ATOM 5459 C C . GLY A 1 696 ? -50.052 17.817 -5.991 1.00 85.31 696 GLY A C 1
ATOM 5460 O O . GLY A 1 696 ? -49.529 18.612 -6.768 1.00 85.31 696 GLY A O 1
ATOM 5461 N N . GLN A 1 697 ? -50.135 18.081 -4.681 1.00 87.56 697 GLN A N 1
ATOM 5462 C CA . GLN A 1 697 ? -49.501 19.244 -4.042 1.00 87.56 697 GLN A CA 1
ATOM 5463 C C . GLN A 1 697 ? -48.401 18.828 -3.063 1.00 87.56 697 GLN A C 1
ATOM 5465 O O . GLN A 1 697 ? -48.645 18.026 -2.163 1.00 87.56 697 GLN A O 1
ATOM 5470 N N . GLU A 1 698 ? -47.213 19.432 -3.162 1.00 90.81 698 GLU A N 1
ATOM 5471 C CA . GLU A 1 698 ? -46.140 19.202 -2.189 1.00 90.81 698 GLU A CA 1
ATOM 5472 C C . GLU A 1 698 ? -46.563 19.567 -0.757 1.00 90.81 698 GLU A C 1
ATOM 5474 O O . GLU A 1 698 ? -46.998 20.684 -0.449 1.00 90.81 698 GLU A O 1
ATOM 5479 N N . ILE A 1 699 ? -46.356 18.633 0.169 1.00 90.62 699 ILE A N 1
ATOM 5480 C CA . ILE A 1 699 ? -46.607 18.820 1.590 1.00 90.62 699 ILE A CA 1
ATOM 5481 C C . ILE A 1 699 ? -45.376 18.510 2.439 1.00 90.62 699 ILE A C 1
ATOM 5483 O O . ILE A 1 699 ? -44.938 17.375 2.586 1.00 90.62 699 ILE A O 1
ATOM 5487 N N . LYS A 1 700 ? -44.881 19.531 3.144 1.00 93.50 700 LYS A N 1
ATOM 5488 C CA . LYS A 1 700 ? -43.939 19.347 4.256 1.00 93.50 700 LYS A CA 1
ATOM 5489 C C . LYS A 1 700 ? -44.691 19.317 5.585 1.00 93.50 700 LYS A C 1
ATOM 5491 O O . LYS A 1 700 ? -45.458 20.237 5.891 1.00 93.50 700 LYS A O 1
ATOM 5496 N N . ARG A 1 701 ? -44.513 18.263 6.385 1.00 94.62 701 ARG A N 1
ATOM 5497 C CA . ARG A 1 701 ? -45.191 18.057 7.682 1.00 94.62 701 ARG A CA 1
ATOM 5498 C C . ARG A 1 701 ? -44.193 17.571 8.729 1.00 94.62 701 ARG A C 1
ATOM 5500 O O . ARG A 1 701 ? -43.328 16.762 8.432 1.00 94.62 701 ARG A O 1
ATOM 5507 N N . ARG A 1 702 ? -44.304 18.039 9.976 1.00 96.06 702 ARG A N 1
ATOM 5508 C CA . ARG A 1 702 ? -43.532 17.450 11.087 1.00 96.06 702 ARG A CA 1
ATOM 5509 C C . ARG A 1 702 ? -44.109 16.088 11.443 1.00 96.06 702 ARG A C 1
ATOM 5511 O O . ARG A 1 702 ? -45.332 15.933 11.426 1.00 96.06 702 ARG A O 1
ATOM 5518 N N . PHE A 1 703 ? -43.258 15.158 11.860 1.00 95.62 703 PHE A N 1
ATOM 5519 C CA . PHE A 1 703 ? -43.689 13.905 12.472 1.00 95.62 703 PHE A CA 1
ATOM 5520 C C . PHE A 1 703 ? -42.925 13.590 13.758 1.00 95.62 703 PHE A C 1
ATOM 5522 O O . PHE A 1 703 ? -41.837 14.112 14.016 1.00 95.62 703 PHE A O 1
ATOM 5529 N N . ALA A 1 704 ? -43.531 12.735 14.576 1.00 96.50 704 ALA A N 1
ATOM 5530 C CA . ALA A 1 704 ? -42.912 12.117 15.733 1.00 96.50 704 ALA A CA 1
ATOM 5531 C C . ALA A 1 704 ? -43.403 10.673 15.856 1.00 96.50 704 ALA A C 1
ATOM 5533 O O . ALA A 1 704 ? -44.608 10.415 15.845 1.00 96.50 704 ALA A O 1
ATOM 5534 N N . TYR A 1 705 ? -42.461 9.752 16.013 1.00 95.38 705 TYR A N 1
ATOM 5535 C CA . TYR A 1 705 ? -42.700 8.357 16.346 1.00 95.38 705 TYR A CA 1
ATOM 5536 C C . TYR A 1 705 ? -42.269 8.096 17.788 1.00 95.38 705 TYR A C 1
ATOM 5538 O O . TYR A 1 705 ? -41.255 8.620 18.260 1.00 95.38 705 TYR A O 1
ATOM 5546 N N . ARG A 1 706 ? -43.025 7.263 18.498 1.00 94.88 706 ARG A N 1
ATOM 5547 C CA . ARG A 1 706 ? -42.630 6.705 19.791 1.00 94.88 706 ARG A CA 1
ATOM 5548 C C . ARG A 1 706 ? -43.055 5.250 19.837 1.00 94.88 706 ARG A C 1
ATOM 5550 O O . ARG A 1 706 ? -44.246 4.983 19.742 1.00 94.88 706 ARG A O 1
ATOM 5557 N N . ASN A 1 707 ? -42.112 4.354 20.082 1.00 92.94 707 ASN A N 1
ATOM 5558 C CA . ASN A 1 707 ? -42.384 2.968 20.431 1.00 92.94 707 ASN A CA 1
ATOM 5559 C C . ASN A 1 707 ? -41.968 2.711 21.883 1.00 92.94 707 ASN A C 1
ATOM 5561 O O . ASN A 1 707 ? -40.928 3.193 22.334 1.00 92.94 707 ASN A O 1
ATOM 5565 N N . ARG A 1 708 ? -42.810 2.007 22.635 1.00 93.81 708 ARG A N 1
ATOM 5566 C CA . ARG A 1 708 ? -42.561 1.551 24.000 1.00 93.81 708 ARG A CA 1
ATOM 5567 C C . ARG A 1 708 ? -42.531 0.024 23.982 1.00 93.81 708 ARG A C 1
ATOM 5569 O O . ARG A 1 708 ? -43.574 -0.612 24.097 1.00 93.81 708 ARG A O 1
ATOM 5576 N N . ILE A 1 709 ? -41.325 -0.522 23.919 1.00 91.56 709 ILE A N 1
ATOM 5577 C CA . IL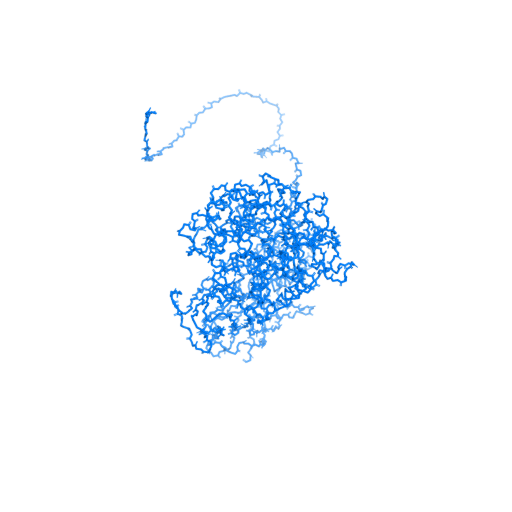E A 1 709 ? -41.049 -1.956 23.971 1.00 91.56 709 ILE A CA 1
ATOM 5578 C C . ILE A 1 709 ? -41.019 -2.357 25.449 1.00 91.56 709 ILE A C 1
ATOM 5580 O O . ILE A 1 709 ? -40.189 -1.866 26.222 1.00 91.56 709 ILE A O 1
ATOM 5584 N N . THR A 1 710 ? -41.957 -3.195 25.876 1.00 92.88 710 THR A N 1
ATOM 5585 C CA . THR A 1 710 ? -42.068 -3.671 27.260 1.00 92.88 710 THR A CA 1
ATOM 5586 C C . THR A 1 710 ? -41.673 -5.137 27.304 1.00 92.88 710 THR A C 1
ATOM 5588 O O . THR A 1 710 ? -42.334 -5.954 26.679 1.00 92.88 710 THR A O 1
ATOM 5591 N N . PHE A 1 711 ? -40.614 -5.474 28.038 1.00 89.62 711 PHE A N 1
ATOM 5592 C CA . PHE A 1 711 ? -40.175 -6.862 28.174 1.00 89.62 711 PHE A CA 1
ATOM 5593 C C . PHE A 1 711 ? -41.207 -7.652 28.980 1.00 89.62 711 PHE A C 1
ATOM 5595 O O . PHE A 1 711 ? -41.550 -7.266 30.105 1.00 89.62 711 PHE A O 1
ATOM 5602 N N . LEU A 1 712 ? -41.686 -8.751 28.404 1.00 85.19 712 LEU A N 1
ATOM 5603 C CA . LEU A 1 712 ? -42.478 -9.748 29.108 1.00 85.19 712 LEU A CA 1
ATOM 5604 C C . LEU A 1 712 ? -41.503 -10.629 29.906 1.00 85.19 712 LEU A C 1
ATOM 5606 O O . LEU A 1 712 ? -40.355 -10.830 29.509 1.00 85.19 712 LEU A O 1
ATOM 5610 N N . GLN A 1 713 ? -41.906 -11.071 31.097 1.00 67.69 713 GLN A N 1
ATOM 5611 C CA . GLN A 1 713 ? -40.987 -11.784 31.987 1.00 67.69 713 GLN A CA 1
ATOM 5612 C C . GLN A 1 713 ? -40.868 -13.256 31.590 1.00 67.69 713 GLN A C 1
ATOM 5614 O O . GLN A 1 713 ? -41.863 -13.975 31.628 1.00 67.69 713 GLN A O 1
ATOM 5619 N N . GLY A 1 714 ? -39.633 -13.678 31.308 1.00 49.44 714 GLY A N 1
ATOM 5620 C CA . GLY A 1 714 ? -39.119 -14.964 31.786 1.00 49.44 714 GLY A CA 1
ATOM 5621 C C . GLY A 1 714 ? -38.616 -14.859 33.228 1.00 49.44 714 GLY A C 1
ATOM 5622 O O . GLY A 1 714 ? -38.328 -13.719 33.686 1.00 49.44 714 GLY A O 1
#

Solvent-accessible su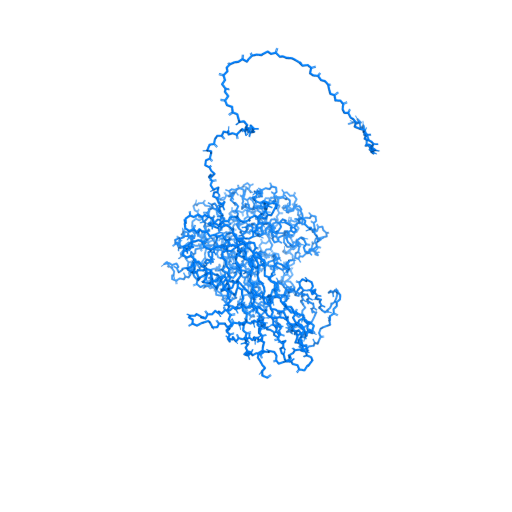rface area (backbone atoms only — not comparable to full-atom values): 37375 Å² total; per-residue (Å²): 130,88,78,89,80,90,85,89,87,85,86,89,85,87,90,87,87,86,82,91,84,92,81,86,92,90,89,83,87,93,89,90,89,84,84,83,88,83,92,75,84,82,83,87,80,79,92,67,76,82,70,77,72,74,71,55,66,47,68,85,40,60,68,40,60,49,99,86,60,28,45,42,39,69,43,98,51,62,62,36,32,63,63,55,48,52,51,30,36,49,50,20,68,74,76,61,58,54,57,32,88,75,68,74,42,48,31,86,63,22,33,33,34,27,39,71,87,79,67,42,78,63,78,41,59,15,46,55,26,54,30,49,20,29,32,38,53,20,22,56,50,47,27,45,33,68,46,49,61,65,49,48,57,51,42,50,54,52,54,49,48,40,73,74,34,13,49,35,58,78,88,32,70,48,40,54,32,56,25,24,26,13,34,46,54,32,81,52,31,44,11,11,58,66,10,64,84,60,34,27,37,69,7,65,43,17,29,31,56,45,34,30,16,32,28,20,30,32,27,40,50,48,17,58,48,72,64,46,58,70,29,41,53,46,20,39,46,29,47,54,51,52,40,75,54,59,45,93,47,59,90,73,33,29,36,47,41,33,32,30,28,27,63,80,58,51,71,77,36,53,41,30,49,50,50,60,35,40,41,52,32,34,55,52,30,47,73,70,71,42,72,67,45,68,52,32,51,53,36,45,49,53,50,47,53,42,44,64,64,26,42,72,67,72,65,60,32,14,41,88,76,48,77,55,58,77,66,92,83,55,66,52,31,35,43,62,37,44,49,51,46,34,41,48,36,68,76,42,47,88,83,36,97,55,31,69,63,53,33,50,51,36,50,54,50,39,47,75,77,31,46,56,76,50,54,78,13,55,35,20,26,51,30,72,88,48,76,53,52,25,23,19,51,9,17,41,56,13,18,46,25,20,41,51,16,59,77,70,69,40,63,66,34,39,50,49,13,51,19,8,39,21,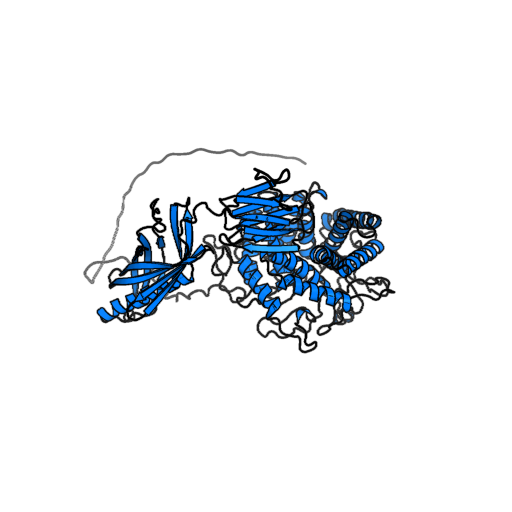54,25,51,36,33,45,43,98,78,10,58,24,24,27,20,80,84,78,53,36,24,26,48,38,36,30,46,11,50,24,40,35,19,52,42,44,27,26,42,38,39,40,74,57,44,43,79,82,42,64,29,38,35,39,59,75,42,50,62,55,45,54,49,81,53,82,65,26,40,44,36,29,42,59,40,39,51,37,43,39,35,28,23,36,57,61,60,73,66,49,38,24,38,68,80,43,80,46,50,79,45,97,54,70,93,51,72,15,27,35,74,37,87,92,61,30,38,33,39,41,30,38,76,57,51,34,44,36,36,41,32,31,47,78,62,99,44,82,53,68,56,65,45,80,36,54,26,38,35,46,30,36,44,37,35,60,98,68,46,69,46,72,50,78,32,60,27,40,40,36,31,48,87,86,31,38,32,41,40,38,40,51,51,103,88,47,76,47,67,32,35,27,39,51,46,58,56,90,59,39,25,47,39,67,50,69,37,74,63,19,50,49,44,52,50,51,54,51,48,57,49,44,50,53,50,24,56,80,65,78,41,55,75,44,77,78,44,80,45,77,73,46,78,51,60,49,66,40,61,39,50,97,91,47,47,61,41,70,50,44,37,45,33,38,34,33,31,40,37,24,31,44,78,88,38,84,41,80,33,50,35,39,38,38,35,37,39,29,53,53,86,130